Protein 1QYA (pdb70)

Secondary structure (DSSP, 8-state):
---EEEEEEET-SSTT-SEEEEEEE--TT--HHHHHHHHHHH--S-EEEEE--SSSSEEEEEE-SSSEE---HHHHHHHHHHHHHT--SEEEEEE---EEEEEEEETTEEEEEEE----EEPPPB-THHHHHHHHHTT--GGGBPTT--BEEEESSS-EEEEEB-TTS-GGG----HHHHHHHHHHHT---EEEEEE-TTSSEEEE-EEEGGGTEEEESS-HHHHHHHHHHHHHTT-S---SSEEEEEEEE-GGGT--EEEEEEEEEETTEEEEEEEEE-EEEEEEEE-SS--/----HHHHH-SS-EEEEEEES-SSTT-SEEEEEEES-TT--HHHHHHHHHHH--S-EEEEE--SSSSEEEEEE-SS-EES--HHHHHHHHHHHHHHHT--SEEEEEEETTEEEEEEEEEETTEEEEEEE----EEPPPB-HHHHHHHHHHTT--GGGBPTT--BEEEESSS-EEEEEE-TTS-GGG----HHHHHHHHHHHT---EEEEEEPTTSSEEEE-EEEGGGTEEEESS-HHHHHHHHHHHHHTT-S---SSEEEEEEEE-TTTT--EEEEEEEEEETTEEEEEEEEE-EEEEEEEE-SS--

GO terms:
  GO:0042803 protein homodimerization activity (F, IDA)

Solvent-accessible surface area: 25634 Å² total; per-residue (Å²): 215,140,36,41,2,10,8,0,0,0,2,9,77,102,44,13,66,0,4,20,0,0,0,0,39,35,0,74,125,18,64,94,70,44,2,39,39,3,0,65,9,16,49,14,42,36,0,0,0,0,19,118,10,140,114,28,76,3,104,1,51,3,1,25,41,115,87,33,38,100,68,40,0,6,0,0,0,0,6,0,23,0,84,73,92,58,37,36,116,44,59,5,92,0,42,26,164,174,68,95,2,42,1,69,90,96,154,104,54,10,60,0,14,20,59,29,37,118,18,24,55,72,111,55,27,127,55,162,25,42,52,42,0,6,108,2,1,124,24,82,94,102,37,4,30,98,89,30,23,0,7,2,1,35,5,72,105,27,8,0,0,0,0,1,48,60,143,19,94,5,52,69,15,83,18,63,59,130,32,0,34,61,14,4,173,161,26,61,6,60,3,0,1,0,0,19,25,80,105,92,110,63,34,1,12,4,18,9,4,2,23,38,99,63,70,81,23,19,20,1,14,9,43,0,2,0,0,0,0,0,0,0,1,59,52,111,36,13,114,50,104,23,90,60,2,147,0,68,1,29,7,1,109,44,64,24,28,52,7,79,0,51,0,32,0,52,12,154,129,91,76,13,80,91,0,32,5,11,1,26,2,21,21,0,5,78,6,108,24,64,26,165,95,229,91,58,48,30,90,183,115,2,23,147,122,26,30,1,5,9,0,0,0,1,11,79,99,42,16,66,0,7,21,0,0,0,0,5,5,0,34,154,18,58,99,70,44,2,43,44,0,0,65,9,17,51,14,50,27,1,0,0,3,17,110,15,150,93,22,67,5,102,2,44,0,2,24,44,116,84,42,34,75,49,18,28,15,0,2,0,0,0,1,8,0,11,0,94,35,8,53,30,38,114,40,71,12,100,0,28,15,124,48,32,118,55,102,0,44,1,64,86,146,128,103,71,7,104,0,14,12,67,34,37,120,22,23,58,82,109,60,29,122,56,152,36,38,46,30,0,2,95,5,2,125,23,82,100,101,34,5,31,101,85,29,21,0,9,4,0,38,6,56,108,31,22,0,0,0,0,0,51,62,148,16,95,4,55,72,17,83,19,62,61,130,34,0,32,59,18,2,159,179,34,64,2,72,2,0,1,0,0,19,25,71,107,91,111,52,33,1,12,4,20,9,4,1,23,35,107,66,80,79,24,27,20,2,13,6,50,0,1,0,0,0,0,1,0,0,1,66,53,105,41,13,107,50,106,31,91,41,2,144,0,81,1,39,6,0,104,45,63,23,27,51,8,78,0,33,0,32,0,43,11,153,117,85,85,15,92,75,0,25,2,4,5,36,2,20,21,0,4,83,14,92,22,64,28,160,65

B-factor: mean 42.65, std 12.09, range [26.46, 116.87]

Organism: Escherichia coli (strain K12) (NCBI:txid83333)

InterPro domains:
  IPR003719 Phenazine biosynthesis PhzF-like [PF02567] (8-290)
  IPR003719 Phenazine biosynthesis PhzF-like [PIRSF016184] (1-295)
  IPR003719 Phenazine biosynthesis PhzF-like [PTHR13774] (2-292)
  IPR003719 Phenazine biosynthesis PhzF-like [TIGR00654] (1-295)

CATH classification: 3.10.310.10 (+1 more: 3.10.310.10)

Sequence (600 aa):
LKPQVYHVDAFTSQPFRGNSAGVVFPADNLSEAQMQLIARELGHSETAFLLHSDDSDVRIRYFTPTVEVPIHATVAAHYVRAKVLGLGNCTIWQTSLKHRVTIEKHNDDYRISLEQGTPGFEPPLEGETRAAIINALHLTEDDILPGLPIQVATTGHHSKVMIPLKPEVDIDALSPDLNALTAISKKIGCNGFFPFQIRPGKNETDGRMFSPAIGIVEDPVTGNANGPMGAWLVHHNVLPHDGNVLRVKGHQGRALGRDGMMIEVTVTIRDNQPEKVTISSGTAVILFHAEWAIELESTSLYKKAGLKPQVYHVDAFTSSQPFRGNSAGVVFPADNLSEAQMQLIARELGHSETAFLLHSDDSDVRIRYFTPTVEVPICCGHATVAAHYVRAKVLGLGNCTIWQTSLAGKHRVTIEKHNDDYRISLEQGTPGFEPPLEGETRAAIINALHLTEDDILPGLPIQVATTGHSKVMIPLKPEVDIDALSPDLNALTAISKKIGCNGFFPFQIRPGKNETDGRMFSPAIGIVEDPVTGNANGPMGAWLVHHNVLPHDGNVLRVKGHQGRALGRDGMMMIEEVTVTIRDNQPEKVTISGTAVILFHAEWAIEL

Nearest PDB structures (foldseek):
  1qya-assembly1_A  TM=1.003E+00  e=1.761E-66  Escherichia coli
  1qy9-assembly2_C  TM=9.961E-01  e=1.796E-60  Escherichia coli
  3edn-assembly1_B  TM=8.648E-01  e=2.586E-27  Bacillus anthracis
  1ym5-assembly1_A-2  TM=8.584E-01  e=1.513E-24  Saccharomyces cerevisiae
  1s7j-assembly2_B  TM=8.113E-01  e=6.995E-21  Enterococcus faecalis V583

Structure (mmCIF, N/CA/C/O backbone):
data_1QYA
#
_entry.id   1QYA
#
_cell.length_a   67.159
_cell.length_b   79.631
_cell.length_c   77.022
_cell.angle_alpha   90.00
_cell.angle_beta   115.26
_cell.angle_gamma   90.00
#
_symmetry.space_group_name_H-M   'P 1 21 1'
#
loop_
_entity.id
_entity.type
_entity.pdbx_description
1 polymer 'HYPOTHETICAL PROTEIN yddE'
2 water water
#
loop_
_atom_site.group_PDB
_atom_site.id
_atom_site.type_symbol
_atom_site.label_atom_id
_atom_site.label_alt_id
_atom_site.label_comp_id
_atom_site.label_asym_id
_atom_site.label_entity_id
_atom_site.label_seq_id
_atom_site.pdbx_PDB_ins_code
_atom_site.Cartn_x
_atom_site.Cartn_y
_atom_site.Cartn_z
_atom_site.occupancy
_atom_site.B_iso_or_equiv
_atom_site.auth_seq_id
_atom_site.auth_comp_id
_atom_site.auth_asym_id
_atom_site.auth_atom_id
_atom_site.pdbx_PDB_model_num
ATOM 1 N N . LEU A 1 11 ? 35.764 -4.964 23.977 1.00 71.70 1 LEU A N 1
ATOM 2 C CA . LEU A 1 11 ? 35.360 -6.008 22.988 1.00 75.35 1 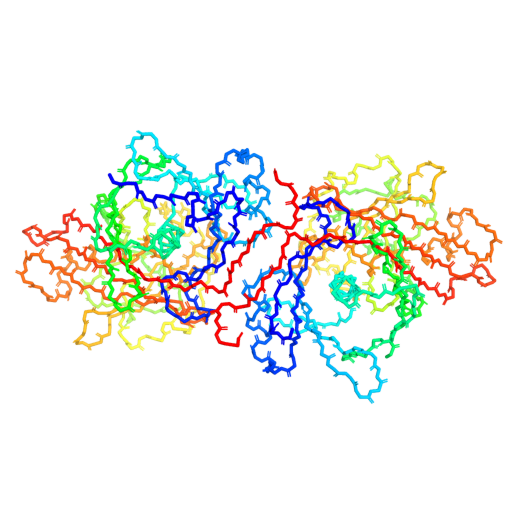LEU A CA 1
ATOM 3 C C . LEU A 1 11 ? 35.652 -5.561 21.552 1.00 73.28 1 LEU A C 1
ATOM 4 O O . LEU A 1 11 ? 36.067 -6.374 20.723 1.00 73.99 1 LEU A O 1
ATOM 9 N N . LYS A 1 12 ? 35.425 -4.284 21.251 1.00 71.16 2 LYS A N 1
ATOM 10 C CA . LYS A 1 12 ? 35.776 -3.747 19.938 1.00 69.04 2 LYS A CA 1
ATOM 11 C C . LYS A 1 12 ? 37.230 -3.286 19.936 1.00 63.77 2 LYS A C 1
ATOM 12 O O . LYS A 1 12 ? 37.745 -2.851 20.969 1.00 61.76 2 LYS A O 1
ATOM 18 N N . PRO A 1 13 ? 37.901 -3.380 18.785 1.00 62.02 3 PRO A N 1
ATOM 19 C CA . PRO A 1 13 ? 39.237 -2.801 18.650 1.00 57.00 3 PRO A CA 1
ATOM 20 C C . PRO A 1 13 ? 39.273 -1.404 19.286 1.00 54.10 3 PRO A C 1
ATOM 21 O O . PRO A 1 13 ? 38.407 -0.567 19.005 1.00 54.89 3 PRO A O 1
ATOM 25 N N . GLN A 1 14 ? 40.236 -1.181 20.178 1.00 50.61 4 GLN A N 1
ATOM 26 C CA . GLN A 1 14 ? 40.473 0.147 20.737 1.00 47.60 4 GLN A CA 1
ATOM 27 C C . GLN A 1 14 ? 41.920 0.523 20.458 1.00 43.56 4 GLN A C 1
ATOM 28 O O . GLN A 1 14 ? 42.761 -0.340 20.184 1.00 43.29 4 GLN A O 1
ATOM 34 N N . VAL A 1 15 ? 42.203 1.814 20.484 1.00 40.41 5 VAL A N 1
ATOM 35 C CA . VAL A 1 15 ? 43.558 2.288 20.367 1.00 37.57 5 VAL A CA 1
ATOM 36 C C . VAL A 1 15 ? 43.903 3.112 21.617 1.00 35.55 5 VAL A C 1
ATOM 37 O O . VAL A 1 15 ? 43.127 3.953 22.036 1.00 35.67 5 VAL A O 1
ATOM 41 N N . TYR A 1 16 ? 45.056 2.838 22.204 1.00 33.37 6 TYR A N 1
ATOM 42 C CA . TYR A 1 16 ? 45.533 3.541 23.383 1.00 32.49 6 TYR A CA 1
ATOM 43 C C . TYR A 1 16 ? 46.790 4.266 22.998 1.00 30.57 6 TYR A C 1
ATOM 44 O O .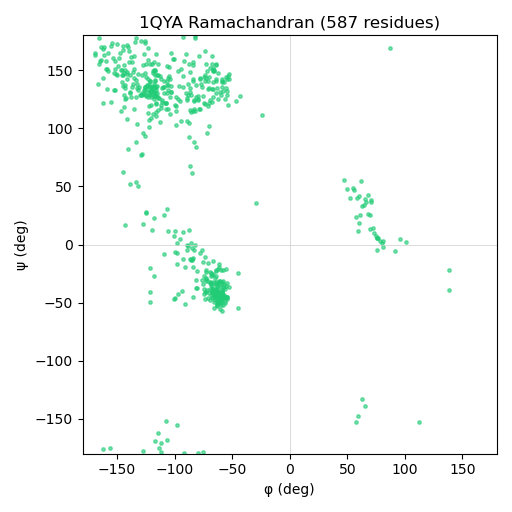 TYR A 1 16 ? 47.670 3.703 22.337 1.00 30.68 6 TYR A O 1
ATOM 53 N N . HIS A 1 17 ? 46.882 5.512 23.429 1.00 29.55 7 HIS A N 1
ATOM 54 C CA . HIS A 1 17 ? 48.102 6.270 23.309 1.00 28.76 7 HIS A CA 1
ATOM 55 C C . HIS A 1 17 ? 48.719 6.343 24.710 1.00 28.28 7 HIS A C 1
ATOM 56 O O . HIS A 1 17 ? 48.122 6.899 25.635 1.00 28.72 7 HIS A O 1
ATOM 63 N N . VAL A 1 18 ? 49.911 5.756 24.850 1.00 27.60 8 VAL A N 1
ATOM 64 C CA . VAL A 1 18 ? 50.556 5.571 26.140 1.00 27.85 8 VAL A CA 1
ATOM 65 C C . VAL A 1 18 ? 51.980 6.149 26.170 1.00 27.68 8 VAL A C 1
ATOM 66 O O . VAL A 1 18 ? 52.752 5.931 25.241 1.00 28.17 8 VAL A O 1
ATOM 70 N N . ASP A 1 19 ? 52.323 6.867 27.241 1.00 27.87 9 ASP A N 1
ATOM 71 C CA . ASP A 1 19 ? 53.715 7.191 27.532 1.00 27.63 9 ASP A CA 1
ATOM 72 C C . ASP A 1 19 ? 54.248 6.223 28.576 1.00 27.48 9 ASP A C 1
ATOM 73 O O . ASP A 1 19 ? 53.742 6.144 29.693 1.00 28.85 9 ASP A O 1
ATOM 78 N N . ALA A 1 20 ? 55.259 5.486 28.187 1.00 27.09 10 ALA A N 1
ATOM 79 C CA . ALA A 1 20 ? 55.849 4.456 29.009 1.00 27.71 10 ALA A CA 1
ATOM 80 C C . ALA A 1 20 ? 57.049 4.985 29.780 1.00 28.26 10 ALA A C 1
ATOM 81 O O . ALA A 1 20 ? 57.767 5.906 29.327 1.00 27.74 10 ALA A O 1
ATOM 83 N N . PHE A 1 21 ? 57.254 4.368 30.940 1.00 29.14 11 PHE A N 1
ATOM 84 C CA . PHE A 1 21 ? 58.320 4.694 31.877 1.00 30.36 11 PHE A CA 1
ATOM 85 C C . PHE A 1 21 ? 58.185 6.090 32.464 1.00 30.84 11 PHE A C 1
ATOM 86 O O . PHE A 1 21 ? 59.175 6.736 32.768 1.00 32.93 11 PHE A O 1
ATOM 94 N N . THR A 1 22 ? 56.956 6.528 32.654 1.00 30.14 12 THR A N 1
ATOM 95 C CA . THR A 1 22 ? 56.678 7.796 33.288 1.00 31.45 12 THR A CA 1
ATOM 96 C C . THR A 1 22 ? 55.257 7.849 33.842 1.00 32.16 12 THR A C 1
ATOM 97 O O . THR A 1 22 ? 54.378 7.095 33.422 1.00 31.13 12 THR A O 1
ATOM 101 N N . SER A 1 23 ? 55.065 8.743 34.796 1.00 34.31 13 SER A N 1
ATOM 102 C CA . SER A 1 23 ? 53.742 9.120 35.307 1.00 36.51 13 SER A CA 1
ATOM 103 C C . SER A 1 23 ? 53.231 10.395 34.677 1.00 36.25 13 SER A C 1
ATOM 104 O O . SER A 1 23 ? 52.046 10.708 34.797 1.00 38.14 13 SER A O 1
ATOM 107 N N . GLN A 1 24 ? 54.122 11.162 34.064 1.00 36.53 14 GLN A N 1
ATOM 108 C CA . GLN A 1 24 ? 53.791 12.513 33.611 1.00 37.28 14 GLN A CA 1
ATOM 109 C C . GLN A 1 24 ? 53.387 12.456 32.145 1.00 35.15 14 GLN A C 1
ATOM 110 O O . GLN A 1 24 ? 54.173 11.990 31.291 1.00 33.59 14 GLN A O 1
ATOM 116 N N . PRO A 1 25 ? 52.190 12.936 31.823 1.00 34.60 15 PRO A N 1
ATOM 117 C CA . PRO A 1 25 ? 51.763 13.027 30.424 1.00 33.50 15 PRO A CA 1
ATOM 118 C C . PRO A 1 25 ? 52.766 13.813 29.595 1.00 33.08 15 PRO A C 1
ATOM 119 O O . PRO A 1 25 ? 53.308 14.771 30.113 1.00 33.92 15 PRO A O 1
ATOM 123 N N . PHE A 1 26 ? 52.986 13.399 28.352 1.00 31.54 16 PHE A N 1
ATOM 124 C CA . PHE A 1 26 ? 53.894 14.070 27.415 1.00 32.47 16 PHE A CA 1
ATOM 125 C C . PHE A 1 26 ? 55.376 13.827 27.674 1.00 32.55 16 PHE A C 1
ATOM 126 O O . PHE A 1 26 ? 56.210 14.401 26.983 1.00 34.02 16 PHE A O 1
ATOM 134 N N . ARG A 1 27 ? 55.703 12.958 28.628 1.00 31.97 17 ARG A N 1
ATOM 135 C CA . ARG A 1 27 ? 57.098 12.603 28.909 1.00 31.95 17 ARG A CA 1
ATOM 136 C C . ARG A 1 27 ? 57.276 11.136 28.550 1.00 30.59 17 ARG A C 1
ATOM 137 O O . ARG A 1 27 ? 56.476 10.595 27.819 1.00 28.49 17 ARG A O 1
ATOM 145 N N . GLY A 1 28 ? 58.333 10.505 29.041 1.00 30.73 18 GLY A N 1
ATOM 146 C CA . GLY A 1 28 ? 58.599 9.118 28.734 1.00 30.69 18 GLY A CA 1
ATOM 147 C C . GLY A 1 28 ? 58.733 8.805 27.252 1.00 30.62 18 GLY A C 1
ATOM 148 O O . GLY A 1 28 ? 59.130 9.644 26.442 1.00 30.68 18 GLY A O 1
ATOM 149 N N . ASN A 1 29 ? 58.412 7.559 26.922 1.00 30.30 19 ASN A N 1
ATOM 150 C CA . ASN A 1 29 ? 58.563 7.011 25.587 1.00 30.66 19 ASN A CA 1
ATOM 151 C C . ASN A 1 29 ? 57.187 6.595 25.087 1.00 29.61 19 ASN A C 1
ATOM 152 O O . ASN A 1 29 ? 56.561 5.682 25.628 1.00 29.00 19 ASN A O 1
ATOM 157 N N . SER A 1 30 ? 56.674 7.286 24.084 1.00 30.33 20 SER A N 1
ATOM 158 C CA . SER A 1 30 ? 55.293 7.040 23.672 1.00 30.97 20 SER A CA 1
ATOM 159 C C . SER A 1 30 ? 55.176 5.770 22.838 1.00 30.52 20 SER A C 1
ATOM 160 O O . SER A 1 30 ? 56.036 5.462 22.034 1.00 31.07 20 SER A O 1
ATOM 163 N N . ALA A 1 31 ? 54.090 5.050 23.054 1.00 29.97 21 ALA A N 1
ATOM 164 C CA . ALA A 1 31 ? 53.789 3.846 22.310 1.00 29.94 21 ALA A CA 1
ATOM 165 C C . ALA A 1 31 ? 52.283 3.746 22.089 1.00 29.43 21 ALA A C 1
ATOM 166 O O . ALA A 1 31 ? 51.486 4.304 22.852 1.00 29.62 21 ALA A O 1
ATOM 168 N N . GLY A 1 32 ? 51.906 3.044 21.029 1.00 29.48 22 GLY A N 1
ATOM 169 C CA . GLY A 1 32 ? 50.527 2.686 20.792 1.00 29.85 22 GLY A CA 1
ATOM 170 C C . GLY A 1 32 ? 50.268 1.289 21.283 1.00 30.64 22 GLY A C 1
ATOM 171 O O . GLY A 1 32 ? 51.161 0.436 21.284 1.00 31.75 22 GLY A O 1
ATOM 172 N N . VAL A 1 33 ? 49.037 1.061 21.715 1.00 31.19 23 VAL A N 1
ATOM 173 C CA . VAL A 1 33 ? 48.552 -0.256 22.088 1.00 32.76 23 VAL A CA 1
ATOM 174 C C . VAL A 1 33 ? 47.185 -0.435 21.437 1.00 34.62 23 VAL A C 1
ATOM 175 O O . VAL A 1 33 ? 46.310 0.403 21.603 1.00 33.74 23 VAL A O 1
ATOM 179 N N . VAL A 1 34 ? 47.009 -1.524 20.698 1.00 36.75 24 VAL A N 1
ATOM 180 C CA . VAL A 1 34 ? 45.746 -1.831 20.032 1.00 39.54 24 VAL A CA 1
ATOM 181 C C . VAL A 1 34 ? 45.255 -3.169 20.557 1.00 43.53 24 VAL A C 1
ATOM 182 O O . VAL A 1 34 ? 45.989 -4.154 20.517 1.00 43.71 24 VAL A O 1
ATOM 186 N N . PHE A 1 35 ? 44.008 -3.196 21.027 1.00 47.10 25 PHE A N 1
ATOM 187 C CA . PHE A 1 35 ? 43.506 -4.275 21.878 1.00 51.36 25 PHE A CA 1
ATOM 188 C C . PHE A 1 35 ? 41.976 -4.255 21.882 1.00 55.27 25 PHE A C 1
ATOM 189 O O . PHE A 1 35 ? 41.397 -3.224 22.261 1.00 54.72 25 PHE A O 1
ATOM 197 N N . PRO A 1 36 ? 41.314 -5.351 21.475 1.00 59.59 26 PRO A N 1
ATOM 198 C CA . PRO A 1 36 ? 41.957 -6.567 20.953 1.00 61.30 26 PRO A CA 1
ATOM 199 C C . PRO A 1 36 ? 42.283 -6.469 19.465 1.00 61.16 26 PRO A C 1
ATOM 200 O O . PRO A 1 36 ? 41.618 -5.748 18.737 1.00 61.67 26 PRO A O 1
ATOM 204 N N . ALA A 1 37 ? 43.287 -7.221 19.029 1.00 61.53 27 ALA A N 1
ATOM 205 C CA . ALA A 1 37 ? 43.787 -7.162 17.662 1.00 61.43 27 ALA A CA 1
ATOM 206 C C . ALA A 1 37 ? 43.610 -8.488 16.948 1.00 65.79 27 ALA A C 1
ATOM 207 O O . ALA A 1 37 ? 44.309 -8.761 15.970 1.00 66.71 27 ALA A O 1
ATOM 209 N N . ASP A 1 38 ? 42.667 -9.303 17.417 1.00 69.28 28 ASP A N 1
ATOM 210 C CA . ASP A 1 38 ? 42.543 -10.690 16.966 1.00 73.84 28 ASP A CA 1
ATOM 211 C C . ASP A 1 38 ? 42.256 -10.873 15.477 1.00 76.36 28 ASP A C 1
ATOM 212 O O . ASP A 1 38 ? 42.704 -11.858 14.872 1.00 79.21 28 ASP A O 1
ATOM 217 N N . ASN A 1 39 ? 41.510 -9.942 14.893 1.00 75.51 29 ASN A N 1
ATOM 218 C CA . ASN A 1 39 ? 41.065 -10.083 13.505 1.00 78.25 29 ASN A CA 1
ATOM 219 C C . ASN A 1 39 ? 41.803 -9.160 12.532 1.00 74.98 29 ASN A C 1
ATOM 220 O O . ASN A 1 39 ? 41.235 -8.748 11.515 1.00 76.67 29 ASN A O 1
ATOM 225 N N . LEU A 1 40 ? 43.064 -8.849 12.835 1.00 70.66 30 LEU A N 1
ATOM 226 C CA . LEU A 1 40 ? 43.890 -8.026 11.956 1.00 67.81 30 LEU A CA 1
ATOM 227 C C . LEU A 1 40 ? 45.001 -8.846 11.282 1.00 69.08 30 LEU A C 1
ATOM 228 O O . LEU A 1 40 ? 45.734 -9.576 11.946 1.00 68.90 30 LEU A O 1
ATOM 233 N N . SER A 1 41 ? 45.119 -8.712 9.961 1.00 70.14 31 SER A N 1
ATOM 234 C CA . SER A 1 41 ? 46.225 -9.305 9.210 1.00 71.70 31 SER A CA 1
ATOM 235 C C . SER A 1 41 ? 47.529 -8.548 9.455 1.00 68.05 31 SER A C 1
ATOM 236 O O . SER A 1 41 ? 47.514 -7.428 9.989 1.00 63.74 31 SER A O 1
ATOM 239 N N . GLU A 1 42 ? 48.654 -9.146 9.055 1.00 69.62 32 GLU A N 1
ATOM 240 C CA . GLU A 1 42 ? 49.961 -8.488 9.193 1.00 67.03 32 GLU A CA 1
ATOM 241 C C . GLU A 1 42 ? 49.997 -7.144 8.458 1.00 64.30 32 GLU A C 1
ATOM 242 O O . GLU A 1 42 ? 50.608 -6.189 8.941 1.00 60.82 32 GLU A O 1
ATOM 248 N N . ALA A 1 43 ? 49.334 -7.080 7.305 1.00 65.71 33 ALA A N 1
ATOM 249 C CA . ALA A 1 43 ? 49.256 -5.856 6.511 1.00 63.73 33 ALA A CA 1
ATOM 250 C C . ALA A 1 43 ? 48.436 -4.759 7.202 1.00 59.65 33 ALA A C 1
ATOM 251 O O . ALA A 1 43 ? 48.784 -3.589 7.118 1.00 57.05 33 ALA A O 1
ATOM 253 N N . GLN A 1 44 ? 47.352 -5.145 7.875 1.00 59.21 34 GLN A N 1
ATOM 254 C CA . GLN A 1 44 ? 46.515 -4.200 8.625 1.00 56.14 34 GLN A CA 1
ATOM 255 C C . GLN A 1 44 ? 47.214 -3.645 9.881 1.00 51.65 34 GLN A C 1
ATOM 256 O O . GLN A 1 44 ? 47.051 -2.469 10.228 1.00 48.54 34 GLN A O 1
ATOM 262 N N . MET A 1 45 ? 47.973 -4.501 10.558 1.00 50.90 35 MET A N 1
ATOM 263 C CA . MET A 1 45 ? 48.748 -4.099 11.726 1.00 47.61 35 MET A CA 1
ATOM 264 C C . MET A 1 45 ? 49.878 -3.143 11.311 1.00 45.89 35 MET A C 1
ATOM 265 O O . MET A 1 45 ? 50.134 -2.135 11.979 1.00 42.50 35 MET A O 1
ATOM 270 N N . GLN A 1 46 ? 50.522 -3.438 10.184 1.00 47.74 36 GLN A N 1
ATOM 271 C CA . GLN A 1 46 ? 51.588 -2.591 9.681 1.00 46.93 36 GLN A CA 1
ATOM 272 C C . GLN A 1 46 ? 51.024 -1.223 9.308 1.00 45.37 36 GLN A C 1
ATOM 273 O O . GLN A 1 46 ? 51.657 -0.210 9.589 1.00 43.12 36 GLN A O 1
ATOM 279 N N . LEU A 1 47 ? 49.833 -1.206 8.707 1.00 46.49 37 LEU A N 1
ATOM 280 C CA . LEU A 1 47 ? 49.166 0.041 8.296 1.00 45.46 37 LEU A CA 1
ATOM 281 C C . LEU A 1 47 ? 48.791 0.894 9.496 1.00 42.04 37 LEU A C 1
ATOM 282 O O . LEU A 1 47 ? 48.983 2.106 9.484 1.00 40.41 37 LEU A O 1
ATOM 287 N N . ILE A 1 48 ? 48.228 0.267 10.519 1.00 40.75 38 ILE A N 1
ATOM 288 C CA . ILE A 1 48 ? 47.854 0.968 11.743 1.00 38.33 38 ILE A CA 1
ATOM 289 C C . ILE A 1 48 ? 49.101 1.548 12.433 1.00 35.51 38 ILE A C 1
ATOM 290 O O . ILE A 1 48 ? 49.099 2.683 12.843 1.00 33.10 38 ILE A O 1
ATOM 295 N N . ALA A 1 49 ? 50.172 0.768 12.523 1.00 35.64 39 ALA A N 1
ATOM 296 C CA . ALA A 1 49 ? 51.410 1.227 13.134 1.00 34.35 39 ALA A CA 1
ATOM 297 C C . ALA A 1 49 ? 51.972 2.445 12.387 1.00 34.69 39 ALA A C 1
ATOM 298 O O . ALA A 1 49 ? 52.360 3.425 13.020 1.00 33.38 39 ALA A O 1
ATOM 300 N N . ARG A 1 50 ? 52.000 2.381 11.054 1.00 36.70 40 ARG A N 1
ATOM 301 C CA . ARG A 1 50 ? 52.388 3.532 10.234 1.00 37.33 40 ARG A CA 1
ATOM 302 C C . ARG A 1 50 ? 51.478 4.740 10.540 1.00 36.05 40 ARG A C 1
ATOM 303 O O . ARG A 1 50 ? 51.959 5.847 10.765 1.00 35.29 40 ARG A O 1
ATOM 311 N N . GLU A 1 51 ? 50.171 4.506 10.605 1.00 36.32 41 GLU A N 1
ATOM 312 C CA . GLU A 1 51 ? 49.204 5.585 10.823 1.00 35.96 41 GLU A CA 1
ATOM 313 C C . GLU A 1 51 ? 49.383 6.287 12.160 1.00 34.85 41 GLU A C 1
ATOM 314 O O . GLU A 1 51 ? 49.311 7.508 12.216 1.00 34.70 41 GLU A O 1
ATOM 320 N N . LEU A 1 52 ? 49.572 5.517 13.235 1.00 34.12 42 LEU A N 1
ATOM 321 C CA . LEU A 1 52 ? 49.730 6.105 14.558 1.00 33.93 42 LEU A CA 1
ATOM 322 C C . LEU A 1 52 ? 51.094 6.793 14.721 1.00 33.94 42 LEU A C 1
ATOM 323 O O . LEU A 1 52 ? 51.217 7.744 15.483 1.00 33.34 42 LEU A O 1
ATOM 328 N N . GLY A 1 53 ? 52.104 6.303 14.014 1.00 35.43 43 GLY A N 1
ATOM 329 C CA . GLY A 1 53 ? 53.388 6.976 13.936 1.00 36.17 43 GLY A CA 1
ATOM 330 C C . GLY A 1 53 ? 54.285 6.866 15.161 1.00 35.75 43 GLY A C 1
ATOM 331 O O . GLY A 1 53 ? 55.336 7.514 15.169 1.00 36.23 43 GLY A O 1
ATOM 332 N N . HIS A 1 54 ? 53.908 6.076 16.175 1.00 34.63 44 HIS A N 1
ATOM 333 C CA . HIS A 1 54 ? 54.815 5.811 17.298 1.00 35.08 44 HIS A CA 1
ATOM 334 C C . HIS A 1 54 ? 55.993 4.990 16.799 1.00 36.46 44 HIS A C 1
ATOM 335 O O . HIS A 1 54 ? 55.878 4.246 15.821 1.00 36.70 44 HIS A O 1
ATOM 342 N N . SER A 1 55 ? 57.117 5.085 17.503 1.00 37.18 45 SER A N 1
ATOM 343 C CA . SER A 1 55 ? 58.289 4.266 17.172 1.00 39.38 45 SER A CA 1
ATOM 344 C C . SER A 1 55 ? 57.938 2.770 17.287 1.00 39.25 45 SER A C 1
ATOM 345 O O . SER A 1 55 ? 58.489 1.941 16.563 1.00 41.64 45 SER A O 1
ATOM 348 N N . GLU A 1 56 ? 57.019 2.450 18.200 1.00 37.70 46 GLU A N 1
ATOM 349 C CA . GLU A 1 56 ? 56.450 1.111 18.332 1.00 38.03 46 GLU A CA 1
ATOM 350 C C . GLU A 1 56 ? 54.977 1.143 18.728 1.00 35.65 46 GLU A C 1
ATOM 351 O O . GLU A 1 56 ? 54.568 1.920 19.592 1.00 35.20 46 GLU A O 1
ATOM 357 N N . THR A 1 57 ? 54.185 0.295 18.075 1.00 36.13 47 THR A N 1
ATOM 358 C CA . THR A 1 57 ? 52.805 -0.007 18.444 1.00 34.94 47 THR A CA 1
ATOM 359 C C . THR A 1 57 ? 52.671 -1.497 18.740 1.00 36.19 47 THR A C 1
ATOM 360 O O . THR A 1 57 ? 53.171 -2.341 17.984 1.00 37.53 47 THR A O 1
ATOM 364 N N . ALA A 1 58 ? 51.976 -1.816 19.827 1.00 35.22 48 ALA A N 1
ATOM 365 C CA . ALA A 1 58 ? 51.743 -3.190 20.237 1.00 36.27 48 ALA A CA 1
ATOM 366 C C . ALA A 1 58 ? 50.315 -3.617 19.903 1.00 37.87 48 ALA A C 1
ATOM 367 O O . ALA A 1 58 ? 49.368 -2.833 20.041 1.00 36.13 48 ALA A O 1
ATOM 369 N N . PHE A 1 59 ? 50.173 -4.870 19.482 1.00 39.89 49 PHE A N 1
ATOM 370 C CA . PHE A 1 59 ? 48.887 -5.472 19.166 1.00 42.41 49 PHE A CA 1
ATOM 371 C C . PHE A 1 59 ? 48.738 -6.712 20.045 1.00 45.25 49 PHE A C 1
ATOM 372 O O . PHE A 1 59 ? 49.563 -7.626 19.974 1.00 45.84 49 PHE A O 1
ATOM 380 N N . LEU A 1 60 ? 47.709 -6.717 20.887 1.00 47.62 50 LEU A N 1
ATOM 381 C CA . LEU A 1 60 ? 47.486 -7.771 21.892 1.00 51.89 50 LEU A CA 1
ATOM 382 C C . LEU A 1 60 ? 46.468 -8.786 21.421 1.00 56.92 50 LEU A C 1
ATOM 383 O O . LEU A 1 60 ? 45.358 -8.399 21.092 1.00 58.72 50 LEU A O 1
ATOM 388 N N . LEU A 1 61 ? 46.816 -10.072 21.445 1.00 61.29 51 LEU A N 1
ATOM 389 C CA . LEU A 1 61 ? 45.931 -11.161 20.977 1.00 66.88 51 LEU A CA 1
ATOM 390 C C . LEU A 1 61 ? 45.783 -12.309 21.991 1.00 71.03 51 LEU A C 1
ATOM 391 O O . LEU A 1 61 ? 46.442 -12.340 23.032 1.00 70.47 51 LEU A O 1
ATOM 396 N N . HIS A 1 62 ? 44.911 -13.255 21.654 1.00 76.67 52 HIS A N 1
ATOM 397 C CA . HIS A 1 62 ? 44.684 -14.477 22.420 1.00 81.50 52 HIS A CA 1
ATOM 398 C C . HIS A 1 62 ? 45.805 -15.522 22.186 1.00 83.97 52 HIS A C 1
ATOM 399 O O . HIS A 1 62 ? 46.243 -15.701 21.047 1.00 84.59 52 HIS A O 1
ATOM 406 N N . SER A 1 63 ? 46.261 -16.196 23.256 1.00 85.78 53 SER A N 1
ATOM 407 C CA . SER A 1 63 ? 47.199 -17.342 23.151 1.00 89.22 53 SER A CA 1
ATOM 408 C C . SER A 1 63 ? 46.557 -18.617 23.662 1.00 95.22 53 SER A C 1
ATOM 409 O O . SER A 1 63 ? 45.797 -18.586 24.630 1.00 96.32 53 SER A O 1
ATOM 412 N N . ASP A 1 64 ? 46.906 -19.740 23.034 1.00 99.70 54 ASP A N 1
ATOM 413 C CA . ASP A 1 64 ? 46.395 -21.055 23.422 1.00 105.95 54 ASP A CA 1
ATOM 414 C C . ASP A 1 64 ? 47.351 -21.798 24.367 1.00 107.54 54 ASP A C 1
ATOM 415 O O . ASP A 1 64 ? 47.111 -22.963 24.710 1.00 113.09 54 ASP A O 1
ATOM 420 N N . ASP A 1 65 ? 48.433 -21.128 24.770 1.00 102.57 55 ASP A N 1
ATOM 421 C CA . ASP A 1 65 ? 49.383 -21.673 25.749 1.00 103.52 55 ASP A CA 1
ATOM 422 C C . ASP A 1 65 ? 49.948 -20.602 26.708 1.00 97.40 55 ASP A C 1
ATOM 423 O O . ASP A 1 65 ? 50.961 -20.825 27.367 1.00 97.72 55 ASP A O 1
ATOM 428 N N . SER A 1 66 ? 49.287 -19.451 26.781 1.00 92.30 56 SER A N 1
ATOM 429 C CA . SER A 1 66 ? 49.693 -18.365 27.679 1.00 86.82 56 SER A CA 1
ATOM 430 C C . SER A 1 66 ? 48.542 -17.391 27.872 1.00 83.61 56 SER A C 1
ATOM 431 O O . SER A 1 66 ? 47.437 -17.613 27.374 1.00 86.01 56 SER A O 1
ATOM 434 N N . ASP A 1 67 ? 48.797 -16.313 28.600 1.00 78.63 57 ASP A N 1
ATOM 435 C CA . ASP A 1 67 ? 47.796 -15.269 28.788 1.00 75.40 57 ASP A CA 1
ATOM 436 C C . ASP A 1 67 ? 47.708 -14.318 27.602 1.00 71.64 57 ASP A C 1
ATOM 437 O O . ASP A 1 67 ? 46.609 -13.858 27.277 1.00 71.80 57 ASP A O 1
ATOM 442 N N . VAL A 1 68 ? 48.852 -13.996 26.983 1.00 68.27 58 VAL A N 1
ATOM 443 C CA . VAL A 1 68 ? 48.889 -12.987 25.919 1.00 64.29 58 VAL A CA 1
ATOM 444 C C . VAL A 1 68 ? 50.017 -13.172 24.879 1.00 63.05 58 VAL A C 1
ATOM 445 O O . VAL A 1 68 ? 51.167 -13.436 25.223 1.00 62.34 58 VAL A O 1
ATOM 449 N N . ARG A 1 69 ? 49.642 -13.061 23.602 1.00 62.83 59 ARG A N 1
ATOM 450 C CA . ARG A 1 69 ? 50.586 -12.941 22.491 1.00 61.85 59 ARG A CA 1
ATOM 451 C C . ARG A 1 69 ? 50.595 -11.489 22.086 1.00 56.76 59 ARG A C 1
ATOM 452 O O . ARG A 1 69 ? 49.543 -10.869 22.002 1.00 55.50 59 ARG A O 1
ATOM 460 N N . ILE A 1 70 ? 51.773 -10.935 21.836 1.00 54.12 60 ILE A N 1
ATOM 461 C CA . ILE A 1 70 ? 51.877 -9.546 21.408 1.00 50.09 60 ILE A CA 1
ATOM 462 C C . ILE A 1 70 ? 52.806 -9.460 20.209 1.00 50.19 60 ILE A C 1
ATOM 463 O O . ILE A 1 70 ? 53.850 -10.130 20.156 1.00 50.75 60 ILE A O 1
ATOM 468 N N . ARG A 1 71 ? 52.394 -8.641 19.242 1.00 48.23 61 ARG A N 1
ATOM 469 C CA . ARG A 1 71 ? 53.201 -8.338 18.078 1.00 48.67 61 ARG A CA 1
ATOM 470 C C . ARG A 1 71 ? 53.491 -6.846 18.090 1.00 44.96 61 ARG A C 1
ATOM 471 O O . ARG A 1 71 ? 52.615 -6.049 18.395 1.00 42.42 61 ARG A O 1
ATOM 479 N N . TYR A 1 72 ? 54.728 -6.487 17.775 1.00 44.64 62 TYR A N 1
ATOM 480 C CA . TYR A 1 72 ? 55.170 -5.107 17.807 1.00 42.42 62 TYR A CA 1
ATOM 481 C C . TYR A 1 72 ? 55.526 -4.695 16.383 1.00 43.51 62 TYR A C 1
ATOM 482 O O . TYR A 1 72 ? 56.134 -5.468 15.637 1.00 46.14 62 TYR A O 1
ATOM 491 N N . PHE A 1 73 ? 55.104 -3.496 16.000 1.00 41.29 63 PHE A N 1
ATOM 492 C CA . PHE A 1 73 ? 55.384 -2.937 14.691 1.00 42.04 63 PHE A CA 1
ATOM 493 C C . PHE A 1 73 ? 55.871 -1.501 14.834 1.00 40.01 63 PHE A C 1
ATOM 494 O O . PHE A 1 73 ? 55.304 -0.721 15.603 1.00 38.38 63 PHE A O 1
ATOM 502 N N . THR A 1 74 ? 56.931 -1.155 14.111 1.00 41.39 64 THR A N 1
ATOM 503 C CA . THR A 1 74 ? 57.286 0.248 13.882 1.00 40.23 64 THR A CA 1
ATOM 504 C C . THR A 1 74 ? 56.416 0.706 12.728 1.00 40.43 64 THR A C 1
ATOM 505 O O . THR A 1 74 ? 55.641 -0.079 12.195 1.00 41.06 64 THR A O 1
ATOM 509 N N . PRO A 1 75 ? 56.515 1.972 12.339 1.00 40.17 65 PRO A N 1
ATOM 510 C CA . PRO A 1 75 ? 55.779 2.452 11.174 1.00 40.70 65 PRO A CA 1
ATOM 511 C C . PRO A 1 75 ? 56.081 1.712 9.880 1.00 43.74 65 PRO A C 1
ATOM 512 O O . PRO A 1 75 ? 55.221 1.760 9.010 1.00 44.86 65 PRO A O 1
ATOM 516 N N . THR A 1 76 ? 57.232 1.035 9.770 1.00 53.90 66 THR A N 1
ATOM 517 C CA . THR A 1 76 ? 57.646 0.364 8.534 1.00 58.79 66 THR A CA 1
ATOM 518 C C . THR A 1 76 ? 57.817 -1.166 8.620 1.00 62.39 66 THR A C 1
ATOM 519 O O . THR A 1 76 ? 57.664 -1.841 7.611 1.00 66.33 66 THR A O 1
ATOM 523 N N . VAL A 1 77 ? 58.132 -1.713 9.792 1.00 61.27 67 VAL A N 1
ATOM 524 C CA . VAL A 1 77 ? 58.421 -3.158 9.907 1.00 65.33 67 VAL A CA 1
ATOM 525 C C . VAL A 1 77 ? 58.082 -3.735 11.286 1.00 63.08 67 VAL A C 1
ATOM 526 O O . VAL A 1 77 ? 57.985 -3.004 12.274 1.00 58.56 67 VAL A O 1
ATOM 530 N N . GLU A 1 78 ? 57.880 -5.047 11.342 1.00 66.77 68 GLU A N 1
ATOM 531 C CA . GLU A 1 78 ? 57.704 -5.745 12.615 1.00 65.71 68 GLU A CA 1
ATOM 532 C C . GLU A 1 78 ? 59.022 -5.851 13.379 1.00 66.88 68 GLU A C 1
ATOM 533 O O . GLU A 1 78 ? 60.065 -6.050 12.772 1.00 71.29 68 GLU A O 1
ATOM 539 N N . VAL A 1 79 ? 58.965 -5.729 14.705 1.00 64.29 69 VAL A N 1
ATOM 540 C CA . VAL A 1 79 ? 60.145 -5.854 15.572 1.00 65.66 69 VAL A CA 1
ATOM 541 C C . VAL A 1 79 ? 59.847 -6.757 16.797 1.00 65.56 69 VAL A C 1
ATOM 542 O O . VAL A 1 79 ? 58.721 -7.217 16.956 1.00 64.78 69 VAL A O 1
ATOM 546 N N . PRO A 1 80 ? 60.849 -7.066 17.626 1.00 67.46 70 PRO A N 1
ATOM 547 C CA . PRO A 1 80 ? 60.629 -7.889 18.829 1.00 67.03 70 PRO A CA 1
ATOM 548 C C . PRO A 1 80 ? 60.275 -7.200 20.176 1.00 63.35 70 PRO A C 1
ATOM 549 O O . PRO A 1 80 ? 60.406 -5.991 20.380 1.00 60.66 70 PRO A O 1
ATOM 553 N N . ILE A 1 81 ? 59.772 -8.031 21.085 1.00 63.56 71 ILE A N 1
ATOM 554 C CA . ILE A 1 81 ? 59.658 -7.732 22.516 1.00 61.37 71 ILE A CA 1
ATOM 555 C C . ILE A 1 81 ? 60.665 -6.671 23.019 1.00 60.91 71 ILE A C 1
ATOM 556 O O . ILE A 1 81 ? 61.877 -6.922 23.111 1.00 63.57 71 ILE A O 1
ATOM 561 N N . HIS A 1 84 ? 59.766 -0.762 25.106 1.00 45.08 74 HIS A N 1
ATOM 562 C CA . HIS A 1 84 ? 58.916 0.131 25.906 1.00 42.09 74 HIS A CA 1
ATOM 563 C C . HIS A 1 84 ? 57.445 -0.079 25.636 1.00 39.19 74 HIS A C 1
ATOM 564 O O . HIS A 1 84 ? 56.592 0.231 26.477 1.00 38.04 74 HIS A O 1
ATOM 571 N N . ALA A 1 85 ? 57.143 -0.597 24.451 1.00 38.15 75 ALA A N 1
ATOM 572 C CA . ALA A 1 85 ? 55.774 -0.898 24.074 1.00 36.04 75 ALA A CA 1
ATOM 573 C C . ALA A 1 85 ? 55.272 -2.123 24.819 1.00 35.27 75 ALA A C 1
ATOM 574 O O . ALA A 1 85 ? 54.069 -2.295 24.992 1.00 33.52 75 ALA A O 1
ATOM 576 N N . THR A 1 86 ? 56.200 -2.975 25.264 1.00 35.59 76 THR A N 1
ATOM 577 C CA . THR A 1 86 ? 55.864 -4.093 26.146 1.00 35.44 76 THR A CA 1
ATOM 578 C C . THR A 1 86 ? 55.288 -3.622 27.479 1.00 33.64 76 THR A C 1
ATOM 579 O O . THR A 1 86 ? 54.247 -4.090 27.907 1.00 32.90 76 THR A O 1
ATOM 583 N N . VAL A 1 87 ? 55.972 -2.686 28.129 1.00 33.60 77 VAL A N 1
ATOM 584 C CA . VAL A 1 87 ? 55.457 -2.085 29.356 1.00 33.11 77 VAL A CA 1
ATOM 585 C C . VAL A 1 87 ? 54.089 -1.458 29.091 1.00 32.21 77 VAL A C 1
ATOM 586 O O . VAL A 1 87 ? 53.163 -1.663 29.854 1.00 32.15 77 VAL A O 1
ATOM 590 N N . ALA A 1 88 ? 53.960 -0.718 27.990 1.00 31.86 78 ALA A N 1
ATOM 591 C CA . ALA A 1 88 ? 52.686 -0.080 27.606 1.00 30.89 78 ALA A CA 1
ATOM 592 C C . ALA A 1 88 ? 51.549 -1.071 27.440 1.00 31.23 78 ALA A C 1
ATOM 593 O O . ALA A 1 88 ? 50.425 -0.850 27.919 1.00 31.28 78 ALA A O 1
ATOM 595 N N . ALA A 1 89 ? 51.833 -2.168 26.747 1.00 32.14 79 ALA A N 1
ATOM 596 C CA . ALA A 1 89 ? 50.822 -3.165 26.448 1.00 32.93 79 ALA A CA 1
ATOM 597 C C . ALA A 1 89 ? 50.297 -3.798 27.727 1.00 33.53 79 ALA A C 1
ATOM 598 O O . ALA A 1 89 ? 49.092 -3.965 27.888 1.00 33.94 79 ALA A O 1
ATOM 600 N N . HIS A 1 90 ? 51.203 -4.151 28.636 1.00 33.43 80 HIS A N 1
ATOM 601 C CA . HIS A 1 90 ? 50.807 -4.828 29.866 1.00 33.56 80 HIS A CA 1
ATOM 602 C C . HIS A 1 90 ? 50.182 -3.868 30.862 1.00 32.76 80 HIS A C 1
ATOM 603 O O . HIS A 1 90 ? 49.333 -4.267 31.637 1.00 33.62 80 HIS A O 1
ATOM 610 N N . TYR A 1 91 ? 50.600 -2.595 30.845 1.00 31.90 81 TYR A N 1
ATOM 611 C CA . TYR A 1 91 ? 49.940 -1.559 31.633 1.00 31.29 81 TYR A CA 1
ATOM 612 C C . TYR A 1 91 ? 48.494 -1.425 31.199 1.00 32.43 81 TYR A C 1
ATOM 613 O O . TYR A 1 91 ? 47.585 -1.488 32.032 1.00 33.68 81 TYR A O 1
ATOM 622 N N . VAL A 1 92 ? 48.272 -1.296 29.890 1.00 32.45 82 VAL A N 1
ATOM 623 C CA . VAL A 1 92 ? 46.914 -1.168 29.326 1.00 33.44 82 VAL A CA 1
ATOM 624 C C . VAL A 1 92 ? 46.075 -2.392 29.683 1.00 34.60 82 VAL A C 1
ATOM 625 O O . VAL A 1 92 ? 44.933 -2.259 30.089 1.00 35.16 82 VAL A O 1
ATOM 629 N N . ARG A 1 93 ? 46.668 -3.575 29.530 1.00 34.65 83 ARG A N 1
ATOM 630 C CA . ARG A 1 93 ? 45.983 -4.842 29.789 1.00 36.83 83 ARG A CA 1
ATOM 631 C C . ARG A 1 93 ? 45.586 -4.957 31.257 1.00 37.51 83 ARG A C 1
ATOM 632 O O . ARG A 1 93 ? 44.474 -5.350 31.569 1.00 39.23 83 ARG A O 1
ATOM 640 N N . ALA A 1 94 ? 46.501 -4.580 32.150 1.00 36.80 84 ALA A N 1
ATOM 641 C CA . ALA A 1 94 ? 46.230 -4.544 33.580 1.00 38.21 84 ALA A CA 1
ATOM 642 C C . ALA A 1 94 ? 45.091 -3.586 33.914 1.00 40.37 84 ALA A C 1
ATOM 643 O O . ALA A 1 94 ? 44.227 -3.922 34.708 1.00 42.13 84 ALA A O 1
ATOM 645 N N . LYS A 1 95 ? 45.068 -2.408 33.294 1.00 40.63 85 LYS A N 1
ATOM 646 C CA . LYS A 1 95 ? 44.038 -1.417 33.608 1.00 43.62 85 LYS A CA 1
ATOM 647 C C . LYS A 1 95 ? 42.663 -1.892 33.144 1.00 46.05 85 LYS A C 1
ATOM 648 O O . LYS A 1 95 ? 41.693 -1.826 33.885 1.00 49.54 85 LYS A O 1
ATOM 654 N N . VAL A 1 96 ? 42.606 -2.406 31.922 1.00 46.01 86 VAL A N 1
ATOM 655 C CA . VAL A 1 96 ? 41.352 -2.804 31.276 1.00 48.31 86 VAL A CA 1
ATOM 656 C C . VAL A 1 96 ? 40.743 -4.047 31.919 1.00 50.49 86 VAL A C 1
ATOM 657 O O . VAL A 1 96 ? 39.537 -4.112 32.132 1.00 53.58 86 VAL A O 1
ATOM 661 N N . LEU A 1 97 ? 41.583 -5.029 32.237 1.00 49.33 87 LEU A N 1
ATOM 662 C CA . LEU A 1 97 ? 41.128 -6.275 32.857 1.00 50.79 87 LEU A CA 1
ATOM 663 C C . LEU A 1 97 ? 40.995 -6.209 34.383 1.00 51.30 87 LEU A C 1
ATOM 664 O O . LEU A 1 97 ? 40.432 -7.112 34.984 1.00 52.60 87 LEU A O 1
ATOM 669 N N . GLY A 1 98 ? 41.524 -5.166 35.022 1.00 49.65 88 GLY A N 1
ATOM 670 C CA . GLY A 1 98 ? 41.480 -5.069 36.479 1.00 50.64 88 GLY A CA 1
ATOM 671 C C . GLY A 1 98 ? 42.397 -6.075 37.149 1.00 49.62 88 GLY A C 1
ATOM 672 O O . GLY A 1 98 ? 42.066 -6.645 38.176 1.00 51.69 88 GLY A O 1
ATOM 673 N N . LEU A 1 99 ? 43.563 -6.303 36.560 1.00 46.84 89 LEU A N 1
ATOM 674 C CA . LEU A 1 99 ? 44.503 -7.276 37.088 1.00 45.98 89 LEU A CA 1
ATOM 675 C C . LEU A 1 99 ? 45.020 -6.877 38.469 1.00 46.12 89 LEU A C 1
ATOM 676 O O . LEU A 1 99 ? 44.986 -5.709 38.848 1.00 46.52 89 LEU A O 1
ATOM 681 N N . GLY A 1 100 ? 45.455 -7.877 39.226 1.00 46.12 90 GLY A N 1
ATOM 682 C CA . GLY A 1 100 ? 45.950 -7.680 40.576 1.00 46.75 90 GLY A CA 1
ATOM 683 C C . GLY A 1 100 ? 47.457 -7.860 40.613 1.00 44.79 90 GLY A C 1
ATOM 684 O O . GLY A 1 100 ? 48.141 -7.599 39.619 1.00 43.18 90 GLY A O 1
ATOM 685 N N . ASN A 1 101 ? 47.959 -8.285 41.769 1.00 45.23 91 ASN A N 1
ATOM 686 C CA . ASN A 1 101 ? 49.386 -8.469 41.997 1.00 43.74 91 ASN A CA 1
ATOM 687 C C . ASN A 1 101 ? 49.735 -9.878 41.552 1.00 42.83 91 ASN A C 1
ATOM 688 O O . ASN A 1 101 ? 49.595 -10.832 42.321 1.00 43.46 91 ASN A O 1
ATOM 693 N N . CYS A 1 102 ? 50.145 -10.013 40.295 1.00 40.95 92 CYS A N 1
ATOM 694 C CA . CYS A 1 102 ? 50.189 -11.317 39.654 1.00 41.36 92 CYS A CA 1
ATOM 695 C C . CYS A 1 102 ? 51.345 -11.490 38.684 1.00 40.36 92 CYS A C 1
ATOM 696 O O . CYS A 1 102 ? 52.081 -10.542 38.367 1.00 38.29 92 CYS A O 1
ATOM 699 N N . THR A 1 103 ? 51.505 -12.733 38.245 1.00 41.31 93 THR A N 1
ATOM 700 C CA . THR A 1 103 ? 52.526 -13.108 37.281 1.00 41.57 93 THR A CA 1
ATOM 701 C C . THR A 1 103 ? 51.846 -13.465 35.956 1.00 42.46 93 THR A C 1
ATOM 702 O O . THR A 1 103 ? 50.862 -14.195 35.925 1.00 43.38 93 THR A O 1
ATOM 706 N N . ILE A 1 104 ? 52.418 -12.963 34.873 1.00 42.48 94 ILE A N 1
ATOM 707 C CA . ILE A 1 104 ? 51.920 -13.158 33.523 1.00 44.22 94 ILE A CA 1
ATOM 708 C C . ILE A 1 104 ? 53.028 -13.666 32.618 1.00 45.48 94 ILE A C 1
ATOM 709 O O . ILE A 1 104 ? 54.203 -13.316 32.784 1.00 45.01 94 ILE A O 1
ATOM 714 N N . TRP A 1 105 ? 52.648 -14.506 31.661 1.00 47.79 95 TRP A N 1
ATOM 715 C CA . TRP A 1 105 ? 53.595 -15.053 30.712 1.00 50.41 95 TRP A CA 1
ATOM 716 C C . TRP A 1 105 ? 53.232 -14.583 29.308 1.00 51.79 95 TRP A C 1
ATOM 717 O O . TRP A 1 105 ? 52.084 -14.710 28.882 1.00 52.06 95 TRP A O 1
ATOM 728 N N . GLN A 1 106 ? 54.229 -14.041 28.612 1.00 52.72 96 GLN A N 1
ATOM 729 C CA . GLN A 1 106 ? 54.067 -13.526 27.266 1.00 54.69 96 GLN A CA 1
ATOM 730 C C . GLN A 1 106 ? 54.697 -14.481 26.267 1.00 59.78 96 GLN A C 1
ATOM 731 O O . GLN A 1 106 ? 55.810 -14.963 26.475 1.00 60.68 96 GLN A O 1
ATOM 737 N N . THR A 1 107 ? 53.956 -14.781 25.201 1.00 63.77 97 THR A N 1
ATOM 738 C CA . THR A 1 107 ? 54.517 -15.383 23.996 1.00 69.25 97 THR A CA 1
ATOM 739 C C . THR A 1 107 ? 54.588 -14.300 22.912 1.00 69.54 97 THR A C 1
ATOM 740 O O . THR A 1 107 ? 53.733 -13.406 22.819 1.00 67.28 97 THR A O 1
ATOM 744 N N . SER A 1 108 ? 55.642 -14.356 22.115 1.00 73.08 98 SER A N 1
ATOM 745 C CA . SER A 1 108 ? 55.796 -13.450 20.972 1.00 73.58 98 SER A CA 1
ATOM 746 C C . SER A 1 108 ? 56.897 -13.985 20.077 1.00 78.40 98 SER A C 1
ATOM 747 O O . SER A 1 108 ? 57.768 -14.735 20.532 1.00 80.35 98 SER A O 1
ATOM 750 N N . LEU A 1 109 ? 56.832 -13.608 18.804 1.00 80.78 99 LEU A N 1
ATOM 751 C CA . LEU A 1 109 ? 57.805 -14.027 17.798 1.00 85.86 99 LEU A CA 1
ATOM 752 C C . LEU A 1 109 ? 59.185 -14.282 18.411 1.00 86.75 99 LEU A C 1
ATOM 753 O O . LEU A 1 109 ? 59.579 -15.430 18.636 1.00 90.33 99 LEU A O 1
ATOM 758 N N . LYS A 1 112 ? 58.718 -17.364 25.597 1.00 70.50 102 LYS A N 1
ATOM 759 C CA . LYS A 1 112 ? 58.079 -17.324 26.915 1.00 66.93 102 LYS A CA 1
ATOM 760 C C . LYS A 1 112 ? 58.813 -16.336 27.842 1.00 62.65 102 LYS A C 1
ATOM 761 O O . LYS A 1 112 ? 59.892 -16.633 28.360 1.00 64.03 102 LYS A O 1
ATOM 767 N N . HIS A 1 113 ? 58.206 -15.170 28.048 1.00 57.58 103 HIS A N 1
ATOM 768 C CA . HIS A 1 113 ? 58.810 -14.076 28.802 1.00 54.21 103 HIS A CA 1
ATOM 769 C C . HIS A 1 113 ? 58.013 -13.792 30.078 1.00 49.99 103 HIS A C 1
ATOM 770 O O . HIS A 1 113 ? 56.800 -13.597 30.034 1.00 47.42 103 HIS A O 1
ATOM 777 N N . ARG A 1 114 ? 58.715 -13.762 31.206 1.00 48.52 104 ARG A N 1
ATOM 778 C CA . ARG A 1 114 ? 58.080 -13.586 32.508 1.00 46.09 104 ARG A CA 1
ATOM 779 C C . ARG A 1 114 ? 57.828 -12.115 32.801 1.00 43.04 104 ARG A C 1
ATOM 780 O O . ARG A 1 114 ? 58.758 -11.321 32.793 1.00 41.88 104 ARG A O 1
ATOM 788 N N . VAL A 1 115 ? 56.568 -11.789 33.086 1.00 41.24 105 VAL A N 1
ATOM 789 C CA . VAL A 1 115 ? 56.120 -10.440 33.430 1.00 39.48 105 VAL A CA 1
ATOM 790 C C . VAL A 1 115 ? 55.436 -10.448 34.806 1.00 39.17 105 VAL A C 1
ATOM 791 O O . VAL A 1 115 ? 54.662 -11.367 35.129 1.00 39.18 105 VAL A O 1
ATOM 795 N N . THR A 1 116 ? 55.730 -9.443 35.624 1.00 38.53 106 THR A N 1
ATOM 796 C CA . THR A 1 116 ? 55.048 -9.264 36.899 1.00 39.22 106 THR A CA 1
ATOM 797 C C . THR A 1 116 ? 54.283 -7.946 36.876 1.00 38.20 106 THR A C 1
ATOM 798 O O . THR A 1 116 ? 54.773 -6.951 36.360 1.00 36.95 106 THR A O 1
ATOM 802 N N . ILE A 1 117 ? 53.088 -7.949 37.457 1.00 38.49 107 ILE A N 1
ATOM 803 C CA . ILE A 1 117 ? 52.266 -6.753 37.611 1.00 39.27 107 ILE A CA 1
ATOM 804 C C . ILE A 1 117 ? 52.028 -6.459 39.101 1.00 40.80 107 ILE A C 1
ATOM 805 O O . ILE A 1 117 ? 51.669 -7.356 39.877 1.00 41.34 107 ILE A O 1
ATOM 810 N N . GLU A 1 118 ? 52.251 -5.209 39.491 1.00 41.84 108 GLU A N 1
ATOM 811 C CA . GLU A 1 118 ? 52.008 -4.739 40.859 1.00 44.44 108 GLU A CA 1
ATOM 812 C C . GLU A 1 118 ? 51.063 -3.547 40.827 1.00 45.45 108 GLU A C 1
ATOM 813 O O . GLU A 1 118 ? 51.207 -2.663 40.002 1.00 43.28 108 GLU A O 1
ATOM 819 N N . LYS A 1 119 ? 50.095 -3.538 41.728 1.00 48.51 109 LYS A N 1
ATOM 820 C CA . LYS A 1 119 ? 49.107 -2.472 41.817 1.00 51.56 109 LYS A CA 1
ATOM 821 C C . LYS A 1 119 ? 49.235 -1.752 43.153 1.00 56.03 109 LYS A C 1
ATOM 822 O O . LYS A 1 119 ? 48.999 -2.348 44.205 1.00 57.45 109 LYS A O 1
ATOM 828 N N . HIS A 1 120 ? 49.631 -0.482 43.104 1.00 58.88 110 HIS A N 1
ATOM 829 C CA . HIS A 1 120 ? 49.610 0.406 44.273 1.00 64.37 110 HIS A CA 1
ATOM 830 C C . HIS A 1 120 ? 48.798 1.659 43.931 1.00 66.57 110 HIS A C 1
ATOM 831 O O . HIS A 1 120 ? 49.056 2.318 42.918 1.00 65.36 110 HIS A O 1
ATOM 838 N N . ASN A 1 121 ? 47.828 1.982 44.785 1.00 70.82 111 ASN A N 1
ATOM 839 C CA . ASN A 1 121 ? 47.039 3.220 44.672 1.00 73.81 111 ASN A CA 1
ATOM 840 C C . ASN A 1 121 ? 46.244 3.355 43.360 1.00 70.81 111 ASN A C 1
ATOM 841 O O . ASN A 1 121 ? 46.175 4.445 42.784 1.00 71.89 111 ASN A O 1
ATOM 846 N N . ASP A 1 122 ? 45.633 2.254 42.914 1.00 65.12 112 ASP A N 1
ATOM 847 C CA . ASP A 1 122 ? 44.932 2.179 41.612 1.00 62.05 112 ASP A CA 1
ATOM 848 C C . ASP A 1 122 ? 45.843 2.530 40.406 1.00 59.38 112 ASP A C 1
ATOM 849 O O . ASP A 1 122 ? 45.359 2.926 39.350 1.00 60.93 112 ASP A O 1
ATOM 854 N N . ASP A 1 123 ? 47.154 2.375 40.571 1.00 56.22 113 ASP A N 1
ATOM 855 C CA . ASP A 1 123 ? 48.107 2.514 39.470 1.00 53.47 113 ASP A CA 1
ATOM 856 C C . ASP A 1 123 ? 48.968 1.258 39.407 1.00 47.40 113 ASP A C 1
ATOM 857 O O . ASP A 1 123 ? 48.997 0.492 40.349 1.00 45.99 113 ASP A O 1
ATOM 862 N N . TYR A 1 124 ? 49.662 1.059 38.295 1.00 43.95 114 TYR A N 1
ATOM 863 C CA . TYR A 1 124 ? 50.365 -0.185 38.028 1.00 39.18 114 TYR A CA 1
ATOM 864 C C . TYR A 1 124 ? 51.859 0.007 37.732 1.00 38.50 114 TYR A C 1
ATOM 865 O O . TYR A 1 124 ? 52.270 0.990 37.103 1.00 39.78 114 TYR A O 1
ATOM 874 N N . ARG A 1 125 ? 52.646 -0.952 38.198 1.00 36.31 115 ARG A N 1
ATOM 875 C CA . ARG A 1 125 ? 54.039 -1.088 37.832 1.00 36.44 115 ARG A CA 1
ATOM 876 C C . ARG A 1 125 ? 54.219 -2.446 37.160 1.00 33.78 115 ARG A C 1
ATOM 877 O O . ARG A 1 125 ? 53.679 -3.464 37.613 1.00 33.62 115 ARG A O 1
ATOM 885 N N . ILE A 1 126 ? 54.958 -2.447 36.054 1.00 33.34 116 ILE A N 1
ATOM 886 C CA . ILE A 1 126 ? 55.135 -3.626 35.218 1.00 31.68 116 ILE A CA 1
ATOM 887 C C . ILE A 1 126 ? 56.592 -4.025 35.275 1.00 30.95 116 ILE A C 1
ATOM 888 O O . ILE A 1 126 ? 57.453 -3.185 35.058 1.00 31.14 116 ILE A O 1
ATOM 893 N N . SER A 1 127 ? 56.882 -5.297 35.535 1.00 30.94 117 SER A N 1
ATOM 894 C CA . SER A 1 127 ? 58.272 -5.780 35.569 1.00 31.77 117 SER A CA 1
ATOM 895 C C . SER A 1 127 ? 58.506 -6.845 34.516 1.00 31.39 117 SER A C 1
ATOM 896 O O . SER A 1 127 ? 57.740 -7.798 34.440 1.00 33.07 117 SER A O 1
ATOM 899 N N . LEU A 1 128 ? 59.579 -6.697 33.742 1.00 30.75 118 LEU A N 1
ATOM 900 C CA . LEU A 1 128 ? 59.919 -7.638 32.678 1.00 31.55 118 LEU A CA 1
ATOM 901 C C . LEU A 1 128 ? 61.250 -8.266 32.985 1.00 30.80 118 LEU A C 1
ATOM 902 O O . LEU A 1 128 ? 62.247 -7.576 33.157 1.00 29.38 118 LEU A O 1
ATOM 907 N N . GLU A 1 129 ? 61.285 -9.579 33.007 1.00 32.36 119 GLU A N 1
ATOM 908 C CA . GLU A 1 129 ? 62.552 -10.277 33.136 1.00 33.43 119 GLU A CA 1
ATOM 909 C C . GLU A 1 129 ? 63.238 -10.295 31.769 1.00 32.69 119 GLU A C 1
ATOM 910 O O . GLU A 1 129 ? 62.634 -10.667 30.778 1.00 33.86 119 GLU A O 1
ATOM 916 N N . GLN A 1 130 ? 64.486 -9.854 31.720 1.00 31.22 120 GLN A N 1
ATOM 917 C CA . GLN A 1 130 ? 65.230 -9.819 30.477 1.00 31.80 120 GLN A CA 1
ATOM 918 C C . GLN A 1 130 ? 66.011 -11.116 30.293 1.00 34.00 120 GLN A C 1
ATOM 919 O O . GLN A 1 130 ? 65.882 -12.042 31.091 1.00 35.15 120 GLN A O 1
ATOM 925 N N . GLY A 1 131 ? 66.747 -11.204 29.186 1.00 35.25 121 GLY A N 1
ATOM 926 C CA . GLY A 1 131 ? 67.516 -12.385 28.844 1.00 37.40 121 GLY A CA 1
ATOM 927 C C . GLY A 1 131 ? 68.830 -12.432 29.605 1.00 36.34 121 GLY A C 1
ATOM 928 O O . GLY A 1 131 ? 69.149 -11.558 30.392 1.00 35.16 121 GLY A O 1
ATOM 929 N N . THR A 1 132 ? 69.597 -13.474 29.341 1.00 38.35 122 THR A N 1
ATOM 930 C CA . THR A 1 132 ? 70.863 -13.728 30.001 1.00 38.89 122 THR A CA 1
ATOM 931 C C . THR A 1 132 ? 71.818 -12.546 29.838 1.00 34.65 122 THR A C 1
ATOM 932 O O . THR A 1 132 ? 72.059 -12.163 28.722 1.00 34.88 122 THR A O 1
ATOM 936 N N . PRO A 1 133 ? 72.369 -11.974 30.911 1.00 34.07 123 PRO A N 1
ATOM 937 C CA . PRO A 1 133 ? 73.396 -10.933 30.760 1.00 32.70 123 PRO A CA 1
ATOM 938 C C . PRO A 1 133 ? 74.654 -11.471 30.094 1.00 33.35 123 PRO A C 1
ATOM 939 O O . PRO A 1 133 ? 75.075 -12.572 30.390 1.00 34.81 123 PRO A O 1
ATOM 943 N N . GLY A 1 134 ? 75.250 -10.671 29.221 1.00 32.37 124 GLY A N 1
ATOM 944 C CA . GLY A 1 134 ? 76.486 -11.038 28.570 1.00 33.30 124 GLY A CA 1
ATOM 945 C C . GLY A 1 134 ? 77.234 -9.776 28.197 1.00 33.87 124 GLY A C 1
ATOM 946 O O . GLY A 1 134 ? 76.665 -8.704 28.100 1.00 33.36 124 GLY A O 1
ATOM 947 N N . PHE A 1 135 ? 78.517 -9.923 27.969 1.00 28.20 125 PHE A N 1
ATOM 948 C CA . PHE A 1 135 ? 79.403 -8.803 27.648 1.00 28.28 125 PHE A CA 1
ATOM 949 C C . PHE A 1 135 ? 80.337 -9.260 26.552 1.00 29.79 125 PHE A C 1
ATOM 950 O O . PHE A 1 135 ? 80.695 -10.429 26.501 1.00 31.14 125 PHE A O 1
ATOM 958 N N . GLU A 1 136 ? 80.700 -8.346 25.662 1.00 30.11 126 GLU A N 1
ATOM 959 C CA . GLU A 1 136 ? 81.669 -8.615 24.612 1.00 31.11 126 GLU A CA 1
ATOM 960 C C . GLU A 1 136 ? 82.992 -8.030 25.074 1.00 31.54 126 GLU A C 1
ATOM 961 O O . GLU A 1 136 ? 83.015 -7.181 25.962 1.00 30.96 126 GLU A O 1
ATOM 967 N N . PRO A 1 137 ? 84.105 -8.476 24.517 1.00 32.70 127 PRO A N 1
ATOM 968 C CA . PRO A 1 137 ? 85.391 -7.899 24.937 1.00 34.26 127 PRO A CA 1
ATOM 969 C C . PRO A 1 137 ? 85.385 -6.377 24.836 1.00 34.28 127 PRO A C 1
ATOM 970 O O . PRO A 1 137 ? 84.778 -5.846 23.910 1.00 33.84 127 PRO A O 1
ATOM 974 N N . PRO A 1 138 ? 86.025 -5.690 25.784 1.00 35.49 128 PRO A N 1
ATOM 975 C CA . PRO A 1 138 ? 86.119 -4.227 25.762 1.00 35.68 128 PRO A CA 1
ATOM 976 C C . PRO A 1 138 ? 86.687 -3.644 24.459 1.00 36.64 128 PRO A C 1
ATOM 977 O O . PRO A 1 138 ? 87.595 -4.205 23.849 1.00 37.31 128 PRO A O 1
ATOM 981 N N . LEU A 1 139 ? 86.159 -2.487 24.077 1.00 35.97 129 LEU A N 1
ATOM 982 C CA . LEU A 1 139 ? 86.624 -1.744 22.914 1.00 37.32 129 LEU A CA 1
ATOM 983 C C . LEU A 1 139 ? 87.783 -0.844 23.353 1.00 38.99 129 LEU A C 1
ATOM 984 O O . LEU A 1 139 ? 87.616 0.049 24.174 1.00 38.71 129 LEU A O 1
ATOM 989 N N . GLU A 1 140 ? 88.962 -1.113 22.816 1.00 41.80 130 GLU A N 1
ATOM 990 C CA . GLU A 1 140 ? 90.206 -0.461 23.233 1.00 44.72 130 GLU A CA 1
ATOM 991 C C . GLU A 1 140 ? 90.879 0.218 22.061 1.00 46.34 130 GLU A C 1
ATOM 992 O O . GLU A 1 140 ? 90.492 0.009 20.918 1.00 46.60 130 GLU A O 1
ATOM 998 N N . GLY A 1 141 ? 91.896 1.027 22.350 1.00 48.59 131 GLY A N 1
ATOM 999 C CA . GLY A 1 141 ? 92.726 1.638 21.322 1.00 50.90 131 GLY A CA 1
ATOM 1000 C C . GLY A 1 141 ? 91.939 2.561 20.416 1.00 50.45 131 GLY A C 1
ATOM 1001 O O . GLY A 1 141 ? 91.143 3.363 20.913 1.00 49.57 131 GLY A O 1
ATOM 1002 N N . GLU A 1 142 ? 92.136 2.427 19.102 1.00 51.36 132 GLU A N 1
ATOM 1003 C CA . GLU A 1 142 ? 91.499 3.312 18.112 1.00 51.51 132 GLU A CA 1
ATOM 1004 C C . GLU A 1 142 ? 89.964 3.250 18.114 1.00 47.60 132 GLU A C 1
ATOM 1005 O O . GLU A 1 142 ? 89.309 4.235 17.802 1.00 47.01 132 GLU A O 1
ATOM 1011 N N . THR A 1 143 ? 89.389 2.099 18.438 1.00 44.95 133 THR A N 1
ATOM 1012 C CA . THR A 1 143 ? 87.930 1.987 18.470 1.00 41.66 133 THR A CA 1
ATOM 1013 C C . THR A 1 143 ? 87.377 2.809 19.623 1.00 39.69 133 THR A C 1
ATOM 1014 O O . THR A 1 143 ? 86.387 3.515 19.465 1.00 38.48 133 THR A O 1
ATOM 1018 N N . ARG A 1 144 ? 88.026 2.710 20.777 1.00 39.65 134 ARG A N 1
ATOM 1019 C CA . ARG A 1 144 ? 87.659 3.483 21.962 1.00 39.13 134 ARG A CA 1
ATOM 1020 C C . ARG A 1 144 ? 87.758 4.973 21.667 1.00 40.37 134 ARG A C 1
ATOM 1021 O O . ARG A 1 144 ? 86.811 5.718 21.936 1.00 39.28 134 ARG A O 1
ATOM 1029 N N . ALA A 1 145 ? 88.888 5.385 21.094 1.00 42.70 135 ALA A N 1
ATOM 1030 C CA . ALA A 1 145 ? 89.142 6.792 20.759 1.00 44.67 135 ALA A CA 1
ATOM 1031 C C . ALA A 1 145 ? 88.164 7.300 19.706 1.00 44.37 135 ALA A C 1
ATOM 1032 O O . ALA A 1 145 ? 87.766 8.456 19.730 1.00 45.12 135 ALA A O 1
ATOM 1034 N N . ALA A 1 146 ? 87.764 6.428 18.788 1.00 44.04 136 ALA A N 1
ATOM 1035 C CA . ALA A 1 146 ? 86.777 6.790 17.772 1.00 43.73 136 ALA A CA 1
ATOM 1036 C C . ALA A 1 146 ? 85.418 7.062 18.401 1.00 41.08 136 ALA A C 1
ATOM 1037 O O . ALA A 1 146 ? 84.718 7.970 17.972 1.00 41.54 136 ALA A O 1
ATOM 1039 N N . ILE A 1 147 ? 85.042 6.287 19.418 1.00 39.40 137 ILE A N 1
ATOM 1040 C CA . ILE A 1 147 ? 83.744 6.460 20.066 1.00 37.29 137 ILE A CA 1
ATOM 1041 C C . ILE A 1 147 ? 83.746 7.714 20.932 1.00 37.99 137 ILE A C 1
ATOM 1042 O O . ILE A 1 147 ? 82.775 8.483 20.950 1.00 37.02 137 ILE A O 1
ATOM 1047 N N . ILE A 1 148 ? 84.849 7.926 21.635 1.00 39.31 138 ILE A N 1
ATOM 1048 C CA . ILE A 1 148 ? 85.020 9.110 22.468 1.00 40.47 138 ILE A CA 1
ATOM 1049 C C . ILE A 1 148 ? 84.976 10.377 21.590 1.00 42.35 138 ILE A C 1
ATOM 1050 O O . ILE A 1 148 ? 84.247 11.324 21.894 1.00 41.76 138 ILE A O 1
ATOM 1055 N N . ASN A 1 149 ? 85.753 10.392 20.506 1.00 44.35 139 ASN A N 1
ATOM 1056 C CA . ASN A 1 149 ? 85.746 11.525 19.571 1.00 46.50 139 ASN A CA 1
ATOM 1057 C C . ASN A 1 149 ? 84.387 11.776 18.903 1.00 45.52 139 ASN A C 1
ATOM 1058 O O . ASN A 1 149 ? 84.040 12.917 18.627 1.00 47.06 139 ASN A O 1
ATOM 1063 N N . ALA A 1 150 ? 83.617 10.719 18.660 1.00 43.63 140 ALA A N 1
ATOM 1064 C CA . ALA A 1 150 ? 82.304 10.856 18.023 1.00 43.14 140 ALA A CA 1
ATOM 1065 C C . ALA A 1 150 ? 81.289 11.560 18.946 1.00 42.25 140 ALA A C 1
ATOM 1066 O O . ALA A 1 150 ? 80.351 12.198 18.483 1.00 42.18 140 ALA A O 1
ATOM 1068 N N . LEU A 1 151 ? 81.483 11.442 20.252 1.00 41.66 141 LEU A N 1
ATOM 1069 C CA . LEU A 1 151 ? 80.684 12.186 21.214 1.00 41.85 141 LEU A CA 1
ATOM 1070 C C . LEU A 1 151 ? 81.268 13.556 21.541 1.00 43.74 141 LEU A C 1
ATOM 1071 O O . LEU A 1 151 ? 80.680 14.286 22.321 1.00 44.18 141 LEU A O 1
ATOM 1076 N N . HIS A 1 152 ? 82.416 13.886 20.941 1.00 45.90 142 HIS A N 1
ATOM 1077 C CA . HIS A 1 152 ? 83.153 15.150 21.155 1.00 48.14 142 HIS A CA 1
ATOM 1078 C C . HIS A 1 152 ? 83.707 15.271 22.595 1.00 47.81 142 HIS A C 1
ATOM 1079 O O . HIS A 1 152 ? 83.747 16.355 23.178 1.00 48.93 142 HIS A O 1
ATOM 1086 N N . LEU A 1 153 ? 84.140 14.139 23.147 1.00 46.10 143 LEU A N 1
ATOM 1087 C CA . LEU A 1 153 ? 84.709 14.067 24.487 1.00 46.14 143 LEU A CA 1
ATOM 1088 C C . LEU A 1 153 ? 86.180 13.698 24.362 1.00 47.60 143 LEU A C 1
ATOM 1089 O O . LEU A 1 153 ? 86.707 13.633 23.260 1.00 49.07 143 LEU A O 1
ATOM 1094 N N . THR A 1 154 ? 86.842 13.494 25.495 1.00 47.89 144 THR A N 1
ATOM 1095 C CA . THR A 1 154 ? 88.210 12.998 25.540 1.00 49.26 144 THR A CA 1
ATOM 1096 C C . THR A 1 154 ? 88.288 11.888 26.573 1.00 47.94 144 THR A C 1
ATOM 1097 O O . THR A 1 154 ? 87.301 11.585 27.260 1.00 45.89 144 THR A O 1
ATOM 1101 N N . GLU A 1 155 ? 89.476 11.310 26.693 1.00 49.14 145 GLU A N 1
ATOM 1102 C CA . GLU A 1 155 ? 89.752 10.266 27.661 1.00 49.15 145 GLU A CA 1
ATOM 1103 C C . GLU A 1 155 ? 89.458 10.722 29.080 1.00 49.75 145 GLU A C 1
ATOM 1104 O O . GLU A 1 155 ? 88.995 9.928 29.899 1.00 48.85 145 GLU A O 1
ATOM 1110 N N . ASP A 1 156 ? 89.686 12.002 29.360 1.00 51.50 146 ASP A N 1
ATOM 1111 C CA . ASP A 1 156 ? 89.413 12.559 30.684 1.00 52.90 146 ASP A CA 1
ATOM 1112 C C . ASP A 1 156 ? 87.926 12.602 31.092 1.00 50.40 146 ASP A C 1
ATOM 1113 O O . ASP A 1 156 ? 87.610 12.813 32.270 1.00 50.92 146 ASP A O 1
ATOM 1118 N N . ASP A 1 157 ? 87.028 12.418 30.125 1.00 48.12 147 ASP A N 1
ATOM 1119 C CA . ASP A 1 157 ? 85.591 12.393 30.380 1.00 45.81 147 ASP A CA 1
ATOM 1120 C C . ASP A 1 157 ? 85.096 11.013 30.782 1.00 43.76 147 ASP A C 1
ATOM 1121 O O . ASP A 1 157 ? 83.975 10.874 31.287 1.00 42.14 147 ASP A O 1
ATOM 1126 N N . ILE A 1 158 ? 85.936 9.997 30.580 1.00 43.41 148 ILE A N 1
ATOM 1127 C CA . ILE A 1 158 ? 85.545 8.626 30.843 1.00 41.26 148 ILE A CA 1
ATOM 1128 C C . ILE A 1 158 ? 85.850 8.264 32.299 1.00 42.00 148 ILE A C 1
ATOM 1129 O O . ILE A 1 158 ? 86.904 8.596 32.818 1.00 42.46 148 ILE A O 1
ATOM 1134 N N . LEU A 1 159 ? 84.913 7.554 32.935 1.00 40.40 149 LEU A N 1
ATOM 1135 C CA . LEU A 1 159 ? 85.090 7.051 34.298 1.00 41.77 149 LEU A CA 1
ATOM 1136 C C . LEU A 1 159 ? 86.399 6.224 34.406 1.00 42.80 149 LEU A C 1
ATOM 1137 O O . LEU A 1 159 ? 86.570 5.251 33.678 1.00 41.83 149 LEU A O 1
ATOM 1142 N N . PRO A 1 160 ? 87.335 6.625 35.268 1.00 45.64 150 PRO A N 1
ATOM 1143 C CA . PRO A 1 160 ? 88.669 6.001 35.296 1.00 47.32 150 PRO A CA 1
ATOM 1144 C C . PRO A 1 160 ? 88.668 4.496 35.564 1.00 46.70 150 PRO A C 1
ATOM 1145 O O . PRO A 1 160 ? 87.885 3.992 36.379 1.00 46.64 150 PRO A O 1
ATOM 1149 N N . GLY A 1 161 ? 89.540 3.783 34.856 1.00 47.03 151 GLY A N 1
ATOM 1150 C CA . GLY A 1 161 ? 89.735 2.360 35.067 1.00 46.50 151 GLY A CA 1
ATOM 1151 C C . GLY A 1 161 ? 88.656 1.433 34.534 1.00 43.90 151 GLY A C 1
ATOM 1152 O O . GLY A 1 161 ? 88.716 0.230 34.795 1.00 43.95 151 GLY A O 1
ATOM 1153 N N . LEU A 1 162 ? 87.685 1.965 33.791 1.00 41.59 152 LEU A N 1
ATOM 1154 C CA . LEU A 1 162 ? 86.567 1.174 33.294 1.00 39.05 152 LEU A CA 1
ATOM 1155 C C . LEU A 1 162 ? 86.527 1.168 31.755 1.00 37.83 152 LEU A C 1
ATOM 1156 O O . LEU A 1 162 ? 86.968 2.117 31.116 1.00 38.20 152 LEU A O 1
ATOM 1161 N N . PRO A 1 163 ? 86.028 0.090 31.154 1.00 36.26 153 PRO A N 1
ATOM 1162 C CA . PRO A 1 163 ? 85.981 -0.017 29.687 1.00 35.17 153 PRO A CA 1
ATOM 1163 C C . PRO A 1 163 ? 84.743 0.574 29.014 1.00 33.31 153 PRO A C 1
ATOM 1164 O O . PRO A 1 163 ? 83.672 0.683 29.608 1.00 32.87 153 PRO A O 1
ATOM 1168 N N . ILE A 1 164 ? 84.907 0.949 27.756 1.00 32.96 154 ILE A N 1
ATOM 1169 C CA . ILE A 1 164 ? 83.794 1.110 26.835 1.00 31.80 154 ILE A CA 1
ATOM 1170 C C . ILE A 1 164 ? 83.580 -0.285 26.243 1.00 31.41 154 ILE A C 1
ATOM 1171 O O . ILE A 1 164 ? 84.526 -0.934 25.826 1.00 31.36 154 ILE A O 1
ATOM 1176 N N . GLN A 1 165 ? 82.340 -0.757 26.240 1.00 30.49 155 GLN A N 1
ATOM 1177 C CA . GLN A 1 165 ? 82.082 -2.184 26.075 1.00 29.98 155 GLN A CA 1
ATOM 1178 C C . GLN A 1 165 ? 80.625 -2.474 25.777 1.00 29.28 155 GLN A C 1
ATOM 1179 O O . GLN A 1 165 ? 79.730 -1.886 26.374 1.00 29.58 155 GLN A O 1
ATOM 1185 N N . VAL A 1 166 ? 80.379 -3.393 24.848 1.00 29.29 156 VAL A N 1
ATOM 1186 C CA . VAL A 1 166 ? 79.029 -3.836 24.532 1.00 27.68 156 VAL A CA 1
ATOM 1187 C C . VAL A 1 166 ? 78.533 -4.765 25.645 1.00 27.67 156 VAL A C 1
ATOM 1188 O O . VAL A 1 166 ? 79.225 -5.707 26.022 1.00 26.46 156 VAL A O 1
ATOM 1192 N N . ALA A 1 167 ? 77.351 -4.468 26.188 1.00 26.80 157 ALA A N 1
ATOM 1193 C CA . ALA A 1 167 ? 76.669 -5.353 27.128 1.00 27.30 157 ALA A CA 1
ATOM 1194 C C . ALA A 1 167 ? 75.282 -5.638 26.588 1.00 27.29 157 ALA A C 1
ATOM 1195 O O . ALA A 1 167 ? 74.710 -4.824 25.852 1.00 27.39 157 ALA A O 1
ATOM 1197 N N . THR A 1 168 ? 74.712 -6.760 26.993 1.00 27.60 158 THR A N 1
ATOM 1198 C CA . THR A 1 168 ? 73.436 -7.181 26.452 1.00 28.23 158 THR A CA 1
ATOM 1199 C C . THR A 1 168 ? 72.633 -7.984 27.457 1.00 29.14 158 THR A C 1
ATOM 1200 O O . THR A 1 168 ? 73.198 -8.693 28.297 1.00 29.18 158 THR A O 1
ATOM 1204 N N . THR A 1 169 ? 71.315 -7.815 27.398 1.00 29.89 159 THR A N 1
ATOM 1205 C CA . THR A 1 169 ? 70.372 -8.789 27.943 1.00 31.51 159 THR A CA 1
ATOM 1206 C C . THR A 1 169 ? 69.372 -9.227 26.859 1.00 33.35 159 THR A C 1
ATOM 1207 O O . THR A 1 169 ? 68.258 -9.645 27.172 1.00 34.09 159 THR A O 1
ATOM 1211 N N . GLY A 1 170 ? 69.785 -9.158 25.589 1.00 33.76 160 GLY A N 1
ATOM 1212 C CA . GLY A 1 170 ? 68.939 -9.581 24.471 1.00 35.39 160 GLY A CA 1
ATOM 1213 C C . GLY A 1 170 ? 68.994 -8.658 23.250 1.00 35.48 160 GLY A C 1
ATOM 1214 O O . GLY A 1 170 ? 68.637 -9.063 22.158 1.00 35.94 160 GLY A O 1
ATOM 1215 N N . HIS A 1 171 ? 69.393 -7.406 23.458 1.00 34.79 161 HIS A N 1
ATOM 1216 C CA A HIS A 1 171 ? 69.546 -6.431 22.371 0.50 35.08 161 HIS A CA 1
ATOM 1217 C CA B HIS A 1 171 ? 69.511 -6.419 22.397 0.50 34.68 161 HIS A CA 1
ATOM 1218 C C . HIS A 1 171 ? 70.661 -5.466 22.756 1.00 33.28 161 HIS A C 1
ATOM 1219 O O . HIS A 1 171 ? 70.456 -4.456 23.451 1.00 33.33 161 HIS A O 1
ATOM 1232 N N . SER A 1 172 ? 71.860 -5.804 22.291 1.00 32.17 162 SER A N 1
ATOM 1233 C CA . SER A 1 172 ? 73.119 -5.243 22.776 1.00 30.74 162 SER A CA 1
ATOM 1234 C C . SER A 1 172 ? 73.277 -3.732 22.573 1.00 30.12 162 SER A C 1
ATOM 1235 O O . SER A 1 172 ? 72.768 -3.178 21.614 1.00 30.47 162 SER A O 1
ATOM 1238 N N . LYS A 1 173 ? 73.984 -3.096 23.503 1.00 28.98 163 LYS A N 1
ATOM 1239 C CA . LYS A 1 173 ? 74.233 -1.655 23.503 1.00 28.95 163 LYS A CA 1
ATOM 1240 C C . LYS A 1 173 ? 75.643 -1.384 23.974 1.00 28.41 163 LYS A C 1
ATOM 1241 O O . LYS A 1 173 ? 76.180 -2.143 24.772 1.00 29.07 163 LYS A O 1
ATOM 1247 N N . VAL A 1 174 ? 76.252 -0.317 23.472 1.00 28.07 164 VAL A N 1
ATOM 1248 C CA . VAL A 1 174 ? 77.581 0.089 23.902 1.00 28.25 164 VAL A CA 1
ATOM 1249 C C . VAL A 1 174 ? 77.486 0.929 25.211 1.00 28.06 164 VAL A C 1
ATOM 1250 O O . VAL A 1 174 ? 76.869 2.007 25.230 1.00 28.55 164 VAL A O 1
ATOM 1254 N N . MET A 1 175 ? 78.075 0.406 26.286 1.00 27.16 165 MET A N 1
ATOM 1255 C CA . MET A 1 175 ? 78.170 1.093 27.571 1.00 27.52 165 MET A CA 1
ATOM 1256 C C . MET A 1 175 ? 79.317 2.081 27.474 1.00 28.11 165 MET A C 1
ATOM 1257 O O . MET A 1 175 ? 80.442 1.704 27.129 1.00 28.87 165 MET A O 1
ATOM 1262 N N . ILE A 1 176 ? 79.032 3.337 27.756 1.00 28.44 166 ILE A N 1
ATOM 1263 C CA . ILE A 1 176 ? 80.067 4.381 27.771 1.00 29.03 166 ILE A CA 1
ATOM 1264 C C . ILE A 1 176 ? 79.986 5.110 29.122 1.00 29.65 166 ILE A C 1
ATOM 1265 O O . ILE A 1 176 ? 79.143 6.015 29.310 1.00 28.91 166 ILE A O 1
ATOM 1270 N N . PRO A 1 177 ? 80.818 4.703 30.078 1.00 30.02 167 PRO A N 1
ATOM 1271 C CA . PRO A 1 177 ? 80.740 5.253 31.437 1.00 31.34 167 PRO A CA 1
ATOM 1272 C C . PRO A 1 177 ? 81.396 6.620 31.559 1.00 32.86 167 PRO A C 1
ATOM 1273 O O . PRO A 1 177 ? 82.582 6.727 31.361 1.00 34.35 167 PRO A O 1
ATOM 1277 N N . LEU A 1 178 ? 80.617 7.645 31.879 1.00 33.44 168 LEU A N 1
ATOM 1278 C CA . LEU A 1 178 ? 81.118 9.009 31.970 1.00 35.26 168 LEU A CA 1
ATOM 1279 C C . LEU A 1 178 ? 81.235 9.470 33.418 1.00 36.52 168 LEU A C 1
ATOM 1280 O O . LEU A 1 178 ? 80.523 8.974 34.314 1.00 35.78 168 LEU A O 1
ATOM 1285 N N . LYS A 1 179 ? 82.148 10.417 33.630 1.00 38.42 169 LYS A N 1
ATOM 1286 C CA . LYS A 1 179 ? 82.295 11.105 34.897 1.00 40.28 169 LYS A CA 1
ATOM 1287 C C . LYS A 1 179 ? 81.019 11.939 35.148 1.00 40.98 169 LYS A C 1
ATOM 1288 O O . LYS A 1 179 ? 80.363 12.373 34.198 1.00 39.28 169 LYS A O 1
ATOM 1294 N N . PRO A 1 180 ? 80.644 12.123 36.416 1.00 42.42 170 PRO A N 1
ATOM 1295 C CA . PRO A 1 180 ? 79.482 12.948 36.766 1.00 43.40 170 PRO A CA 1
ATOM 1296 C C . PRO A 1 180 ? 79.610 14.408 36.348 1.00 45.51 170 PRO A C 1
ATOM 1297 O O . PRO A 1 180 ? 78.611 15.099 36.225 1.00 46.19 170 PRO A O 1
ATOM 1301 N N . GLU A 1 181 ? 80.835 14.846 36.108 1.00 47.00 171 GLU A N 1
ATOM 1302 C CA . GLU A 1 181 ? 81.136 16.210 35.718 1.00 49.31 171 GLU A CA 1
ATOM 1303 C C . GLU A 1 181 ? 80.722 16.511 34.284 1.00 47.60 171 GLU A C 1
ATOM 1304 O O . GLU A 1 181 ? 80.546 17.672 33.912 1.00 48.27 171 GLU A O 1
ATOM 1310 N N . VAL A 1 182 ? 80.596 15.465 33.475 1.00 45.41 172 VAL A N 1
ATOM 1311 C CA . VAL A 1 182 ? 80.208 15.609 32.077 1.00 44.40 172 VAL A CA 1
ATOM 1312 C C . VAL A 1 182 ? 78.752 16.101 31.946 1.00 43.79 172 VAL A C 1
ATOM 1313 O O . VAL A 1 182 ? 77.836 15.589 32.608 1.00 43.73 172 VAL A O 1
ATOM 1317 N N . ASP A 1 183 ? 78.572 17.082 31.069 1.00 44.15 173 ASP A N 1
ATOM 1318 C CA . ASP A 1 183 ? 77.278 17.659 30.730 1.00 44.13 173 ASP A CA 1
ATOM 1319 C C . ASP A 1 183 ? 76.600 16.748 29.708 1.00 41.93 173 ASP A C 1
ATOM 1320 O O . ASP A 1 183 ? 76.690 16.949 28.498 1.00 41.75 173 ASP A O 1
ATOM 1325 N N . ILE A 1 184 ? 75.938 15.712 30.198 1.00 40.32 174 ILE A N 1
ATOM 1326 C CA . ILE A 1 184 ? 75.416 14.689 29.315 1.00 38.23 174 ILE A CA 1
ATOM 1327 C C . ILE A 1 184 ? 74.344 15.249 28.389 1.00 38.23 174 ILE A C 1
ATOM 1328 O O . ILE A 1 184 ? 74.229 14.782 27.276 1.00 37.01 174 ILE A O 1
ATOM 1333 N N . ASP A 1 185 ? 73.579 16.239 28.857 1.00 39.29 175 ASP A N 1
ATOM 1334 C CA . ASP A 1 185 ? 72.534 16.873 28.058 1.00 40.71 175 ASP A CA 1
ATOM 1335 C C . ASP A 1 185 ? 73.075 17.706 26.902 1.00 41.67 175 ASP A C 1
ATOM 1336 O O . ASP A 1 185 ? 72.352 17.935 25.939 1.00 42.49 175 ASP A O 1
ATOM 1341 N N . ALA A 1 186 ? 74.315 18.179 27.004 1.00 42.45 176 ALA A N 1
ATOM 1342 C CA . ALA A 1 186 ? 74.925 18.977 25.928 1.00 43.90 176 ALA A CA 1
ATOM 1343 C C . ALA A 1 186 ? 75.552 18.137 24.793 1.00 43.26 176 ALA A C 1
ATOM 1344 O O . ALA A 1 186 ? 75.907 18.670 23.749 1.00 43.95 176 ALA A O 1
ATOM 1346 N N . LEU A 1 187 ? 75.689 16.830 24.992 1.00 41.97 177 LEU A N 1
ATOM 1347 C CA . LEU A 1 187 ? 76.179 15.950 23.928 1.00 41.71 177 LEU A CA 1
ATOM 1348 C C . LEU A 1 187 ? 75.349 16.082 22.640 1.00 42.30 177 LEU A C 1
ATOM 1349 O O . LEU A 1 187 ? 74.118 16.052 22.670 1.00 41.84 177 LEU A O 1
ATOM 1354 N N . SER A 1 188 ? 76.053 16.229 21.522 1.00 43.07 178 SER A N 1
ATOM 1355 C CA . SER A 1 188 ? 75.471 16.307 20.188 1.00 44.12 178 SER A CA 1
ATOM 1356 C C . SER A 1 188 ? 76.379 15.512 19.255 1.00 43.57 178 SER A C 1
ATOM 1357 O O . SER A 1 188 ? 77.252 16.076 18.591 1.00 45.17 178 SER A O 1
ATOM 1360 N N . PRO A 1 189 ? 76.211 14.200 19.225 1.00 41.89 179 PRO A N 1
ATOM 1361 C CA . PRO A 1 189 ? 77.175 13.316 18.550 1.00 41.44 179 PRO A CA 1
ATOM 1362 C C . PRO A 1 189 ? 77.269 13.470 17.039 1.00 43.30 179 PRO A C 1
ATOM 1363 O O . PRO A 1 189 ? 76.295 13.839 16.375 1.00 44.36 179 PRO A O 1
ATOM 1367 N N . ASP A 1 190 ? 78.460 13.200 16.515 1.00 43.90 180 ASP A N 1
ATOM 1368 C CA . ASP A 1 190 ? 78.675 13.001 15.090 1.00 45.39 180 ASP A CA 1
ATOM 1369 C C . ASP A 1 190 ? 78.016 11.671 14.721 1.00 43.91 180 ASP A C 1
ATOM 1370 O O . ASP A 1 190 ? 78.573 10.591 14.980 1.00 41.25 180 ASP A O 1
ATOM 1375 N N . LEU A 1 191 ? 76.833 11.774 14.113 1.00 44.49 181 LEU A N 1
ATOM 1376 C CA . LEU A 1 191 ? 75.971 10.625 13.842 1.00 43.70 181 LEU A CA 1
ATOM 1377 C C . LEU A 1 191 ? 76.522 9.743 12.725 1.00 44.40 181 LEU A C 1
ATOM 1378 O O . LEU A 1 191 ? 76.440 8.530 12.815 1.00 43.01 181 LEU A O 1
ATOM 1383 N N . ASN A 1 192 ? 77.093 10.353 11.687 1.00 46.73 182 ASN A N 1
ATOM 1384 C CA . ASN A 1 192 ? 77.793 9.592 10.647 1.00 48.06 182 ASN A CA 1
ATOM 1385 C C . ASN A 1 192 ? 78.943 8.764 11.215 1.00 46.36 182 ASN A C 1
ATOM 1386 O O . ASN A 1 192 ? 79.132 7.620 10.808 1.00 46.40 182 ASN A O 1
ATOM 1391 N N . ALA A 1 193 ? 79.699 9.328 12.158 1.00 45.32 183 ALA A N 1
ATOM 1392 C CA . ALA A 1 193 ? 80.814 8.605 12.786 1.00 44.29 183 ALA A CA 1
ATOM 1393 C C . ALA A 1 193 ? 80.343 7.417 13.640 1.00 41.58 183 ALA A C 1
ATOM 1394 O O . ALA A 1 193 ? 80.967 6.352 13.645 1.00 40.49 183 ALA A O 1
ATOM 1396 N N . LEU A 1 194 ? 79.245 7.603 14.358 1.00 40.05 184 LEU A N 1
ATOM 1397 C CA . LEU A 1 194 ? 78.675 6.528 15.151 1.00 38.44 184 LEU A CA 1
ATOM 1398 C C . LEU A 1 194 ? 78.244 5.410 14.229 1.00 38.97 184 LEU A C 1
ATOM 1399 O O . LEU A 1 194 ? 78.491 4.245 14.504 1.00 38.20 184 LEU A O 1
ATOM 1404 N N . THR A 1 195 ? 77.613 5.778 13.121 1.00 41.09 185 THR A N 1
ATOM 1405 C CA . THR A 1 195 ? 77.140 4.806 12.148 1.00 42.16 185 THR A CA 1
ATOM 1406 C C . THR A 1 195 ? 78.325 4.005 11.564 1.00 42.77 185 THR A C 1
ATOM 1407 O O . THR A 1 195 ? 78.246 2.792 11.448 1.00 41.82 185 THR A O 1
ATOM 1411 N N . ALA A 1 196 ? 79.436 4.671 11.263 1.00 43.85 186 ALA A N 1
ATOM 1412 C CA . ALA A 1 196 ? 80.630 3.976 10.762 1.00 44.60 186 ALA A CA 1
ATOM 1413 C C . ALA A 1 196 ? 81.219 3.001 11.797 1.00 42.54 186 ALA A C 1
ATOM 1414 O O . ALA A 1 196 ? 81.650 1.903 11.456 1.00 43.42 186 ALA A O 1
ATOM 1416 N N . ILE A 1 197 ? 81.216 3.395 13.063 1.00 40.59 187 ILE A N 1
ATOM 1417 C CA . ILE A 1 197 ? 81.683 2.539 14.142 1.00 38.66 187 ILE A CA 1
ATOM 1418 C C . ILE A 1 197 ? 80.751 1.338 14.318 1.00 37.11 187 ILE A C 1
ATOM 1419 O O . ILE A 1 197 ? 81.216 0.217 14.551 1.00 36.06 187 ILE A O 1
ATOM 1424 N N . SER A 1 198 ? 79.442 1.569 14.202 1.00 36.21 188 SER A N 1
ATOM 1425 C CA . SER A 1 198 ? 78.455 0.498 14.351 1.00 35.30 188 SER A CA 1
ATOM 1426 C C . SER A 1 198 ? 78.758 -0.657 13.388 1.00 36.63 188 SER A C 1
ATOM 1427 O O . SER A 1 198 ? 78.536 -1.817 13.719 1.00 35.26 188 SER A O 1
ATOM 1430 N N . LYS A 1 199 ? 79.252 -0.331 12.198 1.00 39.23 189 LYS A N 1
ATOM 1431 C CA . LYS A 1 199 ? 79.536 -1.347 11.181 1.00 41.79 189 LYS A CA 1
ATOM 1432 C C . LYS A 1 199 ? 80.798 -2.152 11.495 1.00 41.60 189 LYS A C 1
ATOM 1433 O O . LYS A 1 199 ? 80.920 -3.300 11.088 1.00 42.10 189 LYS A O 1
ATOM 1439 N N . LYS A 1 200 ? 81.722 -1.546 12.226 1.00 41.17 190 LYS A N 1
ATOM 1440 C CA . LYS A 1 200 ? 82.919 -2.240 12.671 1.00 41.57 190 LYS A CA 1
ATOM 1441 C C . LYS A 1 200 ? 82.693 -3.097 13.903 1.00 39.02 190 LYS A C 1
ATOM 1442 O O . LYS A 1 200 ? 83.383 -4.079 14.066 1.00 38.26 190 LYS A O 1
ATOM 1448 N N . ILE A 1 201 ? 81.774 -2.721 14.793 1.00 36.59 191 ILE A N 1
ATOM 1449 C CA . ILE A 1 201 ? 81.692 -3.426 16.077 1.00 35.25 191 ILE A CA 1
ATOM 1450 C C . ILE A 1 201 ? 80.452 -4.297 16.220 1.00 34.29 191 ILE A C 1
ATOM 1451 O O . ILE A 1 201 ? 80.353 -5.077 17.165 1.00 33.87 191 ILE A O 1
ATOM 1456 N N . GLY A 1 202 ? 79.519 -4.202 15.281 1.00 34.00 192 GLY A N 1
ATOM 1457 C CA . GLY A 1 202 ? 78.324 -5.019 15.364 1.00 33.44 192 GLY A CA 1
ATOM 1458 C C . GLY A 1 202 ? 77.426 -4.640 16.513 1.00 31.12 192 GLY A C 1
ATOM 1459 O O . GLY A 1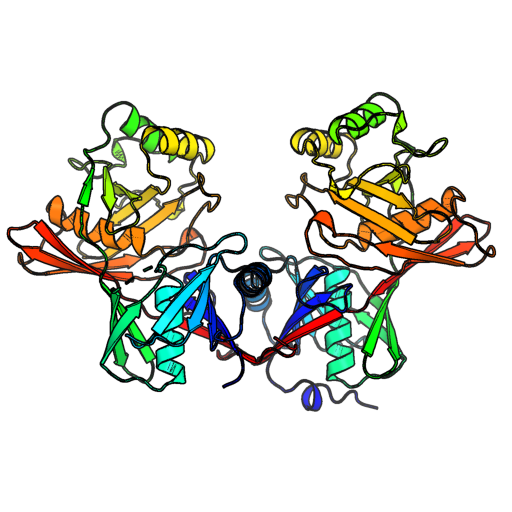 202 ? 76.872 -5.502 17.195 1.00 31.10 192 GLY A O 1
ATOM 1460 N N . CYS A 1 203 ? 77.257 -3.342 16.708 1.00 37.82 193 CYS A N 1
ATOM 1461 C CA . CYS A 1 203 ? 76.263 -2.818 17.626 1.00 35.45 193 CYS A CA 1
ATOM 1462 C C . CYS A 1 203 ? 75.818 -1.436 17.152 1.00 36.22 193 CYS A C 1
ATOM 1463 O O . CYS A 1 203 ? 76.657 -0.604 16.828 1.00 35.69 193 CYS A O 1
ATOM 1466 N N . ASN A 1 204 ? 74.502 -1.204 17.125 1.00 35.79 194 ASN A N 1
ATOM 1467 C CA . ASN A 1 204 ? 73.924 0.016 16.552 1.00 36.98 194 ASN A CA 1
ATOM 1468 C C . ASN A 1 204 ? 73.544 1.073 17.582 1.00 35.25 194 ASN A C 1
ATOM 1469 O O . ASN A 1 204 ? 73.167 2.178 17.204 1.00 35.78 194 ASN A O 1
ATOM 1474 N N . GLY A 1 205 ? 73.650 0.736 18.867 1.00 34.01 195 GLY A N 1
ATOM 1475 C CA . GLY A 1 205 ? 73.172 1.598 19.934 1.00 32.86 195 GLY A CA 1
ATOM 1476 C C . GLY A 1 205 ? 74.267 1.985 20.898 1.00 32.18 195 GLY A C 1
ATOM 1477 O O . GLY A 1 205 ? 74.966 1.123 21.396 1.00 32.29 195 GLY A O 1
ATOM 1478 N N . PHE A 1 206 ? 74.396 3.283 21.163 1.00 31.63 196 PHE A N 1
ATOM 1479 C CA . PHE A 1 206 ? 75.431 3.815 22.052 1.00 31.23 196 PHE A CA 1
ATOM 1480 C C . PHE A 1 206 ? 74.785 4.487 23.256 1.00 30.12 196 PHE A C 1
ATOM 1481 O O . PHE A 1 206 ? 73.907 5.345 23.095 1.00 30.61 196 PHE A O 1
ATOM 1489 N N . PHE A 1 207 ? 75.260 4.125 24.444 1.00 29.23 197 PHE A N 1
ATOM 1490 C CA . PHE A 1 207 ? 74.648 4.506 25.719 1.00 28.81 197 PHE A CA 1
ATOM 1491 C C . PHE A 1 207 ? 75.675 5.135 26.661 1.00 29.54 197 PHE A C 1
ATOM 1492 O O . PHE A 1 207 ? 76.197 4.481 27.575 1.00 30.00 197 PHE A O 1
ATOM 1500 N N . PRO A 1 208 ? 76.009 6.399 26.428 1.00 30.10 198 PRO A N 1
ATOM 1501 C CA . PRO A 1 208 ? 76.677 7.170 27.477 1.00 30.72 198 PRO A CA 1
ATOM 1502 C C . PRO A 1 208 ? 75.752 7.321 28.688 1.00 29.37 198 PRO A C 1
ATOM 1503 O O . PRO A 1 208 ? 74.576 7.582 28.541 1.00 28.81 198 PRO A O 1
ATOM 1507 N N . PHE A 1 209 ? 76.304 7.101 29.869 1.00 29.50 199 PHE A N 1
ATOM 1508 C CA . PHE A 1 209 ? 75.608 7.303 31.112 1.00 29.70 199 PHE A CA 1
ATOM 1509 C C . PHE A 1 209 ? 76.574 7.727 32.205 1.00 30.87 199 PHE A C 1
ATOM 1510 O O . PHE A 1 209 ? 77.783 7.528 32.103 1.00 31.24 199 PHE A O 1
ATOM 1518 N N . GLN A 1 210 ? 76.020 8.315 33.258 1.00 31.60 200 GLN A N 1
ATOM 1519 C CA . GLN A 1 210 ? 76.782 8.710 34.433 1.00 33.59 200 GLN A CA 1
ATOM 1520 C C . GLN A 1 210 ? 75.990 8.349 35.694 1.00 33.70 200 GLN A C 1
ATOM 1521 O O . GLN A 1 210 ? 74.788 8.123 35.633 1.00 32.69 200 GLN A O 1
ATOM 1527 N N . ILE A 1 211 ? 76.685 8.294 36.823 1.00 35.00 201 ILE A N 1
ATOM 1528 C CA . ILE A 1 211 ? 76.113 7.857 38.088 1.00 35.63 201 ILE A CA 1
ATOM 1529 C C . ILE A 1 211 ? 75.942 9.094 38.968 1.00 37.07 201 ILE A C 1
ATOM 1530 O O . ILE A 1 211 ? 76.868 9.889 39.113 1.00 38.39 201 ILE A O 1
ATOM 1535 N N . ARG A 1 212 ? 74.754 9.267 39.534 1.00 36.83 202 ARG A N 1
ATOM 1536 C CA . ARG A 1 212 ? 74.521 10.341 40.504 1.00 39.16 202 ARG A CA 1
ATOM 1537 C C . ARG A 1 212 ? 75.330 10.099 41.792 1.00 40.72 202 ARG A C 1
ATOM 1538 O O . ARG A 1 212 ? 75.235 9.020 42.372 1.00 40.52 202 ARG A O 1
ATOM 1546 N N . PRO A 1 213 ? 76.124 11.079 42.225 1.00 42.66 203 PRO A N 1
ATOM 1547 C CA . PRO A 1 213 ? 76.983 10.933 43.418 1.00 44.50 203 PRO A CA 1
ATOM 1548 C C . PRO A 1 213 ? 76.292 10.324 44.656 1.00 44.99 203 PRO A C 1
ATOM 1549 O O . PRO A 1 213 ? 75.258 10.824 45.106 1.00 44.77 203 PRO A O 1
ATOM 1553 N N . GLY A 1 214 ? 76.863 9.234 45.165 1.00 44.89 204 GLY A N 1
ATOM 1554 C CA . GLY A 1 214 ? 76.356 8.557 46.348 1.00 46.10 204 GLY A CA 1
ATOM 1555 C C . GLY A 1 214 ? 75.028 7.828 46.211 1.00 44.76 204 GLY A C 1
ATOM 1556 O O . GLY A 1 214 ? 74.427 7.454 47.220 1.00 45.95 204 GLY A O 1
ATOM 1557 N N . LYS A 1 215 ? 74.564 7.623 44.984 1.00 42.61 205 LYS A N 1
ATOM 1558 C CA . LYS A 1 215 ? 73.248 7.055 44.750 1.00 41.79 205 LYS A CA 1
ATOM 1559 C C . LYS A 1 215 ? 73.297 5.913 43.737 1.00 39.57 205 LYS A C 1
ATOM 1560 O O . LYS A 1 215 ? 74.105 5.925 42.811 1.00 38.38 205 LYS A O 1
ATOM 1566 N N . ASN A 1 216 ? 72.433 4.917 43.924 1.00 39.00 206 ASN A N 1
ATOM 1567 C CA . ASN A 1 216 ? 72.289 3.844 42.957 1.00 37.44 206 ASN A CA 1
ATOM 1568 C C . ASN A 1 216 ? 71.300 4.319 41.876 1.00 36.35 206 ASN A C 1
ATOM 1569 O O . ASN A 1 216 ? 70.212 3.743 41.702 1.00 34.98 206 ASN A O 1
ATOM 1574 N N . GLU A 1 217 ? 71.685 5.400 41.191 1.00 35.57 207 GLU A N 1
ATOM 1575 C CA . GLU A 1 217 ? 70.881 6.054 40.157 1.00 34.91 207 GLU A CA 1
ATOM 1576 C C . GLU A 1 217 ? 71.791 6.590 39.058 1.00 33.98 207 GLU A C 1
ATOM 1577 O O . GLU A 1 217 ? 72.894 7.071 39.331 1.00 34.60 207 GLU A O 1
ATOM 1583 N N . THR A 1 218 ? 71.296 6.550 37.828 1.00 33.19 208 THR A N 1
ATOM 1584 C CA . THR A 1 218 ? 72.057 6.998 36.665 1.00 32.64 208 THR A CA 1
ATOM 1585 C C . THR A 1 218 ? 71.232 7.859 35.728 1.00 32.00 208 THR A C 1
ATOM 1586 O O . THR A 1 218 ? 70.003 7.863 35.778 1.00 30.63 208 THR A O 1
ATOM 1590 N N . ASP A 1 219 ? 71.945 8.588 34.877 1.00 32.11 209 ASP A N 1
ATOM 1591 C CA . ASP A 1 219 ? 71.369 9.388 33.805 1.00 32.17 209 ASP A CA 1
ATOM 1592 C C . ASP A 1 219 ? 72.083 9.023 32.529 1.00 31.29 209 ASP A C 1
ATOM 1593 O O . ASP A 1 219 ? 73.321 9.027 32.478 1.00 31.43 209 ASP A O 1
ATOM 1598 N N . GLY A 1 220 ? 71.315 8.694 31.500 1.00 30.22 210 GLY A N 1
ATOM 1599 C CA . GLY A 1 220 ? 71.885 8.223 30.255 1.00 29.24 210 GLY A CA 1
ATOM 1600 C C . GLY A 1 220 ? 71.166 8.767 29.049 1.00 29.54 210 GLY A C 1
ATOM 1601 O O . GLY A 1 220 ? 70.098 9.407 29.140 1.00 29.13 210 GLY A O 1
ATOM 1602 N N . ARG A 1 221 ? 71.786 8.521 27.904 1.00 29.05 211 ARG A N 1
ATOM 1603 C CA . ARG A 1 221 ? 71.205 8.830 26.606 1.00 29.18 211 ARG A CA 1
ATOM 1604 C C . ARG A 1 221 ? 71.571 7.704 25.640 1.00 29.18 211 ARG A C 1
ATOM 1605 O O . ARG A 1 221 ? 72.691 7.165 25.692 1.00 28.83 211 ARG A O 1
ATOM 1613 N N . MET A 1 222 ? 70.642 7.356 24.760 1.00 28.91 212 MET A N 1
ATOM 1614 C CA . MET A 1 222 ? 70.822 6.243 23.835 1.00 29.43 212 MET A CA 1
ATOM 1615 C C . MET A 1 222 ? 70.730 6.735 22.391 1.00 30.09 212 MET A C 1
ATOM 1616 O O . MET A 1 222 ? 69.661 7.097 21.916 1.00 30.51 212 MET A O 1
ATOM 1621 N N . PHE A 1 223 ? 71.865 6.755 21.697 1.00 31.03 213 PHE A N 1
ATOM 1622 C CA . PHE A 1 223 ? 71.929 7.192 20.309 1.00 32.09 213 PHE A CA 1
ATOM 1623 C C . PHE A 1 223 ? 72.045 5.985 19.385 1.00 32.84 213 PHE A C 1
ATOM 1624 O O . PHE A 1 223 ? 72.888 5.135 19.614 1.00 31.94 213 PHE A O 1
ATOM 1632 N N . SER A 1 224 ? 71.225 5.913 18.340 1.00 33.92 214 SER A N 1
ATOM 1633 C CA . SER A 1 224 ? 71.285 4.772 17.417 1.00 35.86 214 SER A CA 1
ATOM 1634 C C . SER A 1 224 ? 71.008 5.161 15.968 1.00 37.97 214 SER A C 1
ATOM 1635 O O . SER A 1 224 ? 70.075 4.651 15.335 1.00 38.46 214 SER A O 1
ATOM 1638 N N . PRO A 1 225 ? 71.859 6.017 15.417 1.00 39.63 215 PRO A N 1
ATOM 1639 C CA . PRO A 1 225 ? 71.677 6.512 14.048 1.00 42.25 215 PRO A CA 1
ATOM 1640 C C . PRO A 1 225 ? 71.780 5.439 12.964 1.00 44.44 215 PRO A C 1
ATOM 1641 O O . PRO A 1 225 ? 71.254 5.668 11.885 1.00 46.36 215 PRO A O 1
ATOM 1645 N N . ALA A 1 226 ? 72.432 4.302 13.225 1.00 45.29 216 ALA A N 1
ATOM 1646 C CA . ALA A 1 226 ? 72.587 3.269 12.182 1.00 47.76 216 ALA A CA 1
ATOM 1647 C C . ALA A 1 226 ? 71.237 2.663 11.776 1.00 49.22 216 ALA A C 1
ATOM 1648 O O . ALA A 1 226 ? 71.074 2.229 10.635 1.00 50.73 216 ALA A O 1
ATOM 1650 N N . ILE A 1 227 ? 70.273 2.650 12.704 1.00 48.56 217 ILE A N 1
ATOM 1651 C CA . ILE A 1 227 ? 68.931 2.109 12.419 1.00 50.10 217 ILE A CA 1
ATOM 1652 C C . ILE A 1 227 ? 67.849 3.184 12.251 1.00 50.55 217 ILE A C 1
ATOM 1653 O O . ILE A 1 227 ? 66.659 2.856 12.231 1.00 51.22 217 ILE A O 1
ATOM 1658 N N . GLY A 1 228 ? 68.249 4.450 12.136 1.00 50.60 218 GLY A N 1
ATOM 1659 C CA . GLY A 1 228 ? 67.318 5.520 11.812 1.00 51.74 218 GLY A CA 1
ATOM 1660 C C . GLY A 1 228 ? 66.694 6.197 13.021 1.00 50.19 218 GLY A C 1
ATOM 1661 O O . GLY A 1 228 ? 65.980 7.185 12.877 1.00 51.27 218 GLY A O 1
ATOM 1662 N N . ILE A 1 229 ? 66.971 5.686 14.215 1.00 48.49 219 ILE A N 1
ATOM 1663 C CA . ILE A 1 229 ? 66.511 6.327 15.450 1.00 47.14 219 ILE A CA 1
ATOM 1664 C C . ILE A 1 229 ? 67.662 7.150 16.046 1.00 45.97 219 ILE A C 1
ATOM 1665 O O . ILE A 1 229 ? 68.577 6.592 16.665 1.00 45.65 219 ILE A O 1
ATOM 1670 N N . VAL A 1 230 ? 67.627 8.472 15.871 1.00 45.39 220 VAL A N 1
ATOM 1671 C CA . VAL A 1 230 ? 68.724 9.301 16.349 1.00 44.44 220 VAL A CA 1
ATOM 1672 C C . VAL A 1 230 ? 68.851 9.138 17.879 1.00 42.03 220 VAL A C 1
ATOM 1673 O O . VAL A 1 230 ? 69.917 8.779 18.380 1.00 41.02 220 VAL A O 1
ATOM 1677 N N . GLU A 1 231 ? 67.770 9.381 18.611 1.00 40.21 221 GLU A N 1
ATOM 1678 C CA . GLU A 1 231 ? 67.799 9.210 20.060 1.00 38.09 221 GLU A CA 1
ATOM 1679 C C . GLU A 1 231 ? 66.485 8.655 20.578 1.00 36.60 221 GLU A C 1
ATOM 1680 O O . GLU A 1 231 ? 65.425 9.217 20.330 1.00 37.19 221 GLU A O 1
ATOM 1686 N N . ASP A 1 232 ? 66.579 7.547 21.300 1.00 34.86 222 ASP A N 1
ATOM 1687 C CA . ASP A 1 232 ? 65.429 6.915 21.948 1.00 34.06 222 ASP A CA 1
ATOM 1688 C C . ASP A 1 232 ? 65.254 7.545 23.347 1.00 32.87 222 ASP A C 1
ATOM 1689 O O . ASP A 1 232 ? 66.226 7.667 24.092 1.00 31.66 222 ASP A O 1
ATOM 1694 N N . PRO A 1 233 ? 64.051 8.011 23.683 1.00 32.92 223 PRO A N 1
ATOM 1695 C CA . PRO A 1 233 ? 63.810 8.639 24.986 1.00 32.85 223 PRO A CA 1
ATOM 1696 C C . PRO A 1 233 ? 64.128 7.775 26.212 1.00 31.89 223 PRO A C 1
ATOM 1697 O O . PRO A 1 233 ? 64.833 8.241 27.076 1.00 31.37 223 PRO A O 1
ATOM 1701 N N . VAL A 1 234 ? 63.598 6.555 26.282 1.00 32.07 224 VAL A N 1
ATOM 1702 C CA . VAL A 1 234 ? 63.805 5.656 27.439 1.00 31.31 224 VAL A CA 1
ATOM 1703 C C . VAL A 1 234 ? 63.913 4.211 26.965 1.00 30.34 224 VAL A C 1
ATOM 1704 O O . VAL A 1 234 ? 62.987 3.689 26.395 1.00 30.26 224 VAL A O 1
ATOM 1708 N N . THR A 1 235 ? 65.053 3.579 27.212 1.00 29.76 225 THR A N 1
ATOM 1709 C CA . THR A 1 235 ? 65.415 2.320 26.555 1.00 29.52 225 THR A CA 1
ATOM 1710 C C . THR A 1 235 ? 65.666 1.202 27.579 1.00 28.64 225 THR A C 1
ATOM 1711 O O . THR A 1 235 ? 66.690 1.195 28.231 1.00 28.11 225 THR A O 1
ATOM 1715 N N . GLY A 1 236 ? 64.753 0.246 27.687 1.00 29.18 226 GLY A N 1
ATOM 1716 C CA . GLY A 1 236 ? 64.911 -0.856 28.613 1.00 29.55 226 GLY A CA 1
ATOM 1717 C C . GLY A 1 236 ? 66.121 -1.710 28.272 1.00 29.83 226 GLY A C 1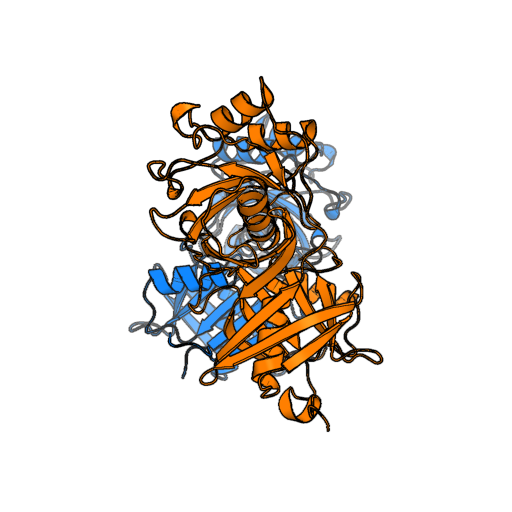
ATOM 1718 O O . GLY A 1 236 ? 66.826 -2.171 29.160 1.00 29.57 226 GLY A O 1
ATOM 1719 N N . ASN A 1 237 ? 66.392 -1.863 26.981 1.00 30.27 227 ASN A N 1
ATOM 1720 C CA . ASN A 1 237 ? 67.499 -2.694 26.514 1.00 30.84 227 ASN A CA 1
ATOM 1721 C C . ASN A 1 237 ? 68.863 -2.078 26.660 1.00 29.86 227 ASN A C 1
ATOM 1722 O O . ASN A 1 237 ? 69.840 -2.742 26.367 1.00 29.78 227 ASN A O 1
ATOM 1727 N N . ALA A 1 238 ? 68.928 -0.819 27.105 1.00 29.25 228 ALA A N 1
ATOM 1728 C CA . ALA A 1 238 ? 70.176 -0.171 27.451 1.00 28.69 228 ALA A CA 1
ATOM 1729 C C . ALA A 1 238 ? 70.372 -0.170 28.973 1.00 28.03 228 ALA A C 1
ATOM 1730 O O . ALA A 1 238 ? 71.427 -0.520 29.456 1.00 26.97 228 ALA A O 1
ATOM 1732 N N . ASN A 1 239 ? 69.335 0.211 29.707 1.00 27.80 229 ASN A N 1
ATOM 1733 C CA . ASN A 1 239 ? 69.415 0.325 31.154 1.00 27.80 229 ASN A CA 1
ATOM 1734 C C . ASN A 1 239 ? 69.588 -1.010 31.867 1.00 27.56 229 ASN A C 1
ATOM 1735 O O . ASN A 1 239 ? 70.277 -1.079 32.887 1.00 27.05 229 ASN A O 1
ATOM 1740 N N . GLY A 1 240 ? 68.963 -2.059 31.333 1.00 27.83 230 GLY A N 1
ATOM 1741 C CA . GLY A 1 240 ? 69.097 -3.416 31.856 1.00 27.98 230 GLY A CA 1
ATOM 1742 C C . GLY A 1 240 ? 70.545 -3.878 31.834 1.00 27.72 230 GLY A C 1
ATOM 1743 O O . GLY A 1 240 ? 71.086 -4.257 32.870 1.00 27.41 230 GLY A O 1
ATOM 1744 N N . PRO A 1 241 ? 71.170 -3.871 30.665 1.00 27.52 231 PRO A N 1
ATOM 1745 C CA . PRO A 1 241 ? 72.603 -4.220 30.560 1.00 27.78 231 PRO A CA 1
ATOM 1746 C C . PRO A 1 241 ? 73.509 -3.307 31.344 1.00 27.50 231 PRO A C 1
ATOM 1747 O O . PRO A 1 241 ? 74.460 -3.819 31.895 1.00 27.55 231 PRO A O 1
ATOM 1751 N N . MET A 1 242 ? 73.218 -2.002 31.428 1.00 27.39 232 MET A N 1
ATOM 1752 C CA . MET A 1 242 ? 73.997 -1.091 32.293 1.00 27.05 232 MET A CA 1
ATOM 1753 C C . MET A 1 242 ? 74.018 -1.598 33.742 1.00 27.10 232 MET A C 1
ATOM 1754 O O . MET A 1 242 ? 75.067 -1.654 34.361 1.00 27.22 232 MET A O 1
ATOM 1759 N N . GLY A 1 243 ? 72.868 -2.018 34.261 1.00 27.38 233 GLY A N 1
ATOM 1760 C CA . GLY A 1 243 ? 72.805 -2.561 35.617 1.00 28.03 233 GLY A CA 1
ATOM 1761 C C . GLY A 1 243 ? 73.683 -3.804 35.770 1.00 28.18 233 GLY A C 1
ATOM 1762 O O . GLY A 1 243 ? 74.445 -3.939 36.730 1.00 28.81 233 GLY A O 1
ATOM 1763 N N . ALA A 1 244 ? 73.584 -4.715 34.812 1.00 27.94 234 ALA A N 1
ATOM 1764 C CA . ALA A 1 244 ? 74.423 -5.909 34.802 1.00 28.47 234 ALA A CA 1
ATOM 1765 C C . ALA A 1 244 ? 75.888 -5.558 34.765 1.00 28.72 234 ALA A C 1
ATOM 1766 O O . ALA A 1 244 ? 76.701 -6.173 35.450 1.00 30.60 234 ALA A O 1
ATOM 1768 N N . TRP A 1 245 ? 76.224 -4.568 33.950 1.00 28.37 235 TRP A N 1
ATOM 1769 C CA . TRP A 1 245 ? 77.595 -4.130 33.749 1.00 28.43 235 TRP A CA 1
ATOM 1770 C C . TRP A 1 245 ? 78.202 -3.546 35.038 1.00 29.04 235 TRP A C 1
ATOM 1771 O O . TRP A 1 245 ? 79.375 -3.778 35.362 1.00 30.10 235 TRP A O 1
ATOM 1782 N N . LEU A 1 246 ? 77.396 -2.794 35.771 1.00 28.47 236 LEU A N 1
ATOM 1783 C CA . LEU A 1 246 ? 77.817 -2.180 37.013 1.00 28.90 236 LEU A CA 1
ATOM 1784 C C . LEU A 1 246 ? 78.166 -3.254 38.035 1.00 29.24 236 LEU A C 1
ATOM 1785 O O . LEU A 1 246 ? 79.137 -3.117 38.760 1.00 30.73 236 LEU A O 1
ATOM 1790 N N . VAL A 1 247 ? 77.384 -4.327 38.097 1.00 28.73 237 VAL A N 1
ATOM 1791 C CA . VAL A 1 247 ? 77.728 -5.468 38.941 1.00 29.18 237 VAL A CA 1
ATOM 1792 C C . VAL A 1 247 ? 79.008 -6.176 38.457 1.00 30.08 237 VAL A C 1
ATOM 1793 O O . VAL A 1 247 ? 79.921 -6.436 39.237 1.00 30.70 237 VAL A O 1
ATOM 1797 N N . HIS A 1 248 ? 79.065 -6.482 37.165 1.00 30.09 238 HIS A N 1
ATOM 1798 C CA . HIS A 1 248 ? 80.191 -7.192 36.572 1.00 30.15 238 HIS A CA 1
ATOM 1799 C C . HIS A 1 248 ? 81.551 -6.487 36.798 1.00 31.60 238 HIS A C 1
ATOM 1800 O O . HIS A 1 248 ? 82.567 -7.161 37.019 1.00 30.91 238 HIS A O 1
ATOM 1807 N N . HIS A 1 249 ? 81.565 -5.154 36.739 1.00 31.43 239 HIS A N 1
ATOM 1808 C CA . HIS A 1 249 ? 82.793 -4.385 36.981 1.00 33.82 239 HIS A CA 1
ATOM 1809 C C . HIS A 1 249 ? 82.888 -3.802 38.409 1.00 35.02 239 HIS A C 1
ATOM 1810 O O . HIS A 1 249 ? 83.758 -2.975 38.690 1.00 35.79 239 HIS A O 1
ATOM 1817 N N . ASN A 1 250 ? 81.998 -4.260 39.285 1.00 35.63 240 ASN A N 1
ATOM 1818 C CA . ASN A 1 250 ? 81.966 -3.900 40.700 1.00 37.67 240 ASN A CA 1
ATOM 1819 C C . ASN A 1 250 ? 82.104 -2.393 40.901 1.00 38.08 240 ASN A C 1
ATOM 1820 O O . ASN A 1 250 ? 82.988 -1.925 41.614 1.00 38.82 240 ASN A O 1
ATOM 1825 N N . VAL A 1 251 ? 81.204 -1.656 40.259 1.00 36.39 241 VAL A N 1
ATOM 1826 C CA . VAL A 1 251 ? 81.288 -0.206 40.171 1.00 37.28 241 VAL A CA 1
ATOM 1827 C C . VAL A 1 251 ? 80.482 0.442 41.300 1.00 37.76 241 VAL A C 1
ATOM 1828 O O . VAL A 1 251 ? 80.895 1.458 41.844 1.00 38.27 241 VAL A O 1
ATOM 1832 N N . LEU A 1 252 ? 79.315 -0.126 41.609 1.00 37.02 242 LEU A N 1
ATOM 1833 C CA . LEU A 1 252 ? 78.500 0.330 42.728 1.00 37.89 242 LEU A CA 1
ATOM 1834 C C . LEU A 1 252 ? 78.583 -0.668 43.882 1.00 39.26 242 LEU A C 1
ATOM 1835 O O . LEU A 1 252 ? 78.512 -1.881 43.646 1.00 38.59 242 LEU A O 1
ATOM 1840 N N . PRO A 1 253 ? 78.718 -0.169 45.123 1.00 41.03 243 PRO A N 1
ATOM 1841 C CA . PRO A 1 253 ? 78.621 -1.025 46.309 1.00 42.33 243 PRO A CA 1
ATOM 1842 C C . PRO A 1 253 ? 77.288 -1.772 46.357 1.00 40.85 243 PRO A C 1
ATOM 1843 O O . PRO A 1 253 ? 76.259 -1.220 45.982 1.00 39.79 243 PRO A O 1
ATOM 1847 N N . HIS A 1 254 ? 77.333 -3.034 46.770 1.00 41.15 244 HIS A N 1
ATOM 1848 C CA . HIS A 1 254 ? 76.128 -3.864 46.919 1.00 40.10 244 HIS A CA 1
ATOM 1849 C C . HIS A 1 254 ? 76.389 -4.964 47.949 1.00 41.25 244 HIS A C 1
ATOM 1850 O O . HIS A 1 254 ? 77.520 -5.148 48.405 1.00 42.43 244 HIS A O 1
ATOM 1857 N N . ASP A 1 255 ? 75.346 -5.712 48.293 1.00 40.58 245 ASP A N 1
ATOM 1858 C CA . ASP A 1 255 ? 75.436 -6.704 49.353 1.00 41.72 245 ASP A CA 1
ATOM 1859 C C . ASP A 1 255 ? 75.798 -8.099 48.808 1.00 40.62 245 ASP A C 1
ATOM 1860 O O . ASP A 1 255 ? 75.705 -9.091 49.529 1.00 42.31 245 ASP A O 1
ATOM 1865 N N . GLY A 1 256 ? 76.194 -8.162 47.540 1.00 38.48 246 GLY A N 1
ATOM 1866 C CA . GLY A 1 256 ? 76.510 -9.409 46.873 1.00 38.09 246 GLY A CA 1
ATOM 1867 C C . GLY A 1 256 ? 75.320 -10.242 46.405 1.00 37.77 246 GLY A C 1
ATOM 1868 O O . GLY A 1 256 ? 75.521 -11.343 45.867 1.00 37.63 246 GLY A O 1
ATOM 1869 N N . ASN A 1 257 ? 74.094 -9.739 46.592 1.00 37.23 247 ASN A N 1
ATOM 1870 C CA . ASN A 1 257 ? 72.880 -10.517 46.321 1.00 37.53 247 ASN A CA 1
ATOM 1871 C C . ASN A 1 257 ? 71.958 -9.858 45.286 1.00 36.71 247 ASN A C 1
ATOM 1872 O O . ASN A 1 257 ? 71.501 -10.497 44.358 1.00 36.26 247 ASN A O 1
ATOM 1877 N N . VAL A 1 258 ? 71.669 -8.579 45.480 1.00 37.29 248 VAL A N 1
ATOM 1878 C CA . VAL A 1 258 ? 70.806 -7.812 44.599 1.00 36.66 248 VAL A CA 1
ATOM 1879 C C . VAL A 1 258 ? 71.356 -6.407 44.487 1.00 36.14 248 VAL A C 1
ATOM 1880 O O . VAL A 1 258 ? 71.718 -5.820 45.501 1.00 38.42 248 VAL A O 1
ATOM 1884 N N . LEU A 1 259 ? 71.418 -5.873 43.269 1.00 34.89 249 LEU A N 1
ATOM 1885 C CA . LEU A 1 259 ? 71.660 -4.449 43.039 1.00 34.29 249 LEU A CA 1
ATOM 1886 C C . LEU A 1 259 ? 70.442 -3.862 42.347 1.00 34.14 249 LEU A C 1
ATOM 1887 O O . LEU A 1 259 ? 70.022 -4.379 41.307 1.00 32.68 249 LEU A O 1
ATOM 1892 N N . ARG A 1 260 ? 69.907 -2.779 42.917 1.00 35.19 250 ARG A N 1
ATOM 1893 C CA . ARG A 1 260 ? 68.791 -2.007 42.344 1.00 35.87 250 ARG A CA 1
ATOM 1894 C C . ARG A 1 260 ? 69.322 -0.645 41.897 1.00 35.08 250 ARG A C 1
ATOM 1895 O O . ARG A 1 260 ? 69.902 0.070 42.693 1.00 35.03 250 ARG A O 1
ATOM 1903 N N . VAL A 1 261 ? 69.144 -0.317 40.623 1.00 33.96 251 VAL A N 1
ATOM 1904 C CA . VAL A 1 261 ? 69.527 0.977 40.071 1.00 34.07 251 VAL A CA 1
ATOM 1905 C C . VAL A 1 261 ? 68.302 1.661 39.446 1.00 34.16 251 VAL A C 1
ATOM 1906 O O . VAL A 1 261 ? 67.522 1.027 38.723 1.00 33.80 251 VAL A O 1
ATOM 1910 N N . LYS A 1 262 ? 68.120 2.936 39.749 1.00 34.47 252 LYS A N 1
ATOM 1911 C CA . LYS A 1 262 ? 67.077 3.744 39.125 1.00 35.15 252 LYS A CA 1
ATOM 1912 C C . LYS A 1 262 ? 67.711 4.472 37.944 1.00 34.03 252 LYS A C 1
ATOM 1913 O O . LYS A 1 262 ? 68.500 5.383 38.127 1.00 33.16 252 LYS A O 1
ATOM 1919 N N . GLY A 1 263 ? 67.389 4.029 36.731 1.00 33.18 253 GLY A N 1
ATOM 1920 C CA . GLY A 1 263 ? 67.920 4.638 35.522 1.00 32.64 253 GLY A CA 1
ATOM 1921 C C . GLY A 1 263 ? 67.011 5.754 35.041 1.00 33.29 253 GLY A C 1
ATOM 1922 O O . GLY A 1 263 ? 65.798 5.555 34.949 1.00 34.21 253 GLY A O 1
ATOM 1923 N N . HIS A 1 264 ? 67.589 6.913 34.755 1.00 32.23 254 HIS A N 1
ATOM 1924 C CA . HIS A 1 264 ? 66.861 8.058 34.217 1.00 33.05 254 HIS A CA 1
ATOM 1925 C C . HIS A 1 264 ? 67.374 8.255 32.800 1.00 31.77 254 HIS A C 1
ATOM 1926 O O . HIS A 1 264 ? 68.536 8.023 32.529 1.00 32.00 254 HIS A O 1
ATOM 1933 N N . GLN A 1 265 ? 66.497 8.676 31.908 1.00 31.30 255 GLN A N 1
ATOM 1934 C CA . GLN A 1 265 ? 66.837 8.871 30.500 1.00 30.87 255 GLN A CA 1
ATOM 1935 C C . GLN A 1 265 ? 65.801 9.799 29.893 1.00 31.44 255 GLN A C 1
ATOM 1936 O O . GLN A 1 265 ? 64.657 9.808 30.336 1.00 32.42 255 GLN A O 1
ATOM 1942 N N . GLY A 1 266 ? 66.206 10.557 28.879 1.00 31.35 256 GLY A N 1
ATOM 1943 C CA . GLY A 1 266 ? 65.289 11.328 28.064 1.00 31.94 256 GLY A CA 1
ATOM 1944 C C . GLY A 1 266 ? 65.210 12.809 28.388 1.00 33.22 256 GLY A C 1
ATOM 1945 O O . GLY A 1 266 ? 64.432 13.511 27.756 1.00 33.14 256 GLY A O 1
ATOM 1946 N N . ARG A 1 267 ? 65.997 13.292 29.351 1.00 33.31 257 ARG A N 1
ATOM 1947 C CA . ARG A 1 267 ? 65.873 14.687 29.806 1.00 35.17 257 ARG A CA 1
ATOM 1948 C C . ARG A 1 267 ? 66.139 15.723 28.700 1.00 35.58 257 ARG A C 1
ATOM 1949 O O . ARG A 1 267 ? 65.412 16.710 28.577 1.00 35.95 257 ARG A O 1
ATOM 1957 N N . ALA A 1 268 ? 67.168 15.491 27.891 1.00 34.71 258 ALA A N 1
ATOM 1958 C CA . ALA A 1 268 ? 67.545 16.437 26.835 1.00 36.02 258 ALA A CA 1
ATOM 1959 C C . ALA A 1 268 ? 66.492 16.522 25.742 1.00 36.67 258 ALA A C 1
ATOM 1960 O O . ALA A 1 268 ? 66.368 17.546 25.078 1.00 38.33 258 ALA A O 1
ATOM 1962 N N . LEU A 1 269 ? 65.713 15.454 25.569 1.00 35.44 259 LEU A N 1
ATOM 1963 C CA . LEU A 1 269 ? 64.611 15.454 24.603 1.00 35.94 259 LEU A CA 1
ATOM 1964 C C . LEU A 1 269 ? 63.310 16.046 25.158 1.00 36.91 259 LEU A C 1
ATOM 1965 O O . LEU A 1 269 ? 62.324 16.157 24.430 1.00 37.51 259 LEU A O 1
ATOM 1970 N N . GLY A 1 270 ? 63.285 16.435 26.429 1.00 36.95 260 GLY A N 1
ATOM 1971 C CA . GLY A 1 270 ? 62.029 16.819 27.059 1.00 37.88 260 GLY A CA 1
ATOM 1972 C C . GLY A 1 270 ? 61.096 15.607 27.227 1.00 36.88 260 GLY A C 1
ATOM 1973 O O . GLY A 1 270 ? 59.881 15.748 27.275 1.00 37.06 260 GLY A O 1
ATOM 1974 N N . ARG A 1 271 ? 61.678 14.416 27.324 1.00 35.09 261 ARG A N 1
ATOM 1975 C CA . ARG A 1 271 ? 60.925 13.163 27.410 1.00 35.36 261 ARG A CA 1
ATOM 1976 C C . ARG A 1 271 ? 61.429 12.267 28.560 1.00 34.56 261 ARG A C 1
ATOM 1977 O O . ARG A 1 271 ? 61.693 11.073 28.396 1.00 32.78 261 ARG A O 1
ATOM 1985 N N . ASP A 1 272 ? 61.524 12.878 29.735 1.00 35.40 262 ASP A N 1
ATOM 1986 C CA . ASP A 1 272 ? 62.103 12.254 30.912 1.00 35.03 262 ASP A CA 1
ATOM 1987 C C . ASP A 1 272 ? 61.357 10.986 31.251 1.00 34.30 262 ASP A C 1
ATOM 1988 O O . ASP A 1 272 ? 60.136 10.993 31.343 1.00 34.26 262 ASP A O 1
ATOM 1993 N N . GLY A 1 273 ? 62.110 9.927 31.484 1.00 32.92 263 GLY A N 1
ATOM 1994 C CA . GLY A 1 273 ? 61.549 8.677 31.937 1.00 33.23 263 GLY A CA 1
ATOM 1995 C C . GLY A 1 273 ? 62.427 8.010 32.956 1.00 32.85 263 GLY A C 1
ATOM 1996 O O . GLY A 1 273 ? 63.555 8.417 33.172 1.00 32.03 263 GLY A O 1
ATOM 1997 N N . MET A 1 274 ? 61.919 6.944 33.559 1.00 33.71 264 MET A N 1
ATOM 1998 C CA A MET A 1 274 ? 62.600 6.248 34.645 0.50 33.77 264 MET A CA 1
ATOM 1999 C CA B MET A 1 274 ? 62.704 6.217 34.550 0.50 33.65 264 MET A CA 1
ATOM 2000 C C . MET A 1 274 ? 62.404 4.726 34.551 1.00 33.40 264 MET A C 1
ATOM 2001 O O . MET A 1 274 ? 61.263 4.281 34.426 1.00 32.24 264 MET A O 1
ATOM 2010 N N . ILE A 1 275 ? 63.486 3.954 34.655 1.00 32.32 265 ILE A N 1
ATOM 2011 C CA . ILE A 1 275 ? 63.414 2.510 34.686 1.00 32.49 265 ILE A CA 1
ATOM 2012 C C . ILE A 1 275 ? 64.116 2.030 35.948 1.00 32.29 265 ILE A C 1
ATOM 2013 O O . ILE A 1 275 ? 65.260 2.402 36.199 1.00 31.54 265 ILE A O 1
ATOM 2018 N N . GLU A 1 276 ? 63.455 1.186 36.725 1.00 32.52 266 GLU A N 1
ATOM 2019 C CA . GLU A 1 276 ? 64.121 0.553 37.855 1.00 33.74 266 GLU A CA 1
ATOM 2020 C C . GLU A 1 276 ? 64.754 -0.749 37.378 1.00 31.65 266 GLU A C 1
ATOM 2021 O O . GLU A 1 276 ? 64.076 -1.616 36.833 1.00 31.56 266 GLU A O 1
ATOM 2027 N N . VAL A 1 277 ? 66.053 -0.893 37.593 1.00 30.60 267 VAL A N 1
ATOM 2028 C CA . VAL A 1 277 ? 66.778 -2.092 37.153 1.00 29.66 267 VAL A CA 1
ATOM 2029 C C . VAL A 1 277 ? 67.146 -2.933 38.366 1.00 30.14 267 VAL A C 1
ATOM 2030 O O . VAL A 1 277 ? 67.803 -2.444 39.261 1.00 29.91 267 VAL A O 1
ATOM 2034 N N . THR A 1 278 ? 66.702 -4.194 38.403 1.00 30.25 268 THR A N 1
ATOM 2035 C CA . THR A 1 278 ? 67.010 -5.092 39.522 1.00 30.79 268 THR A CA 1
ATOM 2036 C C . THR A 1 278 ? 67.893 -6.236 39.020 1.00 30.02 268 THR A C 1
ATOM 2037 O O . THR A 1 278 ? 67.472 -7.021 38.192 1.00 30.01 268 THR A O 1
ATOM 2041 N N . VAL A 1 279 ? 69.125 -6.314 39.518 1.00 30.15 269 VAL A N 1
ATOM 2042 C CA . VAL A 1 279 ? 70.099 -7.337 39.114 1.00 29.67 269 VAL A CA 1
ATOM 2043 C C . VAL A 1 279 ? 70.279 -8.373 40.237 1.00 30.72 269 VAL A C 1
ATOM 2044 O O . VAL A 1 279 ? 70.633 -8.022 41.367 1.00 31.16 269 VAL A O 1
ATOM 2048 N N . THR A 1 280 ? 70.023 -9.640 39.928 1.00 31.10 270 THR A N 1
ATOM 2049 C CA . THR A 1 280 ? 70.312 -10.755 40.829 1.00 33.02 270 THR A CA 1
ATOM 2050 C C . THR A 1 280 ? 71.777 -11.113 40.709 1.00 32.55 270 THR A C 1
ATOM 2051 O O . THR A 1 280 ? 72.281 -11.198 39.603 1.00 31.43 270 THR A O 1
ATOM 2055 N N . ILE A 1 281 ? 72.437 -11.364 41.834 1.00 33.25 271 ILE A N 1
ATOM 2056 C CA . ILE A 1 281 ? 73.883 -11.506 41.876 1.00 33.51 271 ILE A CA 1
ATOM 2057 C C . ILE A 1 281 ? 74.308 -12.822 42.509 1.00 35.20 271 ILE A C 1
ATOM 2058 O O . ILE A 1 281 ? 73.820 -13.209 43.560 1.00 35.90 271 ILE A O 1
ATOM 2063 N N . ARG A 1 282 ? 75.229 -13.506 41.854 1.00 36.52 272 ARG A N 1
ATOM 2064 C CA . ARG A 1 282 ? 75.812 -14.723 42.383 1.00 39.27 272 ARG A CA 1
ATOM 2065 C C . ARG A 1 282 ? 77.304 -14.704 42.111 1.00 39.92 272 ARG A C 1
ATOM 2066 O O . ARG A 1 282 ? 77.712 -14.510 40.972 1.00 39.43 272 ARG A O 1
ATOM 2074 N N . ASP A 1 283 ? 78.106 -14.893 43.160 1.00 42.11 273 ASP A N 1
ATOM 2075 C CA . ASP A 1 283 ? 79.573 -14.794 43.085 1.00 43.06 273 ASP A CA 1
ATOM 2076 C C . ASP A 1 283 ? 80.023 -13.474 42.458 1.00 41.47 273 ASP A C 1
ATOM 2077 O O . ASP A 1 283 ? 80.964 -13.447 41.659 1.00 41.06 273 ASP A O 1
ATOM 2082 N N . ASN A 1 284 ? 79.336 -12.391 42.824 1.00 39.63 274 ASN A N 1
ATOM 2083 C CA . ASN A 1 284 ? 79.627 -11.044 42.341 1.00 38.62 274 ASN A CA 1
ATOM 2084 C C . ASN A 1 284 ? 79.498 -10.864 40.821 1.00 36.49 274 ASN A C 1
ATOM 2085 O O . ASN A 1 284 ? 80.108 -9.980 40.240 1.00 35.18 274 ASN A O 1
ATOM 2090 N N . GLN A 1 285 ? 78.681 -11.708 40.194 1.00 35.90 275 GLN A N 1
ATOM 2091 C CA . GLN A 1 285 ? 78.366 -11.578 38.781 1.00 34.55 275 GLN A CA 1
ATOM 2092 C C . GLN A 1 285 ? 76.844 -11.522 38.602 1.00 33.68 275 GLN A C 1
ATOM 2093 O O . GLN A 1 285 ? 76.113 -12.124 39.390 1.00 33.46 275 GLN A O 1
ATOM 2099 N N . PRO A 1 286 ? 76.381 -10.788 37.586 1.00 32.19 276 PRO A N 1
ATOM 2100 C CA . PRO A 1 286 ? 74.948 -10.647 37.293 1.00 31.78 276 PRO A CA 1
ATOM 2101 C C . PRO A 1 286 ? 74.380 -11.910 36.662 1.00 32.69 276 PRO A C 1
ATOM 2102 O O . PRO A 1 286 ? 74.856 -12.371 35.630 1.00 33.39 276 PRO A O 1
ATOM 2106 N N . GLU A 1 287 ? 73.388 -12.475 37.313 1.00 33.33 277 GLU A N 1
ATOM 2107 C CA . GLU A 1 287 ? 72.762 -13.707 36.869 1.00 35.42 277 GLU A CA 1
ATOM 2108 C C . GLU A 1 287 ? 71.510 -13.430 36.085 1.00 34.37 277 GLU A C 1
ATOM 2109 O O . GLU A 1 287 ? 71.272 -14.071 35.090 1.00 34.26 277 GLU A O 1
ATOM 2115 N N . LYS A 1 288 ? 70.710 -12.487 36.566 1.00 34.04 278 LYS A N 1
ATOM 2116 C CA . LYS A 1 288 ? 69.404 -12.187 35.994 1.00 34.76 278 LYS A CA 1
ATOM 2117 C C . LYS A 1 288 ? 69.151 -10.690 36.129 1.00 33.25 278 LYS A C 1
ATOM 2118 O O . LYS A 1 288 ? 69.608 -10.074 37.080 1.00 33.50 278 LYS A O 1
ATOM 2124 N N . VAL A 1 289 ? 68.469 -10.107 35.151 1.00 31.81 279 VAL A N 1
ATOM 2125 C CA . VAL A 1 289 ? 68.130 -8.694 35.161 1.00 30.78 279 VAL A CA 1
ATOM 2126 C C . VAL A 1 289 ? 66.629 -8.548 34.932 1.00 30.64 279 VAL A C 1
ATOM 2127 O O . VAL A 1 289 ? 66.100 -9.109 33.983 1.00 30.12 279 VAL A O 1
ATOM 2131 N N . THR A 1 290 ? 65.961 -7.782 35.796 1.00 30.90 280 THR A N 1
ATOM 2132 C CA . THR A 1 290 ? 64.552 -7.399 35.627 1.00 31.85 280 THR A CA 1
ATOM 2133 C C . THR A 1 290 ? 64.500 -5.872 35.484 1.00 31.56 280 THR A C 1
ATOM 2134 O O . THR A 1 290 ? 65.288 -5.178 36.105 1.00 31.76 280 THR A O 1
ATOM 2138 N N . ILE A 1 291 ? 63.637 -5.356 34.611 1.00 31.33 281 ILE A N 1
ATOM 2139 C CA . ILE A 1 291 ? 63.397 -3.908 34.500 1.00 30.72 281 ILE A CA 1
ATOM 2140 C C . ILE A 1 291 ? 61.940 -3.658 34.821 1.00 31.39 281 ILE A C 1
ATOM 2141 O O . ILE A 1 291 ? 61.093 -4.528 34.576 1.00 32.09 281 ILE A O 1
ATOM 2146 N N . SER A 1 292 ? 61.651 -2.508 35.421 1.00 31.48 282 SER A N 1
ATOM 2147 C CA A SER A 1 292 ? 60.287 -2.141 35.804 0.50 32.94 282 SER A CA 1
ATOM 2148 C CA B SER A 1 292 ? 60.275 -2.158 35.739 0.50 32.99 282 SER A CA 1
ATOM 2149 C C . SER A 1 292 ? 60.000 -0.680 35.531 1.00 32.98 282 SER A C 1
ATOM 2150 O O . SER A 1 292 ? 60.900 0.170 35.617 1.00 31.35 282 SER A O 1
ATOM 2155 N N . GLY A 1 293 ? 58.747 -0.384 35.225 1.00 31.41 283 GLY A N 1
ATOM 2156 C CA . GLY A 1 293 ? 58.334 0.977 35.029 1.00 30.43 283 GLY A CA 1
ATOM 2157 C C . GLY A 1 293 ? 56.845 1.114 35.121 1.00 29.69 283 GLY A C 1
ATOM 2158 O O . GLY A 1 293 ? 56.113 0.129 35.160 1.00 31.67 283 GLY A O 1
ATOM 2159 N N . THR A 1 294 ? 56.397 2.348 35.200 1.00 28.78 284 THR A N 1
ATOM 2160 C CA . THR A 1 294 ? 54.992 2.630 35.104 1.00 28.45 284 THR A CA 1
ATOM 2161 C C . THR A 1 294 ? 54.715 3.271 33.737 1.00 28.06 284 THR A C 1
ATOM 2162 O O . THR A 1 294 ? 55.558 3.230 32.849 1.00 27.92 284 THR A O 1
ATOM 2166 N N . ALA A 1 295 ? 53.513 3.812 33.569 1.00 27.54 285 ALA A N 1
ATOM 2167 C CA . ALA A 1 295 ? 53.103 4.415 32.325 1.00 27.69 285 ALA A CA 1
ATOM 2168 C C . ALA A 1 295 ? 51.893 5.258 32.610 1.00 27.81 285 ALA A C 1
ATOM 2169 O O . ALA A 1 295 ? 51.340 5.207 33.699 1.00 27.57 285 ALA A O 1
ATOM 2171 N N . VAL A 1 296 ? 51.503 6.047 31.621 1.00 28.61 286 VAL A N 1
ATOM 2172 C CA . VAL A 1 296 ? 50.283 6.842 31.690 1.00 29.44 286 VAL A CA 1
ATOM 2173 C C . VAL A 1 296 ? 49.553 6.791 30.345 1.00 29.44 286 VAL A C 1
ATOM 2174 O O . VAL A 1 296 ? 50.141 7.034 29.323 1.00 29.22 286 VAL A O 1
ATOM 2178 N N . ILE A 1 297 ? 48.260 6.492 30.378 1.00 30.79 287 ILE A N 1
ATOM 2179 C CA . ILE A 1 297 ? 47.398 6.508 29.197 1.00 31.10 287 ILE A CA 1
ATOM 2180 C C . ILE A 1 297 ? 46.906 7.922 28.968 1.00 31.11 287 ILE A C 1
ATOM 2181 O O . ILE A 1 297 ? 46.190 8.471 29.796 1.00 31.94 287 ILE A O 1
ATOM 2186 N N . LEU A 1 298 ? 47.302 8.533 27.854 1.00 31.11 288 LEU A N 1
ATOM 2187 C CA . LEU A 1 298 ? 46.818 9.884 27.519 1.00 31.34 288 LEU A CA 1
ATOM 2188 C C . LEU A 1 298 ? 45.372 9.919 27.035 1.00 31.74 288 LEU A C 1
ATOM 2189 O O . LEU A 1 298 ? 44.624 10.875 27.314 1.00 31.88 288 LEU A O 1
ATOM 2194 N N . PHE A 1 299 ? 45.010 8.901 26.264 1.00 30.90 289 PHE A N 1
ATOM 2195 C CA . PHE A 1 299 ? 43.646 8.699 25.776 1.00 31.83 289 PHE A CA 1
ATOM 2196 C C . PHE A 1 299 ? 43.496 7.316 25.158 1.00 31.65 289 PHE A C 1
ATOM 2197 O O . PHE A 1 299 ? 44.473 6.657 24.841 1.00 31.38 289 PHE A O 1
ATOM 2205 N N . HIS A 1 300 ? 42.251 6.887 25.006 1.00 33.13 290 HIS A N 1
ATOM 2206 C CA . HIS A 1 300 ? 41.923 5.687 24.261 1.00 33.85 290 HIS A CA 1
ATOM 2207 C C . HIS A 1 300 ? 40.582 5.860 23.576 1.00 35.35 290 HIS A C 1
ATOM 2208 O O . HIS A 1 300 ? 39.715 6.572 24.082 1.00 35.46 290 HIS A O 1
ATOM 2215 N N . ALA A 1 301 ? 40.411 5.198 22.433 1.00 36.21 291 ALA A N 1
ATOM 2216 C CA . ALA A 1 301 ? 39.150 5.259 21.683 1.00 37.79 291 ALA A CA 1
ATOM 2217 C C . ALA A 1 301 ? 38.857 3.984 20.908 1.00 39.93 291 ALA A C 1
ATOM 2218 O O . ALA A 1 301 ? 39.762 3.262 20.503 1.00 39.05 291 ALA A O 1
ATOM 2220 N N . GLU A 1 302 ? 37.571 3.740 20.677 1.00 42.43 292 GLU A N 1
ATOM 2221 C CA . GLU A 1 302 ? 37.132 2.761 19.691 1.00 45.36 292 GLU A CA 1
ATOM 2222 C C . GLU A 1 302 ? 37.421 3.316 18.310 1.00 44.42 292 GLU A C 1
ATOM 2223 O O . GLU A 1 302 ? 37.265 4.519 18.072 1.00 42.72 292 GLU A O 1
ATOM 2229 N N . TRP A 1 303 ? 37.859 2.442 17.409 1.00 45.94 293 TRP A N 1
ATOM 2230 C CA . TRP A 1 303 ? 38.052 2.828 16.022 1.00 46.67 293 TRP A CA 1
ATOM 2231 C C . TRP A 1 303 ? 36.674 3.202 15.461 1.00 47.59 293 TRP A C 1
ATOM 2232 O O . TRP A 1 303 ? 35.716 2.476 15.654 1.00 49.41 293 TRP A O 1
ATOM 2243 N N . ALA A 1 304 ? 36.578 4.368 14.822 1.00 46.11 294 ALA A N 1
ATOM 2244 C CA . ALA A 1 304 ? 35.326 4.833 14.198 1.00 47.25 294 ALA A CA 1
ATOM 2245 C C . ALA A 1 304 ? 35.149 4.298 12.768 1.00 50.06 294 ALA A C 1
ATOM 2246 O O . ALA A 1 304 ? 34.169 4.611 12.095 1.00 50.90 294 ALA A O 1
ATOM 2248 N N . ILE A 1 305 ? 36.105 3.496 12.319 1.00 51.91 295 ILE A N 1
ATOM 2249 C CA . ILE A 1 305 ? 36.087 2.917 10.985 1.00 56.27 295 ILE A CA 1
ATOM 2250 C C . ILE A 1 305 ? 36.033 1.397 11.088 1.00 60.67 295 ILE A C 1
ATOM 2251 O O . ILE A 1 305 ? 36.417 0.820 12.118 1.00 60.35 295 ILE A O 1
ATOM 2256 N N . GLU A 1 306 ? 35.552 0.756 10.027 1.00 65.51 296 GLU A N 1
ATOM 2257 C CA . GLU A 1 306 ? 35.457 -0.699 9.985 1.00 70.87 296 GLU A CA 1
ATOM 2258 C C . GLU A 1 306 ? 36.858 -1.307 9.877 1.00 72.77 296 GLU A C 1
ATOM 2259 O O . GLU A 1 306 ? 37.597 -1.032 8.932 1.00 73.73 296 GLU A O 1
ATOM 2265 N N . LEU A 1 307 ? 37.212 -2.108 10.880 1.00 74.13 297 LEU A N 1
ATOM 2266 C CA . LEU A 1 307 ? 38.547 -2.702 11.026 1.00 75.89 297 LEU A CA 1
ATOM 2267 C C . LEU A 1 307 ? 39.661 -1.652 11.147 1.00 72.02 297 LEU A C 1
ATOM 2268 O O . LEU A 1 307 ? 39.974 -1.081 12.204 1.00 68.30 297 LEU A O 1
ATOM 2274 N N . GLU B 1 1 ? 21.065 32.126 15.771 1.00 47.13 -9 GLU B N 1
ATOM 2275 C CA . GLU B 1 1 ? 20.733 30.679 15.953 1.00 46.55 -9 GLU B CA 1
ATOM 2276 C C . GLU B 1 1 ? 22.024 29.901 16.225 1.00 44.27 -9 GLU B C 1
ATOM 2277 O O . GLU B 1 1 ? 22.865 29.730 15.320 1.00 45.24 -9 GLU B O 1
ATOM 2283 N N . SER B 1 2 ? 22.158 29.431 17.460 1.00 66.89 -8 SER B N 1
ATOM 2284 C CA . SER B 1 2 ? 23.413 28.888 17.956 1.00 60.38 -8 SER B CA 1
ATOM 2285 C C . SER B 1 2 ? 23.816 27.550 17.350 1.00 57.47 -8 SER B C 1
ATOM 2286 O O . SER B 1 2 ? 22.974 26.687 17.087 1.00 58.92 -8 SER B O 1
ATOM 2289 N N . THR B 1 3 ? 25.126 27.389 17.170 1.00 51.99 -7 THR B N 1
ATOM 2290 C CA . THR B 1 3 ? 25.710 26.110 16.801 1.00 49.48 -7 THR B CA 1
ATOM 2291 C C . THR B 1 3 ? 25.657 25.097 17.949 1.00 46.85 -7 THR B C 1
ATOM 2292 O O . THR B 1 3 ? 25.838 23.902 17.709 1.00 46.90 -7 THR B O 1
ATOM 2296 N N . SER B 1 4 ? 25.418 25.574 19.177 1.00 44.15 -6 SER B N 1
ATOM 2297 C CA . SER B 1 4 ? 25.381 24.729 20.385 1.00 43.39 -6 SER B CA 1
ATOM 2298 C C . SER B 1 4 ? 26.682 23.938 20.517 1.00 40.49 -6 SER B C 1
ATOM 2299 O O . SER B 1 4 ? 26.679 22.729 20.725 1.00 40.38 -6 SER B O 1
ATOM 2302 N N . LEU B 1 5 ? 27.786 24.664 20.371 1.00 37.95 -5 LEU B N 1
ATOM 2303 C CA . LEU B 1 5 ? 29.131 24.122 20.393 1.00 36.86 -5 LEU B CA 1
ATOM 2304 C C . LEU B 1 5 ? 29.394 23.114 21.514 1.00 36.89 -5 LEU B C 1
ATOM 2305 O O . LEU B 1 5 ? 29.857 21.993 21.260 1.00 37.08 -5 LEU B O 1
ATOM 2310 N N . TYR B 1 6 ? 29.123 23.520 22.748 1.00 36.99 -4 TYR B N 1
ATOM 2311 C CA . TYR B 1 6 ? 29.514 22.725 23.919 1.00 37.73 -4 TYR B CA 1
ATOM 2312 C C . TYR B 1 6 ? 28.543 21.574 24.193 1.00 39.68 -4 TYR B C 1
ATOM 2313 O O . TYR B 1 6 ? 28.935 20.569 24.769 1.00 41.28 -4 TYR B O 1
ATOM 2322 N N . LYS B 1 7 ? 27.313 21.689 23.713 1.00 40.45 -3 LYS B N 1
ATOM 2323 C CA . LYS B 1 7 ? 26.374 20.573 23.722 1.00 43.89 -3 LYS B CA 1
ATOM 2324 C C . LYS B 1 7 ? 26.812 19.485 22.744 1.00 43.56 -3 LYS B C 1
ATOM 2325 O O . LYS B 1 7 ? 26.838 18.300 23.082 1.00 46.11 -3 LYS B O 1
ATOM 2331 N N . LYS B 1 8 ? 27.149 19.892 21.526 1.00 40.44 -2 LYS B N 1
ATOM 2332 C CA . LYS B 1 8 ? 27.421 18.928 20.469 1.00 41.57 -2 LYS B CA 1
ATOM 2333 C C . LYS B 1 8 ? 28.862 18.426 20.522 1.00 39.09 -2 LYS B C 1
ATOM 2334 O O . LYS B 1 8 ? 29.084 17.229 20.437 1.00 40.73 -2 LYS B O 1
ATOM 2340 N N . ALA B 1 9 ? 29.821 19.337 20.707 1.00 36.07 -1 ALA B N 1
ATOM 2341 C CA . ALA B 1 9 ? 31.244 18.977 20.792 1.00 34.77 -1 ALA B CA 1
ATOM 2342 C C . ALA B 1 9 ? 31.705 18.551 22.199 1.00 35.86 -1 ALA B C 1
ATOM 2343 O O . ALA B 1 9 ? 32.794 17.975 22.359 1.00 35.83 -1 ALA B O 1
ATOM 2345 N N . GLY B 1 10 ? 30.875 18.807 23.207 1.00 37.40 0 GLY B N 1
ATOM 2346 C CA . GLY B 1 10 ? 31.200 18.486 24.583 1.00 39.41 0 GLY B CA 1
ATOM 2347 C C . GLY B 1 10 ? 31.970 19.615 25.247 1.00 38.98 0 GLY B C 1
ATOM 2348 O O . GLY B 1 10 ? 32.424 20.558 24.586 1.00 36.18 0 GLY B O 1
ATOM 2349 N N . LEU B 1 11 ? 32.112 19.517 26.559 1.00 40.69 1 LEU B N 1
ATOM 2350 C CA . LEU B 1 11 ? 32.803 20.538 27.334 1.00 41.48 1 LEU B CA 1
ATOM 2351 C C . LEU B 1 11 ? 34.287 20.251 27.481 1.00 40.66 1 LEU B C 1
ATOM 2352 O O . LEU B 1 11 ? 35.039 21.160 27.789 1.00 41.68 1 LEU B O 1
ATOM 2357 N N . LYS B 1 12 ? 34.717 19.006 27.277 1.00 39.95 2 LYS B N 1
ATOM 2358 C CA . LYS B 1 12 ? 36.134 18.659 27.425 1.00 39.12 2 LYS B CA 1
ATOM 2359 C C . LYS B 1 12 ? 36.808 18.481 26.073 1.00 37.15 2 LYS B C 1
ATOM 2360 O O . LYS B 1 12 ? 36.184 18.000 25.139 1.00 36.29 2 LYS B O 1
ATOM 2366 N N . PRO B 1 13 ? 38.084 18.856 25.957 1.00 35.90 3 PRO B N 1
ATOM 2367 C CA . PRO B 1 13 ? 38.786 18.704 24.685 1.00 34.55 3 PRO B CA 1
ATOM 2368 C C . PRO B 1 13 ? 38.806 17.253 24.237 1.00 33.67 3 PRO B C 1
ATOM 2369 O O . PRO B 1 13 ? 39.057 16.363 25.054 1.00 32.64 3 PRO B O 1
ATOM 2373 N N . GLN B 1 14 ? 38.529 17.042 22.953 1.00 32.65 4 GLN B N 1
ATOM 2374 C CA . GLN B 1 14 ? 38.714 15.742 22.325 1.00 32.56 4 GLN B CA 1
ATOM 2375 C C . GLN B 1 14 ? 39.801 15.812 21.277 1.00 30.73 4 GLN B C 1
ATOM 2376 O O . GLN B 1 14 ? 39.963 16.821 20.599 1.00 31.12 4 GLN B O 1
ATOM 2382 N N . VAL B 1 15 ? 40.539 14.728 21.129 1.00 30.31 5 VAL B N 1
ATOM 2383 C CA . VAL B 1 15 ? 41.463 14.586 20.019 1.00 29.21 5 VAL B CA 1
ATOM 2384 C C . VAL B 1 15 ? 40.747 13.789 18.917 1.00 28.71 5 VAL B C 1
ATOM 2385 O O . VAL B 1 15 ? 40.060 12.823 19.201 1.00 28.40 5 VAL B O 1
ATOM 2389 N N . TYR B 1 16 ? 40.901 14.232 17.672 1.00 28.21 6 TYR B N 1
ATOM 2390 C CA . TYR B 1 16 ? 40.457 13.529 16.470 1.00 28.37 6 TYR B CA 1
ATOM 2391 C C . TYR B 1 16 ? 41.691 13.191 15.647 1.00 28.56 6 TYR B C 1
ATOM 2392 O O . TYR B 1 16 ? 42.600 14.018 15.500 1.00 29.26 6 TYR B O 1
ATOM 2401 N N . HIS B 1 17 ? 41.750 11.972 15.139 1.00 28.58 7 HIS B N 1
ATOM 2402 C CA . HIS B 1 17 ? 42.801 11.584 14.212 1.00 28.97 7 HIS B CA 1
ATOM 2403 C C . HIS B 1 17 ? 42.153 11.460 12.824 1.00 28.72 7 HIS B C 1
ATOM 2404 O O . HIS B 1 17 ? 41.246 10.673 12.612 1.00 28.06 7 HIS B O 1
ATOM 2411 N N . VAL B 1 18 ? 42.599 12.307 11.901 1.00 28.37 8 VAL B N 1
ATOM 2412 C CA . VAL B 1 18 ? 41.918 12.491 10.621 1.00 29.22 8 VAL B CA 1
ATOM 2413 C C . VAL B 1 18 ? 42.894 12.276 9.462 1.00 29.30 8 VAL B C 1
ATOM 2414 O O . VAL B 1 18 ? 44.009 12.759 9.494 1.00 28.80 8 VAL B O 1
ATOM 2418 N N . ASP B 1 19 ? 42.448 11.549 8.447 1.00 30.21 9 ASP B N 1
ATOM 2419 C CA . ASP B 1 19 ? 43.108 11.520 7.144 1.00 30.43 9 ASP B CA 1
ATOM 2420 C C . ASP B 1 19 ? 42.388 12.459 6.178 1.00 30.47 9 ASP B C 1
ATOM 2421 O O . ASP B 1 19 ? 41.238 12.236 5.852 1.00 31.51 9 ASP B O 1
ATOM 2426 N N . ALA B 1 20 ? 43.064 13.523 5.743 1.00 29.80 10 ALA B N 1
ATOM 2427 C CA . ALA B 1 20 ? 42.465 14.498 4.839 1.00 30.66 10 ALA B CA 1
ATOM 2428 C C . ALA B 1 20 ? 42.708 14.190 3.367 1.00 31.95 10 ALA B C 1
ATOM 2429 O O . ALA B 1 20 ? 43.660 13.509 3.019 1.00 32.21 10 ALA B O 1
ATOM 2431 N N . PHE B 1 21 ? 41.839 14.742 2.521 1.00 32.88 11 PHE B N 1
ATOM 2432 C CA . PHE B 1 21 ? 41.875 14.568 1.065 1.00 34.25 11 PHE B CA 1
ATOM 2433 C C . PHE B 1 21 ? 41.678 13.123 0.634 1.00 35.49 11 PHE B C 1
ATOM 2434 O O . PHE B 1 21 ? 42.221 12.678 -0.376 1.00 36.94 11 PHE B O 1
ATOM 2442 N N . THR B 1 22 ? 40.882 12.401 1.409 1.00 34.99 12 THR B N 1
ATOM 2443 C CA . THR B 1 22 ? 40.523 11.033 1.112 1.00 35.92 12 THR B CA 1
ATOM 2444 C C . THR B 1 22 ? 39.318 10.613 1.929 1.00 36.15 12 THR B C 1
ATOM 2445 O O . THR B 1 22 ? 39.023 11.213 2.969 1.00 34.55 12 THR B O 1
ATOM 2449 N N . SER B 1 23 ? 38.629 9.581 1.445 1.00 37.71 13 SER B N 1
ATOM 2450 C CA A SER B 1 23 ? 37.553 8.942 2.203 0.60 38.37 13 SER B CA 1
ATOM 2451 C CA B SER B 1 23 ? 37.541 8.927 2.170 0.40 38.47 13 SER B CA 1
ATOM 2452 C C . SER B 1 23 ? 38.000 7.582 2.722 1.00 39.11 13 SER B C 1
ATOM 2453 O O . SER B 1 23 ? 37.270 6.929 3.464 1.00 39.86 13 SER B O 1
ATOM 2458 N N . GLN B 1 24 ? 39.207 7.163 2.338 1.00 39.68 14 GLN B N 1
ATOM 2459 C CA . GLN B 1 24 ? 39.738 5.861 2.729 1.00 40.77 14 GLN B CA 1
ATOM 2460 C C . GLN B 1 24 ? 40.653 5.985 3.953 1.00 38.74 14 GLN B C 1
ATOM 2461 O O . GLN B 1 24 ? 41.650 6.722 3.918 1.00 38.40 14 GLN B O 1
ATOM 2467 N N . PRO B 1 25 ? 40.365 5.233 5.009 1.00 37.92 15 PRO B N 1
ATOM 2468 C CA . PRO B 1 25 ? 41.253 5.200 6.163 1.00 36.53 15 PRO B CA 1
ATOM 2469 C C . PRO B 1 25 ? 42.674 4.804 5.752 1.00 36.70 15 PRO B C 1
ATOM 2470 O O . PRO B 1 25 ? 42.849 3.963 4.853 1.00 36.99 15 PRO B O 1
ATOM 2474 N N . PHE B 1 26 ? 43.653 5.395 6.422 1.00 34.74 16 PHE B N 1
ATOM 2475 C CA . PHE B 1 26 ? 45.070 5.066 6.245 1.00 35.66 16 PHE B CA 1
ATOM 2476 C C . PHE B 1 26 ? 45.680 5.653 4.975 1.00 36.08 16 PHE B C 1
ATOM 2477 O O . PHE B 1 26 ? 46.846 5.412 4.689 1.00 36.66 16 PHE B O 1
ATOM 2485 N N . ARG B 1 27 ? 44.907 6.473 4.257 1.00 35.82 17 ARG B N 1
ATOM 2486 C CA . ARG B 1 27 ? 45.358 7.102 3.019 1.00 36.47 17 ARG B CA 1
ATOM 2487 C C . ARG B 1 27 ? 45.368 8.626 3.204 1.00 35.30 17 ARG B C 1
ATOM 2488 O O . ARG B 1 27 ? 45.261 9.121 4.317 1.00 34.27 17 ARG B O 1
ATOM 2496 N N . GLY B 1 28 ? 45.538 9.373 2.128 1.00 35.42 18 GLY B N 1
ATOM 2497 C CA . GLY B 1 28 ? 45.550 10.818 2.220 1.00 34.87 18 GLY B CA 1
ATOM 2498 C C . GLY B 1 28 ? 46.634 11.365 3.130 1.00 34.27 18 GLY B C 1
ATOM 2499 O O . GLY B 1 28 ? 47.712 10.791 3.238 1.00 34.14 18 GLY B O 1
ATOM 2500 N N . ASN B 1 29 ? 46.332 12.484 3.782 1.00 33.58 19 ASN B N 1
ATOM 2501 C CA . ASN B 1 29 ? 47.306 13.226 4.564 1.00 34.15 19 ASN B CA 1
ATOM 2502 C C . ASN B 1 29 ? 46.783 13.364 6.002 1.00 33.42 19 ASN B C 1
ATOM 2503 O O . ASN B 1 29 ? 45.774 14.020 6.230 1.00 32.16 19 ASN B O 1
ATOM 2508 N N . SER B 1 30 ? 47.448 12.733 6.965 1.00 33.66 20 SER B N 1
ATOM 2509 C CA . SER B 1 30 ? 46.933 12.700 8.338 1.00 34.00 20 SER B CA 1
ATOM 2510 C C . SER B 1 30 ? 47.187 14.011 9.080 1.00 33.07 20 SER B C 1
ATOM 2511 O O . SER B 1 30 ? 48.227 14.659 8.911 1.00 33.17 20 SER B O 1
ATOM 2514 N N . ALA B 1 31 ? 46.210 14.385 9.899 1.00 32.21 21 ALA B N 1
ATOM 2515 C CA . ALA B 1 31 ? 46.300 15.559 10.763 1.00 31.41 21 ALA B CA 1
ATOM 2516 C C . ALA B 1 31 ? 45.551 15.291 12.079 1.00 30.63 21 ALA B C 1
ATOM 2517 O O . ALA B 1 31 ? 44.584 14.529 12.137 1.00 29.79 21 AL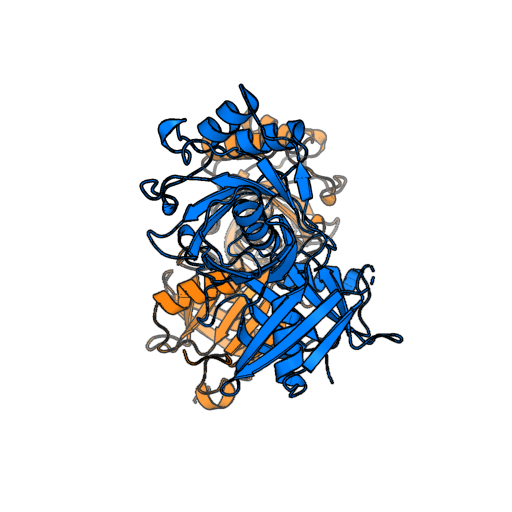A B O 1
ATOM 2519 N N . GLY B 1 32 ? 46.018 15.928 13.140 1.00 29.75 22 GLY B N 1
ATOM 2520 C CA . GLY B 1 32 ? 45.331 15.871 14.401 1.00 29.19 22 GLY B CA 1
ATOM 2521 C C . GLY B 1 32 ? 44.400 17.051 14.455 1.00 28.70 22 GLY B C 1
ATOM 2522 O O . GLY B 1 32 ? 44.711 18.125 13.951 1.00 29.18 22 GLY B O 1
ATOM 2523 N N . VAL B 1 33 ? 43.250 16.863 15.068 1.00 28.16 23 VAL B N 1
ATOM 2524 C CA . VAL B 1 33 ? 42.344 17.973 15.356 1.00 27.92 23 VAL B CA 1
ATOM 2525 C C . VAL B 1 33 ? 41.925 17.904 16.844 1.00 28.64 23 VAL B C 1
ATOM 2526 O O . VAL B 1 33 ? 41.465 16.853 17.329 1.00 27.48 23 VAL B O 1
ATOM 2530 N N . VAL B 1 34 ? 42.074 19.017 17.560 1.00 28.27 24 VAL B N 1
ATOM 2531 C CA . VAL B 1 34 ? 41.697 19.089 18.973 1.00 28.49 24 VAL B CA 1
ATOM 2532 C C . VAL B 1 34 ? 40.544 20.112 19.084 1.00 29.09 24 VAL B C 1
ATOM 2533 O O . VAL B 1 34 ? 40.684 21.255 18.688 1.00 28.41 24 VAL B O 1
ATOM 2537 N N . PHE B 1 35 ? 39.398 19.654 19.581 1.00 29.68 25 PHE B N 1
ATOM 2538 C CA . PHE B 1 35 ? 38.116 20.360 19.479 1.00 30.08 25 PHE B CA 1
ATOM 2539 C C . PHE B 1 35 ? 37.207 19.899 20.615 1.00 31.74 25 PHE B C 1
ATOM 2540 O O . PHE B 1 35 ? 36.974 18.700 20.718 1.00 31.91 25 PHE B O 1
ATOM 2548 N N . PRO B 1 36 ? 36.710 20.788 21.482 1.00 33.46 26 PRO B N 1
ATOM 2549 C CA . PRO B 1 36 ? 37.130 22.194 21.594 1.00 34.39 26 PRO B CA 1
ATOM 2550 C C . PRO B 1 36 ? 38.504 22.303 22.232 1.00 34.40 26 PRO B C 1
ATOM 2551 O O . PRO B 1 36 ? 38.884 21.421 23.010 1.00 35.65 26 PRO B O 1
ATOM 2555 N N . ALA B 1 37 ? 39.217 23.387 21.951 1.00 34.49 27 ALA B N 1
ATOM 2556 C CA . ALA B 1 37 ? 40.567 23.596 22.469 1.00 34.25 27 ALA B CA 1
ATOM 2557 C C . ALA B 1 37 ? 40.656 24.868 23.326 1.00 35.50 27 ALA B C 1
ATOM 2558 O O . ALA B 1 37 ? 41.742 25.310 23.660 1.00 35.51 27 ALA B O 1
ATOM 2560 N N . ASP B 1 38 ? 39.519 25.444 23.699 1.00 37.22 28 ASP B N 1
ATOM 2561 C CA . ASP B 1 38 ? 39.519 26.700 24.465 1.00 39.26 28 ASP B CA 1
ATOM 2562 C C . ASP B 1 38 ? 40.164 26.495 25.830 1.00 40.34 28 ASP B C 1
ATOM 2563 O O . ASP B 1 38 ? 40.023 25.435 26.443 1.00 40.60 28 ASP B O 1
ATOM 2568 N N . ASN B 1 39 ? 40.910 27.496 26.274 1.00 41.54 29 ASN B N 1
ATOM 2569 C CA . ASN B 1 39 ? 41.564 27.472 27.584 1.00 43.20 29 ASN B CA 1
ATOM 2570 C C . ASN B 1 39 ? 42.807 26.581 27.681 1.00 41.55 29 ASN B C 1
ATOM 2571 O O . ASN B 1 39 ? 43.465 26.593 28.705 1.00 42.83 29 ASN B O 1
ATOM 2576 N N . LEU B 1 40 ? 43.141 25.833 26.633 1.00 39.01 30 LEU B N 1
ATOM 2577 C CA . LEU B 1 40 ? 44.456 25.213 26.544 1.00 37.91 30 LEU B CA 1
ATOM 2578 C C . LEU B 1 40 ? 45.475 26.323 26.303 1.00 37.85 30 LEU B C 1
ATOM 2579 O O . LEU B 1 40 ? 45.251 27.222 25.491 1.00 37.52 30 LEU B O 1
ATOM 2584 N N . SER B 1 41 ? 46.580 26.281 27.029 1.00 37.69 31 SER B N 1
ATOM 2585 C CA . SER B 1 41 ? 47.649 27.249 26.810 1.00 37.86 31 SER B CA 1
ATOM 2586 C C . SER B 1 41 ? 48.454 26.846 25.581 1.00 36.70 31 SER B C 1
ATOM 2587 O O . SER B 1 41 ? 48.413 25.693 25.136 1.00 34.33 31 SER B O 1
ATOM 2590 N N . GLU B 1 42 ? 49.207 27.810 25.065 1.00 37.20 32 GLU B N 1
ATOM 2591 C CA . GLU B 1 42 ? 50.112 27.589 23.947 1.00 36.63 32 GLU B CA 1
ATOM 2592 C C . GLU B 1 42 ? 51.081 26.449 24.233 1.00 36.37 32 GLU B C 1
ATOM 2593 O O . GLU B 1 42 ? 51.324 25.613 23.365 1.00 34.69 32 GLU B O 1
ATOM 2599 N N . ALA B 1 43 ? 51.663 26.437 25.435 1.00 37.43 33 ALA B N 1
ATOM 2600 C CA . ALA B 1 43 ? 52.596 25.380 25.821 1.00 37.30 33 ALA B CA 1
ATOM 2601 C C . ALA B 1 43 ? 51.924 24.004 25.731 1.00 35.62 33 ALA B C 1
ATOM 2602 O O . ALA B 1 43 ? 52.520 23.059 25.213 1.00 34.99 33 ALA B O 1
ATOM 2604 N N . GLN B 1 44 ? 50.686 23.891 26.210 1.00 35.00 34 GLN B N 1
ATOM 2605 C CA . GLN B 1 44 ? 49.958 22.628 26.103 1.00 34.55 34 GLN B CA 1
ATOM 2606 C C . GLN B 1 44 ? 49.702 22.236 24.638 1.00 33.40 34 GLN B C 1
ATOM 2607 O O . GLN B 1 44 ? 49.813 21.064 24.288 1.00 31.92 34 GLN B O 1
ATOM 2613 N N . MET B 1 45 ? 49.378 23.211 23.788 1.00 32.58 35 MET B N 1
ATOM 2614 C CA . MET B 1 45 ? 49.104 22.911 22.383 1.00 31.79 35 MET B CA 1
ATOM 2615 C C . MET B 1 45 ? 50.366 22.389 21.690 1.00 31.39 35 MET B C 1
ATOM 2616 O O . MET B 1 45 ? 50.288 21.463 20.895 1.00 29.06 35 MET B O 1
ATOM 2621 N N . GLN B 1 46 ? 51.519 22.994 21.993 1.00 32.03 36 GLN B N 1
ATOM 2622 C CA . GLN B 1 46 ? 52.774 22.590 21.389 1.00 32.52 36 GLN B CA 1
ATOM 2623 C C . GLN B 1 46 ? 53.156 21.168 21.846 1.00 32.35 36 GLN B C 1
ATOM 2624 O O . GLN B 1 46 ? 53.651 20.391 21.062 1.00 32.04 36 GLN B O 1
ATOM 2630 N N . LEU B 1 47 ? 52.927 20.849 23.119 1.00 33.03 37 LEU B N 1
ATOM 2631 C CA . LEU B 1 47 ? 53.215 19.513 23.656 1.00 33.27 37 LEU B CA 1
ATOM 2632 C C . LEU B 1 47 ? 52.316 18.458 23.041 1.00 31.73 37 LEU B C 1
ATOM 2633 O O . LEU B 1 47 ? 52.772 17.354 22.763 1.00 30.72 37 LEU B O 1
ATOM 2638 N N . ILE B 1 48 ? 51.041 18.799 22.840 1.00 30.44 38 ILE B N 1
ATOM 2639 C CA . ILE B 1 48 ? 50.078 17.873 22.234 1.00 29.80 38 ILE B CA 1
ATOM 2640 C C . ILE B 1 48 ? 50.438 17.608 20.784 1.00 29.47 38 ILE B C 1
ATOM 2641 O O . ILE B 1 48 ? 50.396 16.465 20.345 1.00 28.94 38 ILE B O 1
ATOM 2646 N N . ALA B 1 49 ? 50.827 18.661 20.055 1.00 29.08 39 ALA B N 1
ATOM 2647 C CA . ALA B 1 49 ? 51.249 18.523 18.658 1.00 29.22 39 ALA B CA 1
ATOM 2648 C C . ALA B 1 49 ? 52.502 17.635 18.564 1.00 29.97 39 ALA B C 1
ATOM 2649 O O . ALA B 1 49 ? 52.618 16.826 17.647 1.00 30.15 39 ALA B O 1
ATOM 2651 N N . ARG B 1 50 ? 53.439 17.812 19.493 1.00 30.66 40 ARG B N 1
ATOM 2652 C CA . ARG B 1 50 ? 54.627 16.950 19.540 1.00 31.91 40 ARG B CA 1
ATOM 2653 C C . ARG B 1 50 ? 54.203 15.508 19.806 1.00 31.84 40 ARG B C 1
ATOM 2654 O O . ARG B 1 50 ? 54.635 14.594 19.119 1.00 31.74 40 ARG B O 1
ATOM 2662 N N . GLU B 1 51 ? 53.290 15.335 20.761 1.00 32.06 41 GLU B N 1
ATOM 2663 C CA . GLU B 1 51 ? 52.821 14.012 21.186 1.00 32.68 41 GLU B CA 1
ATOM 2664 C C . GLU B 1 51 ? 52.108 13.243 20.076 1.00 33.04 41 GLU B C 1
ATOM 2665 O O . GLU B 1 51 ? 52.322 12.045 19.929 1.00 33.03 41 GLU B O 1
ATOM 2671 N N . LEU B 1 52 ? 51.256 13.925 19.313 1.00 33.40 42 LEU B N 1
ATOM 2672 C CA . LEU B 1 52 ? 50.460 13.274 18.268 1.00 34.06 42 LEU B CA 1
ATOM 2673 C C . LEU B 1 52 ? 51.315 12.937 17.037 1.00 35.08 42 LEU B C 1
ATOM 2674 O O . LEU B 1 52 ? 51.092 11.930 16.379 1.00 34.86 42 LEU B O 1
ATOM 2679 N N . GLY B 1 53 ? 52.294 13.776 16.731 1.00 36.20 43 GLY B N 1
ATOM 2680 C CA . GLY B 1 53 ? 53.282 13.434 15.717 1.00 37.32 43 GLY B CA 1
ATOM 2681 C C . GLY B 1 53 ? 52.863 13.655 14.268 1.00 37.34 43 GLY B C 1
ATOM 2682 O O . GLY B 1 53 ? 53.633 13.312 13.374 1.00 37.96 43 GLY B O 1
ATOM 2683 N N . HIS B 1 54 ? 51.664 14.199 14.021 1.00 36.60 44 HIS B N 1
ATOM 2684 C CA . HIS B 1 54 ? 51.266 14.578 12.654 1.00 36.87 44 HIS B CA 1
ATOM 2685 C C . HIS B 1 54 ? 52.140 15.743 12.183 1.00 36.89 44 HIS B C 1
ATOM 2686 O O . HIS B 1 54 ? 52.747 16.442 12.999 1.00 36.29 44 HIS B O 1
ATOM 2693 N N . SER B 1 55 ? 52.162 15.966 10.873 1.00 36.86 45 SER B N 1
ATOM 2694 C CA . SER B 1 55 ? 52.847 17.125 10.311 1.00 37.92 45 SER B CA 1
ATOM 2695 C C . SER B 1 55 ? 52.236 18.396 10.901 1.00 37.07 45 SER B C 1
ATOM 2696 O O . SER B 1 55 ? 52.961 19.333 11.205 1.00 37.42 45 SER B O 1
ATOM 2699 N N . GLU B 1 56 ? 50.914 18.406 11.070 1.00 35.92 46 GLU B N 1
ATOM 2700 C CA . GLU B 1 56 ? 50.226 19.460 11.807 1.00 36.04 46 GLU B CA 1
ATOM 2701 C C . GLU B 1 56 ? 49.083 18.924 12.659 1.00 34.08 46 GLU B C 1
ATOM 2702 O O . GLU B 1 56 ? 48.426 17.962 12.302 1.00 33.75 46 GLU B O 1
ATOM 2708 N N . THR B 1 57 ? 48.868 19.581 13.796 1.00 32.78 47 THR B N 1
ATOM 2709 C CA . THR B 1 57 ? 47.665 19.447 14.592 1.00 31.32 47 THR B CA 1
ATOM 2710 C C . THR B 1 57 ? 47.001 20.824 14.669 1.00 30.69 47 THR B C 1
ATOM 2711 O O . THR B 1 57 ? 47.674 21.841 14.894 1.00 31.06 47 THR B O 1
ATOM 2715 N N . ALA B 1 58 ? 45.691 20.845 14.470 1.00 29.59 48 ALA B N 1
ATOM 2716 C CA . ALA B 1 58 ? 44.887 22.061 14.484 1.00 29.52 48 ALA B CA 1
ATOM 2717 C C . ALA B 1 58 ? 44.068 22.113 15.767 1.00 29.27 48 ALA B C 1
ATOM 2718 O O . ALA B 1 58 ? 43.524 21.098 16.203 1.00 28.41 48 ALA B O 1
ATOM 2720 N N . PHE B 1 59 ? 43.951 23.305 16.340 1.00 29.13 49 PHE B N 1
ATOM 2721 C CA . PHE B 1 59 ? 43.265 23.506 17.617 1.00 28.93 49 PHE B CA 1
ATOM 2722 C C . PHE B 1 59 ? 42.139 24.461 17.341 1.00 29.54 49 PHE B C 1
ATOM 2723 O O . PHE B 1 59 ? 42.378 25.550 16.837 1.00 28.74 49 PHE B O 1
ATOM 2731 N N . LEU B 1 60 ? 40.909 24.017 17.602 1.00 29.49 50 LEU B N 1
ATOM 2732 C CA . LEU B 1 60 ? 39.708 24.764 17.206 1.00 30.78 50 LEU B CA 1
ATOM 2733 C C . LEU B 1 60 ? 39.194 25.514 18.393 1.00 31.58 50 LEU B C 1
ATOM 2734 O O . LEU B 1 60 ? 38.838 24.893 19.407 1.00 31.75 50 LEU B O 1
ATOM 2739 N N . LEU B 1 61 ? 39.144 26.843 18.264 1.00 32.52 51 LEU B N 1
ATOM 2740 C CA . LEU B 1 61 ? 38.798 27.757 19.345 1.00 33.92 51 LEU B CA 1
ATOM 2741 C C . LEU B 1 61 ? 37.563 28.571 19.017 1.00 34.61 51 LEU B C 1
ATOM 2742 O O . LEU B 1 61 ? 37.245 28.785 17.853 1.00 34.18 51 LEU B O 1
ATOM 2747 N N . HIS B 1 62 ? 36.862 29.034 20.045 1.00 35.75 52 HIS B N 1
ATOM 2748 C CA . HIS B 1 62 ? 35.757 29.968 19.850 1.00 37.12 52 HIS B CA 1
ATOM 2749 C C . HIS B 1 62 ? 36.311 31.287 19.337 1.00 38.80 52 HIS B C 1
ATOM 2750 O O . HIS B 1 62 ? 37.443 31.635 19.655 1.00 39.53 52 HIS B O 1
ATOM 2757 N N . SER B 1 63 ? 35.511 32.034 18.575 1.00 40.43 53 SER B N 1
ATOM 2758 C CA . SER B 1 63 ? 35.960 33.310 18.003 1.00 41.58 53 SER B CA 1
ATOM 2759 C C . SER B 1 63 ? 34.920 34.371 18.212 1.00 44.54 53 SER B C 1
ATOM 2760 O O . SER B 1 63 ? 33.723 34.101 18.098 1.00 44.93 53 SER B O 1
ATOM 2763 N N . ASP B 1 64 ? 35.390 35.581 18.500 1.00 47.14 54 ASP B N 1
ATOM 2764 C CA . ASP B 1 64 ? 34.523 36.756 18.622 1.00 50.40 54 ASP B CA 1
ATOM 2765 C C . ASP B 1 64 ? 34.197 37.452 17.297 1.00 51.45 54 ASP B C 1
ATOM 2766 O O . ASP B 1 64 ? 33.236 38.231 17.235 1.00 53.51 54 ASP B O 1
ATOM 2771 N N . ASP B 1 65 ? 34.994 37.207 16.255 1.00 50.17 55 ASP B N 1
ATOM 2772 C CA . ASP B 1 65 ? 34.818 37.911 14.973 1.00 51.38 55 ASP B CA 1
ATOM 2773 C C . ASP B 1 65 ? 34.719 36.976 13.763 1.00 49.43 55 ASP B C 1
ATOM 2774 O O . ASP B 1 65 ? 34.888 37.415 12.625 1.00 50.32 55 ASP B O 1
ATOM 2779 N N . SER B 1 66 ? 34.442 35.699 14.026 1.00 46.69 56 SER B N 1
ATOM 2780 C CA . SER B 1 66 ? 34.236 34.704 12.992 1.00 44.99 56 SER B CA 1
ATOM 2781 C C . SER B 1 66 ? 33.597 33.449 13.587 1.00 43.92 56 SER B C 1
ATOM 2782 O O . SER B 1 66 ? 33.395 33.365 14.800 1.00 43.47 56 SER B O 1
ATOM 2785 N N . ASP B 1 67 ? 33.310 32.460 12.741 1.00 42.91 57 ASP B N 1
ATOM 2786 C CA . ASP B 1 67 ? 32.702 31.203 13.209 1.00 41.83 57 ASP B CA 1
ATOM 2787 C C . ASP B 1 67 ? 33.655 30.362 14.060 1.00 39.65 57 ASP B C 1
ATOM 2788 O O . ASP B 1 67 ? 33.226 29.644 14.963 1.00 38.86 57 ASP B O 1
ATOM 2793 N N . VAL B 1 68 ? 34.948 30.426 13.757 1.00 38.17 58 VAL B N 1
ATOM 2794 C CA . VAL B 1 68 ? 35.924 29.590 14.442 1.00 36.87 58 VAL B CA 1
ATOM 2795 C C . VAL B 1 68 ? 37.337 30.150 14.241 1.00 36.51 58 VAL B C 1
ATOM 2796 O O . VAL B 1 68 ? 37.651 30.714 13.179 1.00 36.77 58 VAL B O 1
ATOM 2800 N N . ARG B 1 69 ? 38.151 30.037 15.286 1.00 35.35 59 ARG B N 1
ATOM 2801 C CA . ARG B 1 69 ? 39.549 30.442 15.273 1.00 35.51 59 ARG B CA 1
ATOM 2802 C C . ARG B 1 69 ? 40.378 29.164 15.305 1.00 33.47 59 ARG B C 1
ATOM 2803 O O . ARG B 1 69 ? 40.053 28.255 16.059 1.00 32.41 59 ARG B O 1
ATOM 2811 N N . ILE B 1 70 ? 41.421 29.072 14.482 1.00 32.34 60 ILE B N 1
ATOM 2812 C CA . ILE B 1 70 ? 42.246 27.860 14.447 1.00 31.36 60 ILE B CA 1
ATOM 2813 C C . ILE B 1 70 ? 43.709 28.217 14.655 1.00 31.30 60 ILE B C 1
ATOM 2814 O O . ILE B 1 70 ? 44.217 29.136 14.029 1.00 31.98 60 ILE B O 1
ATOM 2819 N N . ARG B 1 71 ? 44.381 27.480 15.532 1.00 30.46 61 ARG B N 1
ATOM 2820 C CA . ARG B 1 71 ? 45.840 27.571 15.656 1.00 31.16 61 ARG B CA 1
ATOM 2821 C C . ARG B 1 71 ? 46.425 26.264 15.155 1.00 30.16 61 ARG B C 1
ATOM 2822 O O . ARG B 1 71 ? 45.841 25.216 15.380 1.00 29.45 61 ARG B O 1
ATOM 2830 N N . TYR B 1 72 ? 47.562 26.344 14.465 1.00 30.81 62 TYR B N 1
ATOM 2831 C CA . TYR B 1 72 ? 48.217 25.198 13.859 1.00 30.69 62 TYR B CA 1
ATOM 2832 C C . TYR B 1 72 ? 49.612 25.045 14.427 1.00 31.26 62 TYR B C 1
ATOM 2833 O O . TYR B 1 72 ? 50.386 26.019 14.472 1.00 31.94 62 TYR B O 1
ATOM 2842 N N . PHE B 1 73 ? 49.955 23.823 14.829 1.00 30.88 63 PHE B N 1
ATOM 2843 C CA . PHE B 1 73 ? 51.281 23.518 15.340 1.00 31.61 63 PHE B CA 1
ATOM 2844 C C . PHE B 1 73 ? 51.841 22.279 14.648 1.00 31.75 63 PHE B C 1
ATOM 2845 O O . PHE B 1 73 ? 51.127 21.291 14.487 1.00 30.51 63 PHE B O 1
ATOM 2853 N N . THR B 1 74 ? 53.106 22.329 14.239 1.00 32.89 64 THR B N 1
ATOM 2854 C CA . THR B 1 74 ? 53.852 21.116 13.904 1.00 33.14 64 THR B CA 1
ATOM 2855 C C . THR B 1 74 ? 54.380 20.518 15.215 1.00 33.71 64 THR B C 1
ATOM 2856 O O . THR B 1 74 ? 54.119 21.077 16.292 1.00 33.68 64 THR B O 1
ATOM 2860 N N . PRO B 1 75 ? 55.099 19.389 15.163 1.00 34.05 65 PRO B N 1
ATOM 2861 C CA . PRO B 1 75 ? 55.738 18.856 16.375 1.00 34.41 65 PRO B CA 1
ATOM 2862 C C . PRO B 1 75 ? 56.681 19.811 17.128 1.00 35.37 65 PRO B C 1
ATOM 2863 O O . PRO B 1 75 ? 56.914 19.567 18.318 1.00 34.97 65 PRO B O 1
ATOM 2867 N N . THR B 1 76 ? 57.193 20.858 16.467 1.00 36.20 66 THR B N 1
ATOM 2868 C CA . THR B 1 76 ? 58.199 21.753 17.056 1.00 37.36 66 THR B CA 1
ATOM 2869 C C . THR B 1 76 ? 57.829 23.240 17.146 1.00 37.35 66 THR B C 1
ATOM 2870 O O . THR B 1 76 ? 58.460 23.957 17.913 1.00 38.36 66 THR B O 1
ATOM 2874 N N . VAL B 1 77 ? 56.858 23.713 16.360 1.00 36.17 67 VAL B N 1
ATOM 2875 C CA . VAL B 1 77 ? 56.589 25.159 16.264 1.00 36.63 67 VAL B CA 1
ATOM 2876 C C . VAL B 1 77 ? 55.173 25.489 15.760 1.00 34.95 67 VAL B C 1
ATOM 2877 O O . VAL B 1 77 ? 54.566 24.709 15.035 1.00 33.63 67 VAL B O 1
ATOM 2881 N N . GLU B 1 78 ? 54.640 26.637 16.173 1.00 35.08 68 GLU B N 1
ATOM 2882 C CA . GLU B 1 78 ? 53.385 27.145 15.619 1.00 34.55 68 GLU B CA 1
ATOM 2883 C C . GLU B 1 78 ? 53.588 27.691 14.206 1.00 36.25 68 GLU B C 1
ATOM 2884 O O . GLU B 1 78 ? 54.586 28.321 13.944 1.00 37.27 68 GLU B O 1
ATOM 2890 N N . VAL B 1 79 ? 52.638 27.441 13.310 1.00 36.45 69 VAL B N 1
ATOM 2891 C CA . VAL B 1 79 ? 52.666 27.985 11.947 1.00 38.98 69 VAL B CA 1
ATOM 2892 C C . VAL B 1 79 ? 51.335 28.693 11.641 1.00 39.95 69 VAL B C 1
ATOM 2893 O O . VAL B 1 79 ? 50.339 28.373 12.271 1.00 37.81 69 VAL B O 1
ATOM 2897 N N . PRO B 1 80 ? 51.333 29.661 10.709 1.00 43.85 70 PRO B N 1
ATOM 2898 C CA . PRO B 1 80 ? 50.146 30.484 10.416 1.00 45.94 70 PRO B CA 1
ATOM 2899 C C . PRO B 1 80 ? 48.878 29.742 9.974 1.00 46.14 70 PRO B C 1
ATOM 2900 O O . PRO B 1 80 ? 47.768 30.072 10.433 1.00 45.65 70 PRO B O 1
ATOM 2904 N N . ILE B 1 81 ? 49.040 28.793 9.056 1.00 47.11 71 ILE B N 1
ATOM 2905 C CA . ILE B 1 81 ? 47.900 28.077 8.470 1.00 47.28 71 ILE B CA 1
ATOM 2906 C C . ILE B 1 81 ? 48.402 26.931 7.630 1.00 47.64 71 ILE B C 1
ATOM 2907 O O . ILE B 1 81 ? 49.517 26.989 7.113 1.00 49.28 71 ILE B O 1
ATOM 2912 N N A CYS B 1 82 ? 47.574 25.893 7.504 0.60 46.75 72 CYS B N 1
ATOM 2913 N N B CYS B 1 82 ? 47.580 25.895 7.489 0.40 46.59 72 CYS B N 1
ATOM 2914 C CA A CYS B 1 82 ? 47.908 24.689 6.747 0.60 47.17 72 CYS B CA 1
ATOM 2915 C CA B CYS B 1 82 ? 47.934 24.737 6.677 0.40 47.04 72 CYS B CA 1
ATOM 2916 C C A CYS B 1 82 ? 46.688 24.144 6.011 0.60 46.55 72 CYS B C 1
ATOM 2917 C C B CYS B 1 82 ? 46.713 24.125 6.013 0.40 46.37 72 CYS B C 1
ATOM 2918 O O A CYS B 1 82 ? 45.630 23.971 6.621 0.60 45.23 72 CYS B O 1
ATOM 2919 O O B CYS B 1 82 ? 45.694 23.892 6.664 0.40 44.97 72 CYS B O 1
ATOM 2924 N N . GLY B 1 83 ? 46.836 23.859 4.716 1.00 47.57 73 GLY B N 1
ATOM 2925 C CA . GLY B 1 83 ? 45.736 23.372 3.896 1.00 47.05 73 GLY B CA 1
ATOM 2926 C C . GLY B 1 83 ? 45.046 22.088 4.343 1.00 44.44 73 GLY B C 1
ATOM 2927 O O . GLY B 1 83 ? 43.847 22.089 4.598 1.00 42.81 73 GLY B O 1
ATOM 2928 N N . HIS B 1 84 ? 45.787 20.986 4.429 1.00 43.32 74 HIS B N 1
ATOM 2929 C CA . HIS B 1 84 ? 45.165 19.709 4.755 1.00 41.76 74 HIS B CA 1
ATOM 2930 C C . HIS B 1 84 ? 44.645 19.665 6.191 1.00 38.50 74 HIS B C 1
ATOM 2931 O O . HIS B 1 84 ? 43.651 19.006 6.462 1.00 36.76 74 HIS B O 1
ATOM 2938 N N . ALA B 1 85 ? 45.320 20.370 7.103 1.00 36.44 75 ALA B N 1
ATOM 2939 C CA . ALA B 1 85 ? 44.850 20.495 8.472 1.00 34.12 75 ALA B CA 1
ATOM 2940 C C . ALA B 1 85 ? 43.606 21.379 8.571 1.00 32.89 75 ALA B C 1
ATOM 2941 O O . ALA B 1 85 ? 42.764 21.172 9.431 1.00 31.15 75 ALA B O 1
ATOM 2943 N N . THR B 1 86 ? 43.497 22.359 7.684 1.00 32.83 76 THR B N 1
ATOM 2944 C CA . THR B 1 86 ? 42.312 23.199 7.613 1.00 32.71 76 THR B CA 1
ATOM 2945 C C . THR B 1 86 ? 41.138 22.350 7.131 1.00 31.90 76 THR B C 1
ATOM 2946 O O . THR B 1 86 ? 40.054 22.491 7.636 1.00 31.67 76 THR B O 1
ATOM 2950 N N . VAL B 1 87 ? 41.364 21.461 6.165 1.00 33.01 77 VAL B N 1
ATOM 2951 C CA . VAL B 1 87 ? 40.317 20.553 5.693 1.00 33.39 77 VAL B CA 1
ATOM 2952 C C . VAL B 1 87 ? 39.884 19.612 6.835 1.00 31.99 77 VAL B C 1
ATOM 2953 O O . VAL B 1 87 ? 38.705 19.500 7.139 1.00 31.16 77 VAL B O 1
ATOM 2957 N N . ALA B 1 88 ? 40.849 18.970 7.477 1.00 31.65 78 ALA B N 1
ATOM 2958 C CA . ALA B 1 88 ? 40.568 18.092 8.614 1.00 30.74 78 ALA B CA 1
ATOM 2959 C C . ALA B 1 88 ? 39.772 18.838 9.687 1.00 30.01 78 ALA B C 1
ATOM 2960 O O . ALA B 1 88 ? 38.761 18.337 10.191 1.00 29.82 78 ALA B O 1
ATOM 2962 N N . ALA B 1 89 ? 40.212 20.055 10.012 1.00 30.30 79 ALA B N 1
ATOM 2963 C CA . ALA B 1 89 ? 39.587 20.826 11.079 1.00 29.91 79 ALA B CA 1
ATOM 2964 C C . ALA B 1 89 ? 38.114 21.084 10.809 1.00 30.93 79 ALA B C 1
ATOM 2965 O O . ALA B 1 89 ? 37.262 20.825 11.666 1.00 31.40 79 ALA B O 1
ATOM 2967 N N . HIS B 1 90 ? 37.818 21.610 9.630 1.00 31.71 80 HIS B N 1
ATOM 2968 C CA . HIS B 1 90 ? 36.450 21.974 9.288 1.00 32.23 80 HIS B CA 1
ATOM 2969 C C . HIS B 1 90 ? 35.569 20.760 9.030 1.00 31.89 80 HIS B C 1
ATOM 2970 O O . HIS B 1 90 ? 34.372 20.804 9.244 1.00 32.46 80 HIS B O 1
ATOM 2977 N N . TYR B 1 91 ? 36.170 19.679 8.568 1.00 31.50 81 TYR B N 1
ATOM 2978 C CA . TYR B 1 91 ? 35.448 18.427 8.402 1.00 31.89 81 TYR B CA 1
ATOM 2979 C C . TYR B 1 91 ? 34.956 17.949 9.779 1.00 31.49 81 TYR B C 1
ATOM 2980 O O . TYR B 1 91 ? 33.773 17.645 9.960 1.00 31.92 81 TYR B O 1
ATOM 2989 N N . VAL B 1 92 ? 35.868 17.921 10.754 1.00 30.21 82 VAL B N 1
ATOM 2990 C CA . VAL B 1 92 ? 35.518 17.532 12.116 1.00 30.26 82 VAL B CA 1
ATOM 2991 C C . VAL B 1 92 ? 34.400 18.420 12.647 1.00 30.28 82 VAL B C 1
ATOM 2992 O O . VAL B 1 92 ? 33.400 17.928 13.133 1.00 30.88 82 VAL B O 1
ATOM 2996 N N . ARG B 1 93 ? 34.569 19.723 12.528 1.00 30.14 83 ARG B N 1
ATOM 2997 C CA . ARG B 1 93 ? 33.601 20.664 13.072 1.00 30.55 83 ARG B CA 1
ATOM 2998 C C . ARG B 1 93 ? 32.250 20.520 12.390 1.00 32.18 83 ARG B C 1
ATOM 2999 O O . ARG B 1 93 ? 31.211 20.490 13.049 1.00 32.82 83 ARG B O 1
ATOM 3007 N N . ALA B 1 94 ? 32.241 20.451 11.068 1.00 33.06 84 ALA B N 1
ATOM 3008 C CA . ALA B 1 94 ? 30.972 20.283 10.347 1.00 34.83 84 ALA B CA 1
ATOM 3009 C C . ALA B 1 94 ? 30.227 19.026 10.792 1.00 35.19 84 ALA B C 1
ATOM 3010 O O . ALA B 1 94 ? 29.016 19.060 11.005 1.00 36.13 84 ALA B O 1
ATOM 3012 N N . LYS B 1 95 ? 30.950 17.927 10.943 1.00 34.88 85 LYS B N 1
ATOM 3013 C CA . LYS B 1 95 ? 30.329 16.642 11.268 1.00 36.47 85 LYS B CA 1
ATOM 3014 C C . LYS B 1 95 ? 29.883 16.610 12.733 1.00 35.77 85 LYS B C 1
ATOM 3015 O O . LYS B 1 95 ? 28.768 16.168 13.049 1.00 36.48 85 LYS B O 1
ATOM 3021 N N . VAL B 1 96 ? 30.722 17.122 13.628 1.00 33.68 86 VAL B N 1
ATOM 3022 C CA . VAL B 1 96 ? 30.337 17.187 15.041 1.00 34.19 86 VAL B CA 1
ATOM 3023 C C . VAL B 1 96 ? 29.151 18.144 15.300 1.00 34.94 86 VAL B C 1
ATOM 3024 O O . VAL B 1 96 ? 28.258 17.812 16.068 1.00 35.59 86 VAL B O 1
ATOM 3028 N N . LEU B 1 97 ? 29.132 19.310 14.660 1.00 34.88 87 LEU B N 1
ATOM 3029 C CA . LEU B 1 97 ? 28.027 20.272 14.858 1.00 37.20 87 LEU B CA 1
ATOM 3030 C C . LEU B 1 97 ? 26.779 20.008 14.009 1.00 38.63 87 LEU B C 1
ATOM 3031 O O . LEU B 1 97 ? 25.773 20.684 14.164 1.00 39.79 87 LEU B O 1
ATOM 3036 N N . GLY B 1 98 ? 26.832 19.021 13.112 1.00 39.30 88 GLY B N 1
ATOM 3037 C CA . GLY B 1 98 ? 25.707 18.705 12.250 1.00 40.18 88 GLY B CA 1
ATOM 3038 C C . GLY B 1 98 ? 25.392 19.825 11.278 1.00 40.86 88 GLY B C 1
ATOM 3039 O O . GLY B 1 98 ? 24.227 20.119 11.029 1.00 42.28 88 GLY B O 1
ATOM 3040 N N . LEU B 1 99 ? 26.420 20.467 10.730 1.00 39.85 89 LEU B N 1
ATOM 3041 C CA . LEU B 1 99 ? 26.210 21.574 9.794 1.00 40.66 89 LEU B CA 1
ATOM 3042 C C . LEU B 1 99 ? 25.633 21.104 8.457 1.00 42.47 89 LEU B C 1
ATOM 3043 O O . LEU B 1 99 ? 25.831 19.956 8.045 1.00 42.13 89 LEU B O 1
ATOM 3048 N N . GLY B 1 100 ? 24.888 21.996 7.805 1.00 43.89 90 GLY B N 1
ATOM 3049 C CA . GLY B 1 100 ? 24.400 21.767 6.459 1.00 45.66 90 GLY B CA 1
ATOM 3050 C C . GLY B 1 100 ? 25.323 22.453 5.466 1.00 45.73 90 GLY B C 1
ATOM 3051 O O . GLY B 1 100 ? 26.516 22.678 5.753 1.00 43.88 90 GLY B O 1
ATOM 3052 N N . ASN B 1 101 ? 24.774 22.770 4.294 1.00 47.68 91 ASN B N 1
ATOM 3053 C CA . ASN B 1 101 ? 25.480 23.564 3.288 1.00 48.23 91 ASN B CA 1
ATOM 3054 C C . ASN B 1 101 ? 25.609 24.998 3.773 1.00 48.16 91 ASN B C 1
ATOM 3055 O O . ASN B 1 101 ? 24.609 25.644 4.032 1.00 49.34 91 ASN B O 1
ATOM 3060 N N . CYS B 1 102 ? 26.827 25.505 3.887 1.00 47.11 92 CYS B N 1
ATOM 3061 C CA . CYS B 1 102 ? 27.020 26.887 4.317 1.00 47.93 92 CYS B CA 1
ATOM 3062 C C . CYS B 1 102 ? 28.363 27.463 3.884 1.00 47.56 92 CYS B C 1
ATOM 3063 O O . CYS B 1 102 ? 29.289 26.735 3.488 1.00 46.36 92 CYS B O 1
ATOM 3066 N N . THR B 1 103 ? 28.438 28.784 3.976 1.00 48.48 93 THR B N 1
ATOM 3067 C CA . THR B 1 103 ? 29.671 29.527 3.826 1.00 49.08 93 THR B CA 1
ATOM 3068 C C . THR B 1 103 ? 29.961 30.203 5.158 1.00 48.50 93 THR B C 1
ATOM 3069 O O . THR B 1 103 ? 29.136 30.970 5.660 1.00 49.60 93 THR B O 1
ATOM 3073 N N . ILE B 1 104 ? 31.125 29.897 5.725 1.00 46.96 94 ILE B N 1
ATOM 3074 C CA . ILE B 1 104 ? 31.534 30.427 7.026 1.00 46.85 94 ILE B CA 1
ATOM 3075 C C . ILE B 1 104 ? 32.892 31.107 6.950 1.00 47.08 94 ILE B C 1
ATOM 3076 O O . ILE B 1 104 ? 33.558 31.081 5.915 1.00 47.93 94 ILE B O 1
ATOM 3081 N N . TRP B 1 105 ? 33.281 31.735 8.054 1.00 46.51 95 TRP B N 1
ATOM 3082 C CA . TRP B 1 105 ? 34.538 32.443 8.138 1.00 46.80 95 TRP B CA 1
ATOM 3083 C C . TRP B 1 105 ? 35.357 31.868 9.270 1.00 44.05 95 TRP B C 1
ATOM 3084 O O . TRP B 1 105 ? 34.820 31.566 10.336 1.00 43.09 95 TRP B O 1
ATOM 3095 N N . GLN B 1 106 ? 36.646 31.669 9.010 1.00 42.61 96 GLN B N 1
ATOM 3096 C CA . GLN B 1 106 ? 37.596 31.270 10.024 1.00 40.40 96 GLN B CA 1
ATOM 3097 C C . GLN B 1 106 ? 38.631 32.376 10.254 1.00 41.63 96 GLN B C 1
ATOM 3098 O O . GLN B 1 106 ? 38.885 33.203 9.365 1.00 42.95 96 GLN B O 1
ATOM 3104 N N . THR B 1 107 ? 39.217 32.379 11.448 1.00 39.99 97 THR B N 1
ATOM 3105 C CA . THR B 1 107 ? 40.257 33.324 11.817 1.00 41.48 97 THR B CA 1
ATOM 3106 C C . THR B 1 107 ? 41.503 32.542 12.198 1.00 39.80 97 THR B C 1
ATOM 3107 O O . THR B 1 107 ? 41.404 31.493 12.821 1.00 37.88 97 THR B O 1
ATOM 3111 N N . SER B 1 108 ? 42.666 33.047 11.802 1.00 40.71 98 SER B N 1
ATOM 3112 C CA . SER B 1 108 ? 43.936 32.421 12.117 1.00 40.08 98 SER B CA 1
ATOM 3113 C C . SER B 1 108 ? 45.046 33.471 12.068 1.00 42.59 98 SER B C 1
ATOM 3114 O O . SER B 1 108 ? 44.775 34.647 11.892 1.00 43.67 98 SER B O 1
ATOM 3117 N N . LEU B 1 109 ? 46.290 33.031 12.243 1.00 42.62 99 LEU B N 1
ATOM 3118 C CA . LEU B 1 109 ? 47.432 33.942 12.182 1.00 45.76 99 LEU B CA 1
ATOM 3119 C C . LEU B 1 109 ? 47.541 34.531 10.770 1.00 47.87 99 LEU B C 1
ATOM 3120 O O . LEU B 1 109 ? 48.045 35.638 10.583 1.00 50.37 99 LEU B O 1
ATOM 3125 N N . ALA B 1 110 ? 47.056 33.784 9.783 1.00 47.48 100 ALA B N 1
ATOM 3126 C CA . ALA B 1 110 ? 47.072 34.241 8.388 1.00 50.27 100 ALA B CA 1
ATOM 3127 C C . ALA B 1 110 ? 45.908 35.173 8.012 1.00 51.73 100 ALA B C 1
ATOM 3128 O O . ALA B 1 110 ? 45.827 35.614 6.867 1.00 54.51 100 ALA B O 1
ATOM 3130 N N . GLY B 1 111 ? 45.012 35.464 8.950 1.00 50.54 101 GLY B N 1
ATOM 3131 C CA . GLY B 1 111 ? 43.918 36.399 8.705 1.00 52.61 101 GLY B CA 1
ATOM 3132 C C . GLY B 1 111 ? 42.534 35.751 8.686 1.00 51.02 101 GLY B C 1
ATOM 3133 O O . GLY B 1 111 ? 42.302 34.734 9.321 1.00 47.00 101 GLY B O 1
ATOM 3134 N N . LYS B 1 112 ? 41.618 36.364 7.945 1.00 53.82 102 LYS B N 1
ATOM 3135 C CA . LYS B 1 112 ? 40.226 35.911 7.833 1.00 53.92 102 LYS B CA 1
ATOM 3136 C C . LYS B 1 112 ? 40.002 35.216 6.478 1.00 54.38 102 LYS B C 1
ATOM 3137 O O . LYS B 1 112 ? 40.080 35.860 5.427 1.00 57.34 102 LYS B O 1
ATOM 3143 N N . HIS B 1 113 ? 39.757 33.910 6.513 1.00 52.16 103 HIS B N 1
ATOM 3144 C CA . HIS B 1 113 ? 39.491 33.095 5.319 1.00 52.42 103 HIS B CA 1
ATOM 3145 C C . HIS B 1 113 ? 38.029 32.659 5.284 1.00 51.01 103 HIS B C 1
ATOM 3146 O O . HIS B 1 113 ? 37.453 32.297 6.312 1.00 48.75 103 HIS B O 1
ATOM 3153 N N . ARG B 1 114 ? 37.455 32.671 4.088 1.00 51.80 104 ARG B N 1
ATOM 3154 C CA . ARG B 1 114 ? 36.145 32.096 3.834 1.00 51.03 104 ARG B CA 1
ATOM 3155 C C . ARG B 1 114 ? 36.295 30.593 3.588 1.00 47.85 104 ARG B C 1
ATOM 3156 O O . ARG B 1 114 ? 37.241 30.160 2.949 1.00 48.07 104 ARG B O 1
ATOM 3164 N N . VAL B 1 115 ? 35.363 29.810 4.111 1.00 44.98 105 VAL B N 1
ATOM 3165 C CA . VAL B 1 115 ? 35.370 28.359 3.971 1.00 42.63 105 VAL B CA 1
ATOM 3166 C C . VAL B 1 115 ? 33.975 27.941 3.541 1.00 42.84 105 VAL B C 1
ATOM 3167 O O . VAL B 1 115 ? 32.996 28.427 4.096 1.00 42.30 105 VAL B O 1
ATOM 3171 N N . THR B 1 116 ? 33.877 27.080 2.530 1.00 43.22 106 THR B N 1
ATOM 3172 C CA . THR B 1 116 ? 32.588 26.536 2.099 1.00 44.22 106 THR B CA 1
ATOM 3173 C C . THR B 1 116 ? 32.463 25.071 2.536 1.00 42.86 106 THR B C 1
ATOM 3174 O O . THR B 1 116 ? 33.425 24.290 2.470 1.00 41.52 106 THR B O 1
ATOM 3178 N N . ILE B 1 117 ? 31.280 24.737 3.037 1.00 42.84 107 ILE B N 1
ATOM 3179 C CA . ILE B 1 117 ? 30.945 23.404 3.511 1.00 42.33 107 ILE B CA 1
ATOM 3180 C C . ILE B 1 117 ? 29.816 22.870 2.653 1.00 44.66 107 ILE B C 1
ATOM 3181 O O . ILE B 1 117 ? 28.776 23.515 2.514 1.00 45.26 107 ILE B O 1
ATOM 3186 N N . GLU B 1 118 ? 29.999 21.676 2.111 1.00 46.09 108 GLU B N 1
ATOM 3187 C CA . GLU B 1 118 ? 28.950 20.986 1.375 1.00 48.77 108 GLU B CA 1
ATOM 3188 C C . GLU B 1 118 ? 28.606 19.676 2.067 1.00 49.29 108 GLU B C 1
ATOM 3189 O O . GLU B 1 118 ? 29.506 18.906 2.419 1.00 47.36 108 GLU B O 1
ATOM 3195 N N . LYS B 1 119 ? 27.306 19.426 2.237 1.00 51.59 109 LYS B N 1
ATOM 3196 C CA . LYS B 1 119 ? 26.798 18.181 2.805 1.00 53.13 109 LYS B CA 1
ATOM 3197 C C . LYS B 1 119 ? 25.998 17.417 1.754 1.00 56.83 109 LYS B C 1
ATOM 3198 O O . LYS B 1 119 ? 25.066 17.957 1.164 1.00 58.20 109 LYS B O 1
ATOM 3204 N N . HIS B 1 120 ? 26.368 16.160 1.531 1.00 59.01 110 HIS B N 1
ATOM 3205 C CA . HIS B 1 120 ? 25.638 15.261 0.634 1.00 63.33 110 HIS B CA 1
ATOM 3206 C C . HIS B 1 120 ? 25.635 13.869 1.264 1.00 64.17 110 HIS B C 1
ATOM 3207 O O . HIS B 1 120 ? 26.681 13.215 1.332 1.00 64.18 110 HIS B O 1
ATOM 3214 N N . ASN B 1 121 ? 24.474 13.437 1.758 1.00 65.68 111 ASN B N 1
ATOM 3215 C CA . ASN B 1 121 ? 24.313 12.092 2.327 1.00 66.76 111 ASN B CA 1
ATOM 3216 C C . ASN B 1 121 ? 25.202 11.861 3.539 1.00 63.59 111 ASN B C 1
ATOM 3217 O O . ASN B 1 121 ? 25.993 10.915 3.559 1.00 64.55 111 ASN B O 1
ATOM 3222 N N . ASP B 1 122 ? 25.092 12.742 4.530 1.00 67.32 112 ASP B N 1
ATOM 3223 C CA . ASP B 1 122 ? 25.898 12.677 5.766 1.00 62.66 112 ASP B CA 1
ATOM 3224 C C . ASP B 1 122 ? 27.437 12.741 5.612 1.00 59.52 112 ASP B C 1
ATOM 3225 O O . ASP B 1 122 ? 28.158 12.506 6.590 1.00 59.16 112 ASP B O 1
ATOM 3230 N N . ASP B 1 123 ? 27.935 13.077 4.420 1.00 58.17 113 ASP B N 1
ATOM 3231 C CA . ASP B 1 123 ? 29.372 13.344 4.217 1.00 55.32 113 ASP B CA 1
ATOM 3232 C C . ASP B 1 123 ? 29.632 14.793 3.807 1.00 50.15 113 ASP B C 1
ATOM 3233 O O . ASP B 1 123 ? 28.718 15.499 3.372 1.00 49.63 113 ASP B O 1
ATOM 3238 N N . TYR B 1 124 ? 30.894 15.213 3.921 1.00 46.38 114 TYR B N 1
ATOM 3239 C CA . TYR B 1 124 ? 31.255 16.613 3.830 1.00 41.90 114 TYR B CA 1
ATOM 3240 C C . TYR B 1 124 ? 32.470 16.867 2.963 1.00 41.64 114 TYR B C 1
ATOM 3241 O O . TYR B 1 124 ? 33.454 16.117 2.977 1.00 43.26 114 TYR B O 1
ATOM 3250 N N . ARG B 1 125 ? 32.399 17.981 2.255 1.00 39.85 115 ARG B N 1
ATOM 3251 C CA . ARG B 1 125 ? 33.452 18.424 1.384 1.00 40.05 115 ARG B CA 1
ATOM 3252 C C . ARG B 1 125 ? 33.751 19.868 1.765 1.00 37.23 115 ARG B C 1
ATOM 3253 O O . ARG B 1 125 ? 32.831 20.681 1.882 1.00 36.86 115 ARG B O 1
ATOM 3261 N N . ILE B 1 126 ? 35.032 20.174 1.974 1.00 35.36 116 ILE B N 1
ATOM 3262 C CA . ILE B 1 126 ? 35.440 21.486 2.432 1.00 34.13 116 ILE B CA 1
ATOM 3263 C C . ILE B 1 126 ? 36.193 22.226 1.327 1.00 33.37 116 ILE B C 1
ATOM 3264 O O . ILE B 1 126 ? 37.113 21.669 0.729 1.00 34.27 116 ILE B O 1
ATOM 3269 N N . SER B 1 127 ? 35.862 23.492 1.114 1.00 33.49 117 SER B N 1
ATOM 3270 C CA . SER B 1 127 ? 36.509 24.309 0.090 1.00 34.00 117 SER B CA 1
ATOM 3271 C C . SER B 1 127 ? 37.169 25.563 0.686 1.00 34.83 117 SER B C 1
ATOM 3272 O O . SER B 1 127 ? 36.538 26.307 1.460 1.00 36.55 117 SER B O 1
ATOM 3275 N N . LEU B 1 128 ? 38.429 25.778 0.302 1.00 34.28 118 LEU B N 1
ATOM 3276 C CA . LEU B 1 128 ? 39.258 26.893 0.738 1.00 36.03 118 LEU B CA 1
ATOM 3277 C C . LEU B 1 128 ? 39.794 27.686 -0.453 1.00 35.64 118 LEU B C 1
ATOM 3278 O O . LEU B 1 128 ? 40.275 27.117 -1.416 1.00 34.93 118 LEU B O 1
ATOM 3283 N N . GLU B 1 129 ? 39.757 28.998 -0.333 1.00 38.07 119 GLU B N 1
ATOM 3284 C CA . GLU B 1 129 ? 40.260 29.932 -1.321 1.00 38.88 119 GLU B CA 1
ATOM 3285 C C . GLU B 1 129 ? 41.748 30.112 -1.054 1.00 37.17 119 GLU B C 1
ATOM 3286 O O . GLU B 1 129 ? 42.128 30.347 0.078 1.00 38.90 119 GLU B O 1
ATOM 3292 N N . GLN B 1 130 ? 42.589 29.950 -2.070 1.00 35.34 120 GLN B N 1
ATOM 3293 C CA . GLN B 1 130 ? 44.039 30.154 -1.933 1.00 35.36 120 GLN B CA 1
ATOM 3294 C C . GLN B 1 130 ? 44.434 31.611 -2.297 1.00 37.43 120 GLN B C 1
ATOM 3295 O O . GLN B 1 130 ? 43.578 32.404 -2.657 1.00 38.92 120 GLN B O 1
ATOM 3301 N N . GLY B 1 131 ? 45.727 31.951 -2.189 1.00 37.91 121 GLY B N 1
ATOM 3302 C CA . GLY B 1 131 ? 46.219 33.295 -2.483 1.00 39.77 121 GLY B CA 1
ATOM 3303 C C . GLY B 1 131 ? 46.310 33.633 -3.967 1.00 37.60 121 GLY B C 1
ATOM 3304 O O . GLY B 1 131 ? 45.997 32.819 -4.824 1.00 36.50 121 GLY B O 1
ATOM 3305 N N . THR B 1 132 ? 46.789 34.835 -4.272 1.00 39.59 122 THR B N 1
ATOM 3306 C CA . THR B 1 132 ? 46.869 35.339 -5.651 1.00 39.11 122 THR B CA 1
ATOM 3307 C C . THR B 1 132 ? 47.745 34.434 -6.503 1.00 35.33 122 THR B C 1
ATOM 3308 O O . THR B 1 132 ? 48.857 34.137 -6.089 1.00 34.65 122 THR B O 1
ATOM 3312 N N . PRO B 1 133 ? 47.280 33.977 -7.671 1.00 35.29 123 PRO B N 1
ATOM 3313 C CA . PRO B 1 133 ? 48.160 33.195 -8.550 1.00 34.47 123 PRO B CA 1
ATOM 3314 C C . PRO B 1 133 ? 49.311 34.032 -9.102 1.00 34.61 123 PRO B C 1
ATOM 3315 O O . PRO B 1 133 ? 49.115 35.192 -9.445 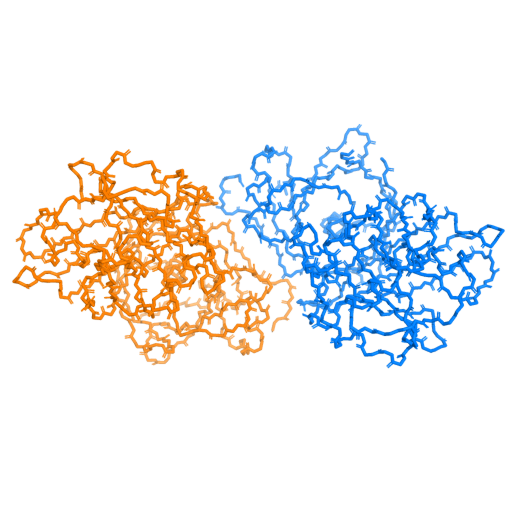1.00 36.14 123 PRO B O 1
ATOM 3319 N N . GLY B 1 134 ? 50.506 33.448 -9.162 1.00 34.18 124 GLY B N 1
ATOM 3320 C CA . GLY B 1 134 ? 51.616 34.043 -9.890 1.00 34.85 124 GLY B CA 1
ATOM 3321 C C . GLY B 1 134 ? 52.576 33.010 -10.445 1.00 36.41 124 GLY B C 1
ATOM 3322 O O . GLY B 1 134 ? 52.470 31.823 -10.147 1.00 37.06 124 GLY B O 1
ATOM 3323 N N . PHE B 1 135 ? 53.515 33.480 -11.253 1.00 30.22 125 PHE B N 1
ATOM 3324 C CA . PHE B 1 135 ? 54.512 32.633 -11.892 1.00 29.91 125 PHE B CA 1
ATOM 3325 C C . PHE B 1 135 ? 55.822 33.377 -11.941 1.00 31.95 125 PHE B C 1
ATOM 3326 O O . PHE B 1 135 ? 55.830 34.603 -12.031 1.00 32.55 125 PHE B O 1
ATOM 3334 N N . GLU B 1 136 ? 56.922 32.637 -11.900 1.00 32.51 126 GLU B N 1
ATOM 3335 C CA . GLU B 1 136 ? 58.243 33.199 -12.180 1.00 35.46 126 GLU B CA 1
ATOM 3336 C C . GLU B 1 136 ? 58.623 32.760 -13.605 1.00 35.88 126 GLU B C 1
ATOM 3337 O O . GLU B 1 136 ? 57.983 31.850 -14.170 1.00 34.36 126 GLU B O 1
ATOM 3343 N N . PRO B 1 137 ? 59.629 33.389 -14.198 1.00 37.73 127 PRO B N 1
ATOM 3344 C CA . PRO B 1 137 ? 60.050 33.008 -15.542 1.00 39.32 127 PRO B CA 1
ATOM 3345 C C . PRO B 1 137 ? 60.479 31.545 -15.618 1.00 39.35 127 PRO B C 1
ATOM 3346 O O . PRO B 1 137 ? 61.121 31.028 -14.699 1.00 39.27 127 PRO B O 1
ATOM 3350 N N . PRO B 1 138 ? 60.149 30.889 -16.719 1.00 39.71 128 PRO B N 1
ATOM 3351 C CA . PRO B 1 138 ? 60.447 29.471 -16.866 1.00 39.82 128 PRO B CA 1
ATOM 3352 C C . PRO B 1 138 ? 61.922 29.167 -16.595 1.00 41.96 128 PRO B C 1
ATOM 3353 O O . PRO B 1 138 ? 62.794 29.986 -16.875 1.00 43.42 128 PRO B O 1
ATOM 3357 N N . LEU B 1 139 ? 62.184 27.999 -16.035 1.00 41.98 129 LEU B N 1
ATOM 3358 C CA . LEU B 1 139 ? 63.544 27.519 -15.880 1.00 45.39 129 LEU B CA 1
ATOM 3359 C C . LEU B 1 139 ? 63.981 26.872 -17.187 1.00 47.83 129 LEU B C 1
ATOM 3360 O O . LEU B 1 139 ? 63.328 25.955 -17.695 1.00 47.57 129 LEU B O 1
ATOM 3365 N N . GLU B 1 140 ? 65.077 27.375 -17.725 1.00 51.76 130 GLU B N 1
ATOM 3366 C CA . GLU B 1 140 ? 65.695 26.853 -18.946 1.00 54.92 130 GLU B CA 1
ATOM 3367 C C . GLU B 1 140 ? 67.174 26.579 -18.675 1.00 57.78 130 GLU B C 1
ATOM 3368 O O . GLU B 1 140 ? 67.657 26.744 -17.541 1.00 57.87 130 GLU B O 1
ATOM 3374 N N . GLY B 1 141 ? 67.883 26.135 -19.709 1.00 60.52 131 GLY B N 1
ATOM 3375 C CA . GLY B 1 141 ? 69.326 25.992 -19.646 1.00 64.16 131 GLY B CA 1
ATOM 3376 C C . GLY B 1 141 ? 69.770 24.937 -18.655 1.00 63.95 131 GLY B C 1
ATOM 3377 O O . GLY B 1 141 ? 69.148 23.872 -18.564 1.00 61.64 131 GLY B O 1
ATOM 3378 N N . GLU B 1 142 ? 70.841 25.239 -17.915 1.00 65.97 132 GLU B N 1
ATOM 3379 C CA . GLU B 1 142 ? 71.398 24.308 -16.938 1.00 67.03 132 GLU B CA 1
ATOM 3380 C C . GLU B 1 142 ? 70.379 23.878 -15.906 1.00 62.33 132 GLU B C 1
ATOM 3381 O O . GLU B 1 142 ? 70.395 22.734 -15.461 1.00 62.11 132 GLU B O 1
ATOM 3387 N N . THR B 1 143 ? 69.514 24.807 -15.516 1.00 58.80 133 THR B N 1
ATOM 3388 C CA . THR B 1 143 ? 68.596 24.567 -14.423 1.00 55.06 133 THR B CA 1
ATOM 3389 C C . THR B 1 143 ? 67.537 23.573 -14.828 1.00 52.10 133 THR B C 1
ATOM 3390 O O . THR B 1 143 ? 67.257 22.650 -14.081 1.00 51.62 133 THR B O 1
ATOM 3394 N N . ARG B 1 144 ? 66.963 23.746 -16.014 1.00 50.84 134 ARG B N 1
ATOM 3395 C CA . ARG B 1 144 ? 66.017 22.768 -16.554 1.00 48.90 134 ARG B CA 1
ATOM 3396 C C . ARG B 1 144 ? 66.652 21.367 -16.706 1.00 50.76 134 ARG B C 1
ATOM 3397 O O . ARG B 1 144 ? 66.031 20.342 -16.384 1.00 48.97 134 ARG B O 1
ATOM 3405 N N . ALA B 1 145 ? 67.879 21.332 -17.206 1.00 53.73 135 ALA B N 1
ATOM 3406 C CA . ALA B 1 145 ? 68.569 20.068 -17.417 1.00 56.43 135 ALA B CA 1
ATOM 3407 C C . ALA B 1 145 ? 68.838 19.368 -16.091 1.00 56.15 135 ALA B C 1
ATOM 3408 O O . ALA B 1 145 ? 68.665 18.152 -15.992 1.00 56.45 135 ALA B O 1
ATOM 3410 N N . ALA B 1 146 ? 69.236 20.139 -15.079 1.00 55.78 136 ALA B N 1
ATOM 3411 C CA . ALA B 1 146 ? 69.623 19.588 -13.778 1.00 56.12 136 ALA B CA 1
ATOM 3412 C C . ALA B 1 146 ? 68.423 19.095 -12.973 1.00 52.28 136 ALA B C 1
ATOM 3413 O O . ALA B 1 146 ? 68.553 18.162 -12.197 1.00 52.31 136 ALA B O 1
ATOM 3415 N N . ILE B 1 147 ? 67.264 19.734 -13.144 1.00 49.12 137 ILE B N 1
ATOM 3416 C CA . ILE B 1 147 ? 66.016 19.257 -12.538 1.00 46.08 137 ILE B CA 1
ATOM 3417 C C . ILE B 1 147 ? 65.633 17.926 -13.178 1.00 46.33 137 ILE B C 1
ATOM 3418 O O . ILE B 1 147 ? 65.287 16.984 -12.489 1.00 45.86 137 ILE B O 1
ATOM 3423 N N . ILE B 1 148 ? 65.723 17.861 -14.500 1.00 47.61 138 ILE B N 1
ATOM 3424 C CA . ILE B 1 148 ? 65.389 16.666 -15.257 1.00 48.61 138 ILE B CA 1
ATOM 3425 C C . ILE B 1 148 ? 66.344 15.522 -14.891 1.00 51.72 138 ILE B C 1
ATOM 3426 O O . ILE B 1 148 ? 65.909 14.393 -14.652 1.00 51.37 138 ILE B O 1
ATOM 3431 N N . ASN B 1 149 ? 67.641 15.833 -14.848 1.00 54.73 139 ASN B N 1
ATOM 3432 C CA . ASN B 1 149 ? 68.685 14.860 -14.530 1.00 58.35 139 ASN B CA 1
ATOM 3433 C C . ASN B 1 149 ? 68.517 14.342 -13.099 1.00 57.52 139 ASN B C 1
ATOM 3434 O O . ASN B 1 149 ? 68.698 13.164 -12.847 1.00 58.62 139 ASN B O 1
ATOM 3439 N N . ALA B 1 150 ? 68.125 15.227 -12.183 1.00 55.51 140 ALA B N 1
ATOM 3440 C CA . ALA B 1 150 ? 67.914 14.868 -10.780 1.00 55.29 140 ALA B CA 1
ATOM 3441 C C . ALA B 1 150 ? 66.691 13.953 -10.551 1.00 53.34 140 ALA B C 1
ATOM 3442 O O . ALA B 1 150 ? 66.634 13.247 -9.547 1.00 53.39 140 ALA B O 1
ATOM 3444 N N . LEU B 1 151 ? 65.719 13.975 -11.467 1.00 51.49 141 LEU B N 1
ATOM 3445 C CA . LEU B 1 151 ? 64.597 13.020 -11.436 1.00 50.58 141 LEU B CA 1
ATOM 3446 C C . LEU B 1 151 ? 64.913 11.729 -12.218 1.00 52.79 141 LEU B C 1
ATOM 3447 O O . LEU B 1 151 ? 64.078 10.831 -12.300 1.00 52.06 141 LEU B O 1
ATOM 3452 N N . HIS B 1 152 ? 66.111 11.666 -12.794 1.00 55.90 142 HIS B N 1
ATOM 3453 C CA . HIS B 1 152 ? 66.563 10.555 -13.639 1.00 59.00 142 HIS B CA 1
ATOM 3454 C C . HIS B 1 152 ? 65.648 10.332 -14.853 1.00 57.94 142 HIS B C 1
ATOM 3455 O O . HIS B 1 152 ? 65.360 9.200 -15.244 1.00 59.52 142 HIS B O 1
ATOM 3462 N N . LEU B 1 153 ? 65.210 11.441 -15.437 1.00 55.60 143 LEU B N 1
ATOM 3463 C CA . LEU B 1 153 ? 64.450 11.458 -16.679 1.00 55.07 143 LEU B CA 1
ATOM 3464 C C . LEU B 1 153 ? 65.314 12.093 -17.771 1.00 57.01 143 LEU B C 1
ATOM 3465 O O . LEU B 1 153 ? 66.465 12.433 -17.525 1.00 58.68 143 LEU B O 1
ATOM 3470 N N . THR B 1 154 ? 64.765 12.229 -18.978 1.00 57.10 144 THR B N 1
ATOM 3471 C CA . THR B 1 154 ? 65.383 13.027 -20.046 1.00 58.96 144 THR B CA 1
ATOM 3472 C C . THR B 1 154 ? 64.390 14.066 -20.584 1.00 56.34 144 THR B C 1
ATOM 3473 O O . THR B 1 154 ? 63.228 14.075 -20.191 1.00 53.55 144 THR B O 1
ATOM 3477 N N . GLU B 1 155 ? 64.859 14.923 -21.491 1.00 58.18 145 GLU B N 1
ATOM 3478 C CA . GLU B 1 155 ? 64.024 15.932 -22.169 1.00 57.20 145 GLU B CA 1
ATOM 3479 C C . GLU B 1 155 ? 62.815 15.310 -22.847 1.00 56.87 145 GLU B C 1
ATOM 3480 O O . GLU B 1 155 ? 61.757 15.920 -22.923 1.00 54.59 145 GLU B O 1
ATOM 3486 N N . ASP B 1 156 ? 62.991 14.089 -23.337 1.00 59.55 146 ASP B N 1
ATOM 3487 C CA . ASP B 1 156 ? 61.917 13.315 -23.955 1.00 60.20 146 ASP B CA 1
ATOM 3488 C C . ASP B 1 156 ? 60.726 13.001 -23.033 1.00 56.28 146 ASP B C 1
ATOM 3489 O O . ASP B 1 156 ? 59.664 12.612 -23.513 1.00 56.19 146 ASP B O 1
ATOM 3494 N N . ASP B 1 157 ? 60.901 13.144 -21.723 1.00 53.67 147 ASP B N 1
ATOM 3495 C CA . ASP B 1 157 ? 59.830 12.843 -20.767 1.00 50.52 147 ASP B CA 1
ATOM 3496 C C . ASP B 1 157 ? 58.980 14.059 -20.402 1.00 47.11 147 ASP B C 1
ATOM 3497 O O . ASP B 1 157 ? 57.914 13.915 -19.800 1.00 44.80 147 ASP B O 1
ATOM 3502 N N . ILE B 1 158 ? 59.452 15.251 -20.763 1.00 46.65 148 ILE B N 1
ATOM 3503 C CA . ILE B 1 158 ? 58.741 16.491 -20.470 1.00 44.17 148 ILE B CA 1
ATOM 3504 C C . ILE B 1 158 ? 57.687 16.753 -21.555 1.00 44.34 148 ILE B C 1
ATOM 3505 O O . ILE B 1 158 ? 57.914 16.488 -22.731 1.00 45.75 148 ILE B O 1
ATOM 3510 N N . LEU B 1 159 ? 56.531 17.271 -21.148 1.00 42.23 149 LEU B N 1
ATOM 3511 C CA . LEU B 1 159 ? 55.428 17.558 -22.076 1.00 42.80 149 LEU B CA 1
ATOM 3512 C C . LEU B 1 159 ? 55.914 18.621 -23.079 1.00 44.14 149 LEU B C 1
ATOM 3513 O O . LEU B 1 159 ? 56.418 19.675 -22.656 1.00 43.00 149 LEU B O 1
ATOM 3518 N N . PRO B 1 160 ? 55.818 18.343 -24.387 1.00 47.04 150 PRO B N 1
ATOM 3519 C CA . PRO B 1 160 ? 56.330 19.271 -25.410 1.00 49.15 150 PRO B CA 1
ATOM 3520 C C . PRO B 1 160 ? 55.703 20.662 -25.355 1.00 47.81 150 PRO B C 1
ATOM 3521 O O . PRO B 1 160 ? 54.512 20.803 -25.085 1.00 46.67 150 PRO B O 1
ATOM 3525 N N . GLY B 1 161 ? 56.528 21.679 -25.576 1.00 48.58 151 GLY B N 1
ATOM 3526 C CA . GLY B 1 161 ? 56.072 23.059 -25.626 1.00 48.01 151 GLY B CA 1
ATOM 3527 C C . GLY B 1 161 ? 55.695 23.689 -24.297 1.00 44.78 151 GLY B C 1
ATOM 3528 O O . GLY B 1 161 ? 55.113 24.770 -24.270 1.00 44.57 151 GLY B O 1
ATOM 3529 N N . LEU B 1 162 ? 56.004 23.022 -23.190 1.00 42.83 152 LEU B N 1
ATOM 3530 C CA . LEU B 1 162 ? 55.635 23.531 -21.869 1.00 40.28 152 LEU B CA 1
ATOM 3531 C C . LEU B 1 162 ? 56.866 23.672 -20.987 1.00 39.23 152 LEU B C 1
ATOM 3532 O O . LEU B 1 162 ? 57.781 22.866 -21.069 1.00 40.64 152 LEU B O 1
ATOM 3537 N N . PRO B 1 163 ? 56.901 24.724 -20.175 1.00 38.04 153 PRO B N 1
ATOM 3538 C CA . PRO B 1 163 ? 58.065 25.027 -19.340 1.00 37.59 153 PRO B CA 1
ATOM 3539 C C . PRO B 1 163 ? 58.079 24.258 -18.025 1.00 36.18 153 PRO B C 1
ATOM 3540 O O . PRO B 1 163 ? 57.028 23.784 -17.577 1.00 34.80 153 PRO B O 1
ATOM 3544 N N . ILE B 1 164 ? 59.272 24.115 -17.452 1.00 36.33 154 ILE B N 1
ATOM 3545 C CA . ILE B 1 164 ? 59.435 23.820 -16.036 1.00 35.08 154 ILE B CA 1
ATOM 3546 C C . ILE B 1 164 ? 59.496 25.182 -15.392 1.00 34.54 154 ILE B C 1
ATOM 3547 O O . ILE B 1 164 ? 60.288 26.018 -15.804 1.00 35.57 154 ILE B O 1
ATOM 3552 N N . GLN B 1 165 ? 58.641 25.411 -14.402 1.00 32.83 155 GLN B N 1
ATOM 3553 C CA . GLN B 1 165 ? 58.356 26.763 -13.953 1.00 32.42 155 GLN B CA 1
ATOM 3554 C C . GLN B 1 165 ? 57.798 26.805 -12.534 1.00 31.69 155 GLN B C 1
ATOM 3555 O O . GLN B 1 165 ? 56.877 26.055 -12.182 1.00 30.04 155 GLN B O 1
ATOM 3561 N N . VAL B 1 166 ? 58.338 27.717 -11.730 1.00 32.27 156 VAL B N 1
ATOM 3562 C CA . VAL B 1 166 ? 57.775 28.008 -10.413 1.00 31.88 156 VAL B CA 1
ATOM 3563 C C . VAL B 1 166 ? 56.421 28.710 -10.553 1.00 31.13 156 VAL B C 1
ATOM 3564 O O . VAL B 1 166 ? 56.319 29.724 -11.219 1.00 31.34 156 VAL B O 1
ATOM 3568 N N . ALA B 1 167 ? 55.392 28.128 -9.941 1.00 30.14 157 ALA B N 1
ATOM 3569 C CA . ALA B 1 167 ? 54.052 28.702 -9.828 1.00 29.88 157 ALA B CA 1
ATOM 3570 C C . ALA B 1 167 ? 53.698 28.831 -8.344 1.00 30.68 157 ALA B C 1
ATOM 3571 O O . ALA B 1 167 ? 54.234 28.089 -7.528 1.00 31.74 157 ALA B O 1
ATOM 3573 N N . THR B 1 168 ? 52.799 29.746 -7.989 1.00 30.77 158 THR B N 1
ATOM 3574 C CA . THR B 1 168 ? 52.466 29.980 -6.585 1.00 31.85 158 THR B CA 1
ATOM 3575 C C . THR B 1 168 ? 51.026 30.466 -6.416 1.00 33.01 158 THR B C 1
ATOM 3576 O O . THR B 1 168 ? 50.486 31.099 -7.302 1.00 32.92 158 THR B O 1
ATOM 3580 N N . THR B 1 169 ? 50.404 30.082 -5.302 1.00 34.23 159 THR B N 1
ATOM 3581 C CA . THR B 1 169 ? 49.253 30.770 -4.723 1.00 36.46 159 THR B CA 1
ATOM 3582 C C . THR B 1 169 ? 49.549 31.144 -3.271 1.00 39.19 159 THR B C 1
ATOM 3583 O O . THR B 1 169 ? 48.640 31.272 -2.471 1.00 40.94 159 THR B O 1
ATOM 3587 N N . GLY B 1 170 ? 50.820 31.357 -2.940 1.00 40.16 160 GLY B N 1
ATOM 3588 C CA . GLY B 1 170 ? 51.212 31.680 -1.573 1.00 42.88 160 GLY B CA 1
ATOM 3589 C C . GLY B 1 170 ? 52.471 30.950 -1.146 1.00 43.47 160 GLY B C 1
ATOM 3590 O O . GLY B 1 170 ? 53.317 31.528 -0.455 1.00 45.07 160 GLY B O 1
ATOM 3591 N N . HIS B 1 171 ? 52.593 29.685 -1.558 1.00 42.01 161 HIS B N 1
ATOM 3592 C CA . HIS B 1 171 ? 53.770 28.864 -1.257 1.00 42.60 161 HIS B CA 1
ATOM 3593 C C . HIS B 1 171 ? 54.283 28.137 -2.506 1.00 39.99 161 HIS B C 1
ATOM 3594 O O . HIS B 1 171 ? 53.736 27.123 -2.923 1.00 39.74 161 HIS B O 1
ATOM 3601 N N . SER B 1 172 ? 55.371 28.648 -3.064 1.00 39.21 162 SER B N 1
ATOM 3602 C CA . SER B 1 172 ? 55.740 28.376 -4.438 1.00 37.05 162 SER B CA 1
ATOM 3603 C C . SER B 1 172 ? 56.247 26.945 -4.624 1.00 36.19 162 SER B C 1
ATOM 3604 O O . SER B 1 172 ? 56.764 26.340 -3.692 1.00 37.34 162 SER B O 1
ATOM 3607 N N . LYS B 1 173 ? 56.016 26.399 -5.819 1.00 33.91 163 LYS B N 1
ATOM 3608 C CA . LYS B 1 173 ? 56.453 25.059 -6.197 1.00 33.34 163 LYS B CA 1
ATOM 3609 C C . LYS B 1 173 ? 56.859 25.010 -7.664 1.00 32.04 163 LYS B C 1
ATOM 3610 O O . LYS B 1 173 ? 56.282 25.700 -8.516 1.00 31.63 163 LYS B O 1
ATOM 3616 N N . VAL B 1 174 ? 57.829 24.165 -7.970 1.00 32.47 164 VAL B N 1
ATOM 3617 C CA . VAL B 1 174 ? 58.275 23.969 -9.343 1.00 32.17 164 VAL B CA 1
ATOM 3618 C C . VAL B 1 174 ? 57.341 22.970 -10.073 1.00 31.06 164 VAL B C 1
ATOM 3619 O O . VAL B 1 174 ? 57.268 21.787 -9.711 1.00 31.66 164 VAL B O 1
ATOM 3623 N N . MET B 1 175 ? 56.641 23.461 -11.086 1.00 29.90 165 MET B N 1
ATOM 3624 C CA . MET B 1 175 ? 55.804 22.648 -11.955 1.00 29.30 165 MET B CA 1
ATOM 3625 C C . MET B 1 175 ? 56.706 21.964 -12.961 1.00 30.03 165 MET B C 1
ATOM 3626 O O . MET B 1 175 ? 57.462 22.629 -13.670 1.00 31.15 165 MET B O 1
ATOM 3631 N N . ILE B 1 176 ? 56.634 20.641 -13.017 1.00 29.76 166 ILE B N 1
ATOM 3632 C CA . ILE B 1 176 ? 57.425 19.842 -13.958 1.00 31.61 166 ILE B CA 1
ATOM 3633 C C . ILE B 1 176 ? 56.432 18.955 -14.739 1.00 31.08 166 ILE B C 1
ATOM 3634 O O . ILE B 1 176 ? 56.039 17.908 -14.256 1.00 29.78 166 ILE B O 1
ATOM 3639 N N . PRO B 1 177 ? 55.979 19.428 -15.901 1.00 31.81 167 PRO B N 1
ATOM 3640 C CA . PRO B 1 177 ? 54.924 18.744 -16.653 1.00 32.48 167 PRO B CA 1
ATOM 3641 C C . PRO B 1 177 ? 55.466 17.540 -17.392 1.00 34.23 167 PRO B C 1
ATOM 3642 O O . PRO B 1 177 ? 56.300 17.691 -18.266 1.00 35.62 167 PRO B O 1
ATOM 3646 N N . LEU B 1 178 ? 54.983 16.363 -17.033 1.00 35.07 168 LEU B N 1
ATOM 3647 C CA . LEU B 1 178 ? 55.449 15.103 -17.614 1.00 37.17 168 LEU B CA 1
ATOM 3648 C C . LEU B 1 178 ? 54.450 14.513 -18.618 1.00 38.18 168 LEU B C 1
ATOM 3649 O O . LEU B 1 178 ? 53.240 14.741 -18.528 1.00 37.58 168 LEU B O 1
ATOM 3654 N N . LYS B 1 179 ? 54.986 13.747 -19.564 1.00 40.20 169 LYS B N 1
ATOM 3655 C CA . LYS B 1 179 ? 54.209 12.978 -20.520 1.00 42.08 169 LYS B CA 1
ATOM 3656 C C . LYS B 1 179 ? 53.473 11.891 -19.752 1.00 41.97 169 LYS B C 1
ATOM 3657 O O . LYS B 1 179 ? 53.958 11.442 -18.720 1.00 41.28 169 LYS B O 1
ATOM 3663 N N . PRO B 1 180 ? 52.300 11.488 -20.227 1.00 43.57 170 PRO B N 1
ATOM 3664 C CA . PRO B 1 180 ? 51.545 10.395 -19.591 1.00 44.69 170 PRO B CA 1
ATOM 3665 C C . PRO B 1 180 ? 52.254 9.048 -19.599 1.00 47.32 170 PRO B C 1
ATOM 3666 O O . PRO B 1 180 ? 51.936 8.198 -18.776 1.00 48.02 170 PRO B O 1
ATOM 3670 N N . GLU B 1 181 ? 53.210 8.861 -20.503 1.00 49.68 171 GLU B N 1
ATOM 3671 C CA . GLU B 1 181 ? 53.941 7.599 -20.609 1.00 52.67 171 GLU B CA 1
ATOM 3672 C C . GLU B 1 181 ? 54.976 7.417 -19.491 1.00 51.36 171 GLU B C 1
ATOM 3673 O O . GLU B 1 181 ? 55.462 6.316 -19.275 1.00 53.58 171 GLU B O 1
ATOM 3679 N N . VAL B 1 182 ? 55.309 8.494 -18.786 1.00 48.72 172 VAL B N 1
ATOM 3680 C CA . VAL B 1 182 ? 56.257 8.414 -17.682 1.00 47.94 172 VAL B CA 1
ATOM 3681 C C . VAL B 1 182 ? 55.625 7.684 -16.496 1.00 46.89 172 VAL B C 1
ATOM 3682 O O . VAL B 1 182 ? 54.495 7.947 -16.120 1.00 45.68 172 VAL B O 1
ATOM 3686 N N . ASP B 1 183 ? 56.386 6.765 -15.931 1.00 48.24 173 ASP B N 1
ATOM 3687 C CA . ASP B 1 183 ? 56.009 6.013 -14.740 1.00 48.09 173 ASP B CA 1
ATOM 3688 C C . ASP B 1 183 ? 56.354 6.886 -13.538 1.00 45.55 173 ASP B C 1
ATOM 3689 O O . ASP B 1 183 ? 57.450 6.815 -12.991 1.00 45.40 173 ASP B O 1
ATOM 3694 N N . ILE B 1 184 ? 55.409 7.730 -13.144 1.00 43.33 174 ILE B N 1
ATOM 3695 C CA . ILE B 1 184 ? 55.656 8.671 -12.062 1.00 41.78 174 ILE B CA 1
ATOM 3696 C C . ILE B 1 184 ? 55.920 7.971 -10.712 1.00 42.50 174 ILE B C 1
ATOM 3697 O O . ILE B 1 184 ? 56.737 8.435 -9.918 1.00 42.28 174 ILE B O 1
ATOM 3702 N N . ASP B 1 185 ? 55.260 6.841 -10.477 1.00 43.50 175 ASP B N 1
ATOM 3703 C CA . ASP B 1 185 ? 55.447 6.064 -9.253 1.00 45.35 175 ASP B CA 1
ATOM 3704 C C . ASP B 1 185 ? 56.837 5.474 -9.064 1.00 47.50 175 ASP B C 1
ATOM 3705 O O . ASP B 1 185 ? 57.197 5.130 -7.939 1.00 49.09 175 ASP B O 1
ATOM 3710 N N . ALA B 1 186 ? 57.587 5.288 -10.152 1.00 48.46 176 ALA B N 1
ATOM 3711 C CA . ALA B 1 186 ? 58.940 4.735 -10.067 1.00 50.94 176 ALA B CA 1
ATOM 3712 C C . ALA B 1 186 ? 60.008 5.813 -9.867 1.00 50.50 176 ALA B C 1
ATOM 3713 O O . ALA B 1 186 ? 61.179 5.497 -9.687 1.00 52.14 176 ALA B O 1
ATOM 3715 N N . LEU B 1 187 ? 59.620 7.086 -9.899 1.00 48.11 177 LEU B N 1
ATOM 3716 C CA . LEU B 1 187 ? 60.604 8.150 -9.737 1.00 48.19 177 LEU B CA 1
ATOM 3717 C C . LEU B 1 187 ? 61.289 8.017 -8.374 1.00 49.65 177 LEU B C 1
ATOM 3718 O O . LEU B 1 187 ? 60.638 7.830 -7.351 1.00 49.60 177 LEU B O 1
ATOM 3723 N N . SER B 1 188 ? 62.613 8.067 -8.381 1.00 51.55 178 SER B N 1
ATOM 3724 C CA . SER B 1 188 ? 63.393 8.066 -7.161 1.00 53.26 178 SER B CA 1
ATOM 3725 C C . SER B 1 188 ? 64.429 9.167 -7.295 1.00 53.57 178 SER B C 1
ATOM 3726 O O . SER B 1 188 ? 65.531 8.915 -7.773 1.00 56.40 178 SER B O 1
ATOM 3729 N N . PRO B 1 189 ? 64.091 10.392 -6.907 1.00 51.27 179 PRO B N 1
ATOM 3730 C CA . PRO B 1 189 ? 65.005 11.511 -7.147 1.00 51.89 179 PRO B CA 1
ATOM 3731 C C . PRO B 1 189 ? 66.310 11.462 -6.358 1.00 55.00 179 PRO B C 1
ATOM 3732 O O . PRO B 1 189 ? 66.398 10.907 -5.262 1.00 56.32 179 PRO B O 1
ATOM 3736 N N . ASP B 1 190 ? 67.331 12.037 -6.978 1.00 56.34 180 ASP B N 1
ATOM 3737 C CA . ASP B 1 190 ? 68.576 12.383 -6.324 1.00 59.40 180 ASP B CA 1
ATOM 3738 C C . ASP B 1 190 ? 68.295 13.577 -5.400 1.00 57.99 180 ASP B C 1
ATOM 3739 O O . ASP B 1 190 ? 68.301 14.736 -5.829 1.00 55.89 180 ASP B O 1
ATOM 3744 N N . LEU B 1 191 ? 68.057 13.273 -4.127 1.00 58.83 181 LEU B N 1
ATOM 3745 C CA . LEU B 1 191 ? 67.547 14.254 -3.173 1.00 57.82 181 LEU B CA 1
ATOM 3746 C C . LEU B 1 191 ? 68.539 15.354 -2.827 1.00 59.74 181 LEU B C 1
ATOM 3747 O O . LEU B 1 191 ? 68.128 16.486 -2.576 1.00 58.39 181 LEU B O 1
ATOM 3752 N N . ASN B 1 192 ? 69.831 15.029 -2.813 1.00 63.61 182 ASN B N 1
ATOM 3753 C CA . ASN B 1 192 ? 70.873 16.035 -2.601 1.00 65.99 182 ASN B CA 1
ATOM 3754 C C . ASN B 1 192 ? 70.903 17.064 -3.730 1.00 63.96 182 ASN B C 1
ATOM 3755 O O . ASN B 1 192 ? 71.077 18.255 -3.478 1.00 64.21 182 ASN B O 1
ATOM 3760 N N . ALA B 1 193 ? 70.728 16.604 -4.966 1.00 62.30 183 ALA B N 1
ATOM 3761 C CA . ALA B 1 193 ? 70.729 17.495 -6.129 1.00 60.91 183 ALA B CA 1
ATOM 3762 C C . ALA B 1 193 ? 69.499 18.418 -6.148 1.00 56.98 183 ALA B C 1
ATOM 3763 O O . ALA B 1 193 ? 69.587 19.568 -6.583 1.00 56.36 183 ALA B O 1
ATOM 3765 N N . LEU B 1 194 ? 68.359 17.907 -5.687 1.00 54.56 184 LEU B N 1
ATOM 3766 C CA . LEU B 1 194 ? 67.151 18.718 -5.549 1.00 51.34 184 LEU B CA 1
ATOM 3767 C C . LEU B 1 194 ? 67.344 19.810 -4.512 1.00 52.30 184 LEU B C 1
ATOM 3768 O O . LEU B 1 194 ? 67.001 20.959 -4.754 1.00 51.11 184 LEU B O 1
ATOM 3773 N N . THR B 1 195 ? 67.878 19.449 -3.353 1.00 55.18 185 THR B N 1
ATOM 3774 C CA . THR B 1 195 ? 68.170 20.421 -2.304 1.00 57.12 185 THR B CA 1
ATOM 3775 C C . THR B 1 195 ? 69.068 21.572 -2.806 1.00 58.52 185 THR B C 1
ATOM 3776 O O . THR B 1 195 ? 68.791 22.739 -2.527 1.00 57.32 185 THR B O 1
ATOM 3780 N N . ALA B 1 196 ? 70.122 21.228 -3.549 1.00 60.72 186 ALA B N 1
ATOM 3781 C CA . ALA B 1 196 ? 71.046 22.209 -4.138 1.00 62.64 186 ALA B CA 1
ATOM 3782 C C . ALA B 1 196 ? 70.342 23.132 -5.127 1.00 59.62 186 ALA B C 1
ATOM 3783 O O . ALA B 1 196 ? 70.616 24.332 -5.169 1.00 59.90 186 ALA B O 1
ATOM 3785 N N . ILE B 1 197 ? 69.435 22.562 -5.918 1.00 56.37 187 ILE B N 1
ATOM 3786 C CA . ILE B 1 197 ? 68.657 23.332 -6.866 1.00 53.88 187 ILE B CA 1
ATOM 3787 C C . ILE B 1 197 ? 67.703 24.268 -6.118 1.00 52.47 187 ILE B C 1
ATOM 3788 O O . ILE B 1 197 ? 67.546 25.414 -6.515 1.00 52.22 187 ILE B O 1
ATOM 3793 N N . SER B 1 198 ? 67.095 23.791 -5.033 1.00 52.31 188 SER B N 1
ATOM 3794 C CA . SER B 1 198 ? 66.218 24.622 -4.205 1.00 51.51 188 SER B CA 1
ATOM 3795 C C . SER B 1 198 ? 66.966 25.852 -3.664 1.00 54.51 188 SER B C 1
ATOM 3796 O O . SER B 1 198 ? 66.410 26.948 -3.615 1.00 53.73 188 SER B O 1
ATOM 3799 N N . LYS B 1 199 ? 68.220 25.666 -3.259 1.00 58.56 189 LYS B N 1
ATOM 3800 C CA . LYS B 1 199 ? 69.026 26.770 -2.733 1.00 61.92 189 LYS B CA 1
ATOM 3801 C C . LYS B 1 199 ? 69.266 27.802 -3.818 1.00 61.51 189 LYS B C 1
ATOM 3802 O O . LYS B 1 199 ? 69.136 28.995 -3.576 1.00 62.60 189 LYS B O 1
ATOM 3808 N N . LYS B 1 200 ? 69.611 27.329 -5.012 1.00 60.89 190 LYS B N 1
ATOM 3809 C CA . LYS B 1 200 ? 69.915 28.192 -6.158 1.00 60.94 190 LYS B CA 1
ATOM 3810 C C . LYS B 1 200 ? 68.684 28.987 -6.662 1.00 56.83 190 LYS B C 1
ATOM 3811 O O . LYS B 1 200 ? 68.783 30.183 -6.938 1.00 57.00 190 LYS B O 1
ATOM 3817 N N . ILE B 1 201 ? 67.521 28.350 -6.751 1.00 52.84 191 ILE B N 1
ATOM 3818 C CA . ILE B 1 201 ? 66.352 29.015 -7.354 1.00 49.88 191 ILE B CA 1
ATOM 3819 C C . ILE B 1 201 ? 65.365 29.651 -6.358 1.00 48.50 191 ILE B C 1
ATOM 3820 O O . ILE B 1 201 ? 64.441 30.327 -6.780 1.00 46.69 191 ILE B O 1
ATOM 3825 N N . GLY B 1 202 ? 65.554 29.438 -5.056 1.00 49.65 192 GLY B N 1
ATOM 3826 C CA . GLY B 1 202 ? 64.651 29.975 -4.047 1.00 48.93 192 GLY B CA 1
ATOM 3827 C C . GLY B 1 202 ? 63.277 29.330 -4.008 1.00 46.15 192 GLY B C 1
ATOM 3828 O O . GLY B 1 202 ? 62.267 30.017 -3.786 1.00 45.24 192 GLY B O 1
ATOM 3829 N N . CYS B 1 203 ? 63.228 28.017 -4.238 1.00 49.80 193 CYS B N 1
ATOM 3830 C CA . CYS B 1 203 ? 61.979 27.260 -4.194 1.00 46.93 193 CYS B CA 1
ATOM 3831 C C . CYS B 1 203 ? 62.190 25.877 -3.579 1.00 47.25 193 CYS B C 1
ATOM 3832 O O . CYS B 1 203 ? 63.006 25.099 -4.061 1.00 47.73 193 CYS B O 1
ATOM 3835 N N . ASN B 1 204 ? 61.412 25.558 -2.550 1.00 47.62 194 ASN B N 1
ATOM 3836 C CA . ASN B 1 204 ? 61.693 24.392 -1.704 1.00 49.08 194 ASN B CA 1
ATOM 3837 C C . ASN B 1 204 ? 60.905 23.140 -2.049 1.00 45.73 194 ASN B C 1
ATOM 3838 O O . ASN B 1 204 ? 61.054 22.133 -1.373 1.00 47.15 194 ASN B O 1
ATOM 3843 N N . GLY B 1 205 ? 60.068 23.189 -3.079 1.00 42.89 195 GLY B N 1
ATOM 3844 C CA . GLY B 1 205 ? 59.222 22.054 -3.439 1.00 40.11 195 GLY B CA 1
ATOM 3845 C C . GLY B 1 205 ? 59.184 21.807 -4.934 1.00 38.35 195 GLY B C 1
ATOM 3846 O O . GLY B 1 205 ? 59.065 22.744 -5.693 1.00 37.33 195 GLY B O 1
ATOM 3847 N N . PHE B 1 206 ? 59.295 20.544 -5.347 1.00 37.51 196 PHE B N 1
ATOM 3848 C CA . PHE B 1 206 ? 59.269 20.153 -6.758 1.00 36.16 196 PHE B CA 1
ATOM 3849 C C . PHE B 1 206 ? 58.045 19.277 -7.000 1.00 34.73 196 PHE B C 1
ATOM 3850 O O . PHE B 1 206 ? 57.821 18.330 -6.250 1.00 35.31 196 PHE B O 1
ATOM 3858 N N . PHE B 1 207 ? 57.291 19.567 -8.064 1.00 33.50 197 PHE B N 1
ATOM 3859 C CA . PHE B 1 207 ? 56.004 18.913 -8.342 1.00 32.26 197 PHE B CA 1
ATOM 3860 C C . PHE B 1 207 ? 55.922 18.363 -9.777 1.00 32.56 197 PHE B C 1
ATOM 3861 O O . PHE B 1 207 ? 55.286 18.971 -10.654 1.00 31.68 197 PHE B O 1
ATOM 3869 N N . PRO B 1 208 ? 56.563 17.222 -10.035 1.00 33.25 198 PRO B N 1
ATOM 3870 C CA . PRO B 1 208 ? 56.329 16.519 -11.296 1.00 33.55 198 PRO B CA 1
ATOM 3871 C C . PRO B 1 208 ? 54.908 15.999 -11.319 1.00 32.67 198 PRO B C 1
ATOM 3872 O O . PRO B 1 208 ? 54.452 15.460 -10.306 1.00 32.45 198 PRO B O 1
ATOM 3876 N N . PHE B 1 209 ? 54.211 16.198 -12.432 1.00 32.24 199 PHE B N 1
ATOM 3877 C CA . PHE B 1 209 ? 52.851 15.699 -12.582 1.00 31.90 199 PHE B CA 1
ATOM 3878 C C . PHE B 1 209 ? 52.573 15.323 -14.036 1.00 32.93 199 PHE B C 1
ATOM 3879 O O . PHE B 1 209 ? 53.303 15.719 -14.947 1.00 33.78 199 PHE B O 1
ATOM 3887 N N . GLN B 1 210 ? 51.505 14.571 -14.246 1.00 33.32 200 GLN B N 1
ATOM 3888 C CA . GLN B 1 210 ? 51.080 14.178 -15.583 1.00 34.78 200 GLN B CA 1
ATOM 3889 C C . GLN B 1 210 ? 49.559 14.256 -15.650 1.00 34.52 200 GLN B C 1
ATOM 3890 O O . GLN B 1 210 ? 48.879 14.238 -14.628 1.00 34.42 200 GLN B O 1
ATOM 3896 N N . ILE B 1 211 ? 49.024 14.401 -16.847 1.00 35.29 201 ILE B N 1
ATOM 3897 C CA . ILE B 1 211 ? 47.583 14.556 -17.047 1.00 35.63 201 ILE B CA 1
ATOM 3898 C C . ILE B 1 211 ? 47.031 13.230 -17.548 1.00 36.97 201 ILE B C 1
ATOM 3899 O O . ILE B 1 211 ? 47.594 12.635 -18.456 1.00 38.39 201 ILE B O 1
ATOM 3904 N N . ARG B 1 212 ? 45.957 12.748 -16.943 1.00 36.75 202 ARG B N 1
ATOM 3905 C CA . ARG B 1 212 ? 45.300 11.526 -17.422 1.00 39.61 202 ARG B CA 1
ATOM 3906 C C . ARG B 1 212 ? 44.668 11.791 -18.801 1.00 40.96 202 ARG B C 1
ATOM 3907 O O . ARG B 1 212 ? 43.854 12.702 -18.916 1.00 39.85 202 ARG B O 1
ATOM 3915 N N . PRO B 1 213 ? 45.032 11.026 -19.842 1.00 43.62 203 PRO B N 1
ATOM 3916 C CA . PRO B 1 213 ? 44.598 11.344 -21.220 1.00 45.51 203 PRO B CA 1
ATOM 3917 C C . PRO B 1 213 ? 43.074 11.496 -21.402 1.00 46.56 203 PRO B C 1
ATOM 3918 O O . PRO B 1 213 ? 42.309 10.639 -20.968 1.00 47.16 203 PRO B O 1
ATOM 3922 N N . GLY B 1 214 ? 42.653 12.603 -22.008 1.00 46.78 204 GLY B N 1
ATOM 3923 C CA . GLY B 1 214 ? 41.235 12.884 -22.215 1.00 48.67 204 GLY B CA 1
ATOM 3924 C C . GLY B 1 214 ? 40.405 13.269 -20.988 1.00 47.45 204 GLY B C 1
ATOM 3925 O O . GLY B 1 214 ? 39.173 13.253 -21.055 1.00 49.40 204 GLY B O 1
ATOM 3926 N N . LYS B 1 215 ? 41.065 13.597 -19.881 1.00 44.73 205 LYS B N 1
ATOM 3927 C CA . LYS B 1 215 ? 40.391 13.975 -18.632 1.00 43.66 205 LYS B CA 1
ATOM 3928 C C . LYS B 1 215 ? 41.028 15.194 -17.987 1.00 40.86 205 LYS B C 1
ATOM 3929 O O . LYS B 1 215 ? 42.234 15.425 -18.115 1.00 39.32 205 LYS B O 1
ATOM 3935 N N . ASN B 1 216 ? 40.218 15.959 -17.261 1.00 40.32 206 ASN B N 1
ATOM 3936 C CA . ASN B 1 216 ? 40.716 17.065 -16.471 1.00 38.14 206 ASN B CA 1
ATOM 3937 C C . ASN B 1 216 ? 41.145 16.534 -15.097 1.00 36.91 206 ASN B C 1
ATOM 3938 O O . ASN B 1 216 ? 40.532 16.832 -14.084 1.00 35.90 206 ASN B O 1
ATOM 3943 N N . GLU B 1 217 ? 42.207 15.731 -15.095 1.00 36.24 207 GLU B N 1
ATOM 3944 C CA . GLU B 1 217 ? 42.683 15.027 -13.913 1.00 36.06 207 GLU B CA 1
ATOM 3945 C C . GLU B 1 217 ? 44.161 14.791 -14.053 1.00 34.95 207 GLU B C 1
ATOM 3946 O O . GLU B 1 217 ? 44.645 14.569 -15.166 1.00 35.63 207 GLU B O 1
ATOM 3952 N N . THR B 1 218 ? 44.856 14.806 -12.921 1.00 33.67 208 THR B N 1
ATOM 3953 C CA . THR B 1 218 ? 46.310 14.731 -12.871 1.00 32.88 208 THR B CA 1
ATOM 3954 C C . THR B 1 218 ? 46.800 13.795 -11.769 1.00 32.88 208 THR B C 1
ATOM 3955 O O . THR B 1 218 ? 46.076 13.504 -10.816 1.00 32.51 208 THR B O 1
ATOM 3959 N N . ASP B 1 219 ? 48.024 13.301 -11.941 1.00 33.02 209 ASP B N 1
ATOM 3960 C CA . ASP B 1 219 ? 48.757 12.583 -10.907 1.00 33.31 209 ASP B CA 1
ATOM 3961 C C . ASP B 1 219 ? 50.092 13.256 -10.701 1.00 32.26 209 ASP B C 1
ATOM 3962 O O . ASP B 1 219 ? 50.827 13.518 -11.648 1.00 32.08 209 ASP B O 1
ATOM 3967 N N . GLY B 1 220 ? 50.405 13.505 -9.442 1.00 31.79 210 GLY B N 1
ATOM 3968 C CA . GLY B 1 220 ? 51.568 14.268 -9.073 1.00 31.15 210 GLY B CA 1
ATOM 3969 C C . GLY B 1 220 ? 52.268 13.682 -7.881 1.00 32.03 210 GLY B C 1
ATOM 3970 O O . GLY B 1 220 ? 51.727 12.822 -7.176 1.00 32.23 210 GLY B O 1
ATOM 3971 N N . ARG B 1 221 ? 53.490 14.168 -7.673 1.00 32.28 211 ARG B N 1
ATOM 3972 C CA . ARG B 1 221 ? 54.299 13.871 -6.501 1.00 33.14 211 ARG B CA 1
ATOM 3973 C C . ARG B 1 221 ? 55.070 15.140 -6.123 1.00 33.35 211 ARG B C 1
ATOM 3974 O O . ARG B 1 221 ? 55.582 15.841 -6.990 1.00 33.81 211 ARG B O 1
ATOM 3982 N N . MET B 1 222 ? 55.131 15.436 -4.833 1.00 34.13 212 MET B N 1
ATOM 3983 C CA . MET B 1 222 ? 55.734 16.655 -4.331 1.00 35.25 212 MET B CA 1
ATOM 3984 C C . MET B 1 222 ? 56.947 16.293 -3.476 1.00 37.09 212 MET B C 1
ATOM 3985 O O . MET B 1 222 ? 56.815 15.701 -2.418 1.00 38.28 212 MET B O 1
ATOM 3990 N N . PHE B 1 223 ? 58.131 16.609 -3.979 1.00 38.01 213 PHE B N 1
ATOM 3991 C CA . PHE B 1 223 ? 59.379 16.372 -3.282 1.00 39.98 213 PHE B CA 1
ATOM 3992 C C . PHE B 1 223 ? 59.896 17.687 -2.733 1.00 40.98 213 PHE B C 1
ATOM 3993 O O . PHE B 1 223 ? 60.047 18.631 -3.493 1.00 40.11 213 PHE B O 1
ATOM 4001 N N . SER B 1 224 ? 60.192 17.740 -1.432 1.00 42.99 214 SER B N 1
ATOM 4002 C CA . SER B 1 224 ? 60.707 18.963 -0.790 1.00 45.18 214 SER B CA 1
ATOM 4003 C C . SER B 1 224 ? 61.836 18.725 0.227 1.00 48.31 214 SER B C 1
ATOM 4004 O O . SER B 1 224 ? 61.778 19.217 1.367 1.00 49.83 214 SER B O 1
ATOM 4007 N N . PRO B 1 225 ? 62.882 18.000 -0.173 1.00 49.98 215 PRO B N 1
ATOM 4008 C CA . PRO B 1 225 ? 63.957 17.625 0.767 1.00 53.72 215 PRO B CA 1
ATOM 4009 C C . PRO B 1 225 ? 64.688 18.805 1.418 1.00 56.94 215 PRO B C 1
ATOM 4010 O O . PRO B 1 225 ? 65.274 18.605 2.475 1.00 59.24 215 PRO B O 1
ATOM 4014 N N . ALA B 1 226 ? 64.646 19.990 0.808 1.00 56.87 216 ALA B N 1
ATOM 4015 C CA . ALA B 1 226 ? 65.307 21.175 1.349 1.00 60.70 216 ALA B CA 1
ATOM 4016 C C . ALA B 1 226 ? 64.696 21.660 2.664 1.00 62.61 216 ALA B C 1
ATOM 4017 O O . ALA B 1 226 ? 65.371 22.323 3.443 1.00 65.65 216 ALA B O 1
ATOM 4019 N N . ILE B 1 227 ? 63.422 21.353 2.905 1.00 61.48 217 ILE B N 1
ATOM 4020 C CA . ILE B 1 227 ? 62.804 21.650 4.207 1.00 63.74 217 ILE B CA 1
ATOM 4021 C C . ILE B 1 227 ? 62.524 20.406 5.055 1.00 64.24 217 ILE B C 1
ATOM 4022 O O . ILE B 1 227 ? 61.634 20.414 5.909 1.00 64.47 217 ILE B O 1
ATOM 4027 N N . GLY B 1 228 ? 63.291 19.344 4.818 1.00 64.93 218 GLY B N 1
ATOM 4028 C CA . GLY B 1 228 ? 63.252 18.157 5.654 1.00 66.33 218 GLY B CA 1
ATOM 4029 C C . GLY B 1 228 ? 62.114 17.176 5.413 1.00 63.71 218 GLY B C 1
ATOM 4030 O O . GLY B 1 228 ? 62.034 16.174 6.119 1.00 65.04 218 GLY B O 1
ATOM 4031 N N . ILE B 1 229 ? 61.249 17.452 4.438 1.00 60.46 219 ILE B N 1
ATOM 4032 C CA . ILE B 1 229 ? 60.131 16.566 4.091 1.00 57.99 219 ILE B CA 1
ATOM 4033 C C . ILE B 1 229 ? 60.399 16.000 2.708 1.00 55.46 219 ILE B C 1
ATOM 4034 O O . ILE B 1 229 ? 60.250 16.710 1.710 1.00 53.87 219 ILE B O 1
ATOM 4039 N N . VAL B 1 230 ? 60.784 14.733 2.637 1.00 55.23 220 VAL B N 1
ATOM 4040 C CA . VAL B 1 230 ? 61.209 14.146 1.374 1.00 53.93 220 VAL B CA 1
ATOM 4041 C C . VAL B 1 230 ? 60.063 14.126 0.359 1.00 50.43 220 VAL B C 1
ATOM 4042 O O . VAL B 1 230 ? 60.227 14.595 -0.773 1.00 48.83 220 VAL B O 1
ATOM 4046 N N . GLU B 1 231 ? 58.922 13.572 0.764 1.00 48.65 221 GLU B N 1
ATOM 4047 C CA . GLU B 1 231 ? 57.727 13.586 -0.067 1.00 45.86 221 GLU B CA 1
ATOM 4048 C C . GLU B 1 231 ? 56.472 13.742 0.771 1.00 44.66 221 GLU B C 1
ATOM 4049 O O . GLU B 1 231 ? 56.263 13.012 1.731 1.00 45.69 221 GLU B O 1
ATOM 4055 N N . ASP B 1 232 ? 55.649 14.710 0.388 1.00 42.46 222 ASP B N 1
ATOM 4056 C CA . ASP B 1 232 ? 54.381 15.006 1.055 1.00 41.97 222 ASP B CA 1
ATOM 4057 C C . ASP B 1 232 ? 53.264 14.237 0.347 1.00 39.80 222 ASP B C 1
ATOM 4058 O O . ASP B 1 232 ? 53.240 14.216 -0.885 1.00 38.33 222 ASP B O 1
ATOM 4063 N N . PRO B 1 233 ? 52.349 13.594 1.084 1.00 39.90 223 PRO B N 1
ATOM 4064 C CA . PRO B 1 233 ? 51.309 12.777 0.440 1.00 39.01 223 PRO B CA 1
ATOM 4065 C C . PRO B 1 233 ? 50.336 13.541 -0.465 1.00 37.50 223 PRO B C 1
ATOM 4066 O O . PRO B 1 233 ? 50.144 13.123 -1.610 1.00 36.41 223 PRO B O 1
ATOM 4070 N N . VAL B 1 234 ? 49.732 14.615 0.040 1.00 36.99 224 VAL B N 1
ATOM 4071 C CA . VAL B 1 234 ? 48.723 15.364 -0.709 1.00 36.31 224 VAL B CA 1
ATOM 4072 C C . VAL B 1 234 ? 48.823 16.841 -0.350 1.00 36.21 224 VAL B C 1
ATOM 4073 O O . VAL B 1 234 ? 48.554 17.209 0.791 1.00 37.02 224 VAL B O 1
ATOM 4077 N N . THR B 1 235 ? 49.183 17.669 -1.330 1.00 34.89 225 THR B N 1
ATOM 4078 C CA . THR B 1 235 ? 49.669 19.026 -1.084 1.00 35.75 225 THR B CA 1
ATOM 4079 C C . THR B 1 235 ? 48.795 20.044 -1.802 1.00 34.86 225 THR B C 1
ATOM 4080 O O . THR B 1 235 ? 48.965 20.257 -3.011 1.00 34.02 225 THR B O 1
ATOM 4084 N N . GLY B 1 236 ? 47.895 20.691 -1.062 1.00 35.13 226 GLY B N 1
ATOM 4085 C CA . GLY B 1 236 ? 47.094 21.767 -1.602 1.00 35.22 226 GLY B CA 1
ATOM 4086 C C . GLY B 1 236 ? 47.940 22.842 -2.256 1.00 35.07 226 GLY B C 1
ATOM 4087 O O . GLY B 1 236 ? 47.550 23.401 -3.286 1.00 34.67 226 GLY B O 1
ATOM 4088 N N . ASN B 1 237 ? 49.106 23.104 -1.675 1.00 35.40 227 ASN B N 1
ATOM 4089 C CA . ASN B 1 237 ? 50.020 24.139 -2.146 1.00 36.34 227 ASN B CA 1
ATOM 4090 C C . ASN B 1 237 ? 50.779 23.827 -3.438 1.00 34.90 227 ASN B C 1
ATOM 4091 O O . ASN B 1 237 ? 51.443 24.715 -3.968 1.00 35.12 227 ASN B O 1
ATOM 4096 N N . ALA B 1 238 ? 50.722 22.581 -3.912 1.00 33.39 228 ALA B N 1
ATOM 4097 C CA . ALA B 1 238 ? 51.243 22.213 -5.223 1.00 32.37 228 ALA B CA 1
ATOM 4098 C C . ALA B 1 238 ? 50.116 22.122 -6.255 1.00 31.37 228 ALA B C 1
ATOM 4099 O O . ALA B 1 238 ? 50.230 22.657 -7.364 1.00 30.30 228 ALA B O 1
ATOM 4101 N N . ASN B 1 239 ? 49.028 21.455 -5.881 1.00 30.80 229 ASN B N 1
ATOM 4102 C CA . ASN B 1 239 ? 47.908 21.256 -6.799 1.00 30.71 229 ASN B CA 1
ATOM 4103 C C . ASN B 1 239 ? 47.174 22.551 -7.187 1.00 30.51 229 ASN B C 1
ATOM 4104 O O . ASN B 1 239 ? 46.689 22.673 -8.313 1.00 30.39 229 ASN B O 1
ATOM 4109 N N . GLY B 1 240 ? 47.116 23.512 -6.274 1.00 30.90 230 GLY B N 1
ATOM 4110 C CA . GLY B 1 240 ? 46.432 24.766 -6.535 1.00 30.81 230 GLY B CA 1
ATOM 4111 C C . GLY B 1 240 ? 47.156 25.541 -7.628 1.00 30.30 230 GLY B C 1
ATOM 4112 O O . GLY B 1 240 ? 46.556 25.963 -8.614 1.00 29.50 230 GLY B O 1
ATOM 4113 N N . PRO B 1 241 ? 48.445 25.770 -7.437 1.00 30.65 231 PRO B N 1
ATOM 4114 C CA . PRO B 1 241 ? 49.262 26.402 -8.484 1.00 30.75 231 PRO B CA 1
ATOM 4115 C C . PRO B 1 241 ? 49.285 25.633 -9.787 1.00 29.59 231 PRO B C 1
ATOM 4116 O O . PRO B 1 241 ? 49.387 26.262 -10.830 1.00 29.51 231 PRO B O 1
ATOM 4120 N N . MET B 1 242 ? 49.195 24.309 -9.726 1.00 29.33 232 MET B N 1
ATOM 4121 C CA . MET B 1 242 ? 49.147 23.506 -10.938 1.00 29.15 232 MET B CA 1
ATOM 4122 C C . MET B 1 242 ? 47.921 23.932 -11.750 1.00 29.06 232 MET B C 1
ATOM 4123 O O . MET B 1 242 ? 48.009 24.176 -12.956 1.00 28.33 232 MET B O 1
ATOM 4128 N N . GLY B 1 243 ? 46.782 24.012 -11.080 1.00 28.95 233 GLY B N 1
ATOM 4129 C CA . GLY B 1 243 ? 45.547 24.395 -11.739 1.00 29.64 233 GLY B CA 1
ATOM 4130 C C . GLY B 1 243 ? 45.692 25.744 -12.418 1.00 29.49 233 GLY B C 1
ATOM 4131 O O . GLY B 1 243 ? 45.298 25.915 -13.576 1.00 30.10 233 GLY B O 1
ATOM 4132 N N . ALA B 1 244 ? 46.220 26.712 -11.690 1.00 29.41 234 ALA B N 1
ATOM 4133 C CA . ALA B 1 244 ? 46.443 28.051 -12.245 1.00 30.08 234 ALA B CA 1
ATOM 4134 C C . ALA B 1 244 ? 47.374 28.001 -13.468 1.00 29.60 234 ALA B C 1
ATOM 4135 O O . ALA B 1 244 ? 47.125 28.655 -14.459 1.00 29.55 234 ALA B O 1
ATOM 4137 N N . TRP B 1 245 ? 48.421 27.187 -13.383 1.00 29.16 235 TRP B N 1
ATOM 4138 C CA . TRP B 1 245 ? 49.423 27.057 -14.439 1.00 29.30 235 TRP B CA 1
ATOM 4139 C C . TRP B 1 245 ? 48.802 26.440 -15.689 1.00 29.68 235 TRP B C 1
ATOM 4140 O O . TRP B 1 245 ? 49.088 26.862 -16.794 1.00 29.62 235 TRP B O 1
ATOM 4151 N N . LEU B 1 246 ? 47.931 25.455 -15.502 1.00 28.90 236 LEU B N 1
ATOM 4152 C CA . LEU B 1 246 ? 47.247 24.823 -16.615 1.00 29.46 236 LEU B CA 1
ATOM 4153 C C . LEU B 1 246 ? 46.372 25.840 -17.373 1.00 30.19 236 LEU B C 1
ATOM 4154 O O . LEU B 1 246 ? 46.261 25.768 -18.597 1.00 31.08 236 LEU B O 1
ATOM 4159 N N . VAL B 1 247 ? 45.766 26.781 -16.655 1.00 29.75 237 VAL B N 1
ATOM 4160 C CA . VAL B 1 247 ? 44.945 27.803 -17.300 1.00 31.17 237 VAL B CA 1
ATOM 4161 C C . VAL B 1 247 ? 45.869 28.796 -18.017 1.00 30.86 237 VAL B C 1
ATOM 4162 O O . VAL B 1 247 ? 45.664 29.125 -19.172 1.00 32.31 237 VAL B O 1
ATOM 4166 N N . HIS B 1 248 ? 46.902 29.238 -17.328 1.00 30.63 238 HIS B N 1
ATOM 4167 C CA . HIS B 1 248 ? 47.830 30.244 -17.871 1.00 31.23 238 HIS B CA 1
ATOM 4168 C C . HIS B 1 248 ? 48.487 29.762 -19.177 1.00 31.24 238 HIS B C 1
ATOM 4169 O O . HIS B 1 248 ? 48.714 30.566 -20.095 1.00 33.05 238 HIS B O 1
ATOM 4176 N N . HIS B 1 249 ? 48.743 28.454 -19.278 1.00 30.14 239 HIS B N 1
ATOM 4177 C CA . HIS B 1 249 ? 49.321 27.859 -20.482 1.00 31.42 239 HIS B CA 1
ATOM 4178 C C . HIS B 1 249 ? 48.280 27.174 -21.389 1.00 32.94 239 HIS B C 1
ATOM 4179 O O . HIS B 1 249 ? 48.634 26.532 -22.388 1.00 33.26 239 HIS B O 1
ATOM 4186 N N . ASN B 1 250 ? 47.005 27.346 -21.057 1.00 33.50 240 ASN B N 1
ATOM 4187 C CA . ASN B 1 250 ? 45.899 26.840 -21.868 1.00 35.67 240 ASN B CA 1
ATOM 4188 C C . ASN B 1 250 ? 46.059 25.361 -22.248 1.00 36.53 240 ASN B C 1
ATOM 4189 O O . ASN B 1 250 ? 45.899 24.978 -23.410 1.00 37.60 240 ASN B O 1
ATOM 4194 N N . VAL B 1 251 ? 46.386 24.551 -21.246 1.00 36.06 241 VAL B N 1
ATOM 4195 C CA . VAL B 1 251 ? 46.704 23.134 -21.421 1.00 37.61 241 VAL B CA 1
ATOM 4196 C C . VAL B 1 251 ? 45.434 22.279 -21.520 1.00 38.89 241 VAL B C 1
ATOM 4197 O O . VAL B 1 251 ? 45.383 21.351 -22.305 1.00 40.83 241 VAL B O 1
ATOM 4201 N N . LEU B 1 252 ? 44.400 22.620 -20.759 1.00 39.34 242 LEU B N 1
ATOM 4202 C CA . LEU B 1 252 ? 43.159 21.825 -20.688 1.00 41.03 242 LEU B CA 1
ATOM 4203 C C . LEU B 1 252 ? 41.987 22.654 -21.193 1.00 43.47 242 LEU B C 1
ATOM 4204 O O . LEU B 1 252 ? 41.994 23.874 -21.035 1.00 43.30 242 LEU B O 1
ATOM 4209 N N . PRO B 1 253 ? 40.972 22.007 -21.768 1.00 46.32 243 PRO B N 1
ATOM 4210 C CA . PRO B 1 253 ? 39.809 22.726 -22.293 1.00 48.44 243 PRO B CA 1
ATOM 4211 C C . PRO B 1 253 ? 38.891 23.228 -21.186 1.00 48.22 243 PRO B C 1
ATOM 4212 O O . PRO B 1 253 ? 38.718 22.561 -20.170 1.00 48.30 243 PRO B O 1
ATOM 4216 N N . HIS B 1 254 ? 38.310 24.400 -21.393 1.00 49.36 244 HIS B N 1
ATOM 4217 C CA . HIS B 1 254 ? 37.370 24.982 -20.433 1.00 49.59 244 HIS B CA 1
ATOM 4218 C C . HIS B 1 254 ? 36.429 25.952 -21.143 1.00 51.66 244 HIS B C 1
ATOM 4219 O O . HIS B 1 254 ? 36.644 26.298 -22.305 1.00 53.20 244 HIS B O 1
ATOM 4226 N N . ASP B 1 255 ? 35.411 26.414 -20.430 1.00 52.33 245 ASP B N 1
ATOM 4227 C CA . ASP B 1 255 ? 34.399 27.301 -21.006 1.00 54.52 245 ASP B CA 1
ATOM 4228 C C . ASP B 1 255 ? 34.741 28.807 -20.943 1.00 53.97 245 ASP B C 1
ATOM 4229 O O . ASP B 1 255 ? 33.887 29.656 -21.193 1.00 56.31 245 ASP B O 1
ATOM 4234 N N . GLY B 1 256 ? 35.988 29.138 -20.625 1.00 51.34 246 GLY B N 1
ATOM 4235 C CA . GLY B 1 256 ? 36.409 30.524 -20.472 1.00 50.83 246 GLY B CA 1
ATOM 4236 C C . GLY B 1 256 ? 36.082 31.167 -19.124 1.00 49.95 246 GLY B C 1
ATOM 4237 O O . GLY B 1 256 ? 36.452 32.332 -18.912 1.00 49.59 246 GLY B O 1
ATOM 4238 N N . ASN B 1 257 ? 35.412 30.414 -18.237 1.00 49.12 247 ASN B N 1
ATOM 4239 C CA . ASN B 1 257 ? 34.952 30.887 -16.920 1.00 48.85 247 ASN B CA 1
ATOM 4240 C C . ASN B 1 257 ? 35.499 30.085 -15.715 1.00 46.40 247 ASN B C 1
ATOM 4241 O O . ASN B 1 257 ? 35.827 30.664 -14.686 1.00 45.20 247 ASN B O 1
ATOM 4246 N N . VAL B 1 258 ? 35.565 28.761 -15.832 1.00 45.52 248 VAL B N 1
ATOM 4247 C CA . VAL B 1 258 ? 36.100 27.903 -14.770 1.00 43.76 248 VAL B CA 1
ATOM 4248 C C . VAL B 1 258 ? 36.827 26.684 -15.341 1.00 41.95 248 VAL B C 1
ATOM 4249 O O . VAL B 1 258 ? 36.384 26.109 -16.327 1.00 42.97 248 VAL B O 1
ATOM 4253 N N . LEU B 1 259 ? 37.950 26.310 -14.732 1.00 39.48 249 LEU B N 1
ATOM 4254 C CA . LEU B 1 259 ? 38.597 25.013 -14.985 1.00 38.15 249 LEU B CA 1
ATOM 4255 C C . LEU B 1 259 ? 38.514 24.191 -13.703 1.00 37.64 249 LEU B C 1
ATOM 4256 O O . LEU B 1 259 ? 38.929 24.662 -12.640 1.00 35.90 249 LEU B O 1
ATOM 4261 N N . ARG B 1 260 ? 37.975 22.984 -13.811 1.00 38.16 250 ARG B N 1
ATOM 4262 C CA . ARG B 1 260 ? 37.920 22.037 -12.703 1.00 38.65 250 ARG B CA 1
ATOM 4263 C C . ARG B 1 260 ? 38.862 20.879 -13.004 1.00 37.65 250 ARG B C 1
ATOM 4264 O O . ARG B 1 260 ? 38.739 20.253 -14.063 1.00 37.19 250 ARG B O 1
ATOM 4272 N N . VAL B 1 261 ? 39.804 20.627 -12.087 1.00 35.82 251 VAL B N 1
ATOM 4273 C CA . VAL B 1 261 ? 40.791 19.552 -12.219 1.00 35.71 251 VAL B CA 1
ATOM 4274 C C . VAL B 1 261 ? 40.809 18.718 -10.942 1.00 35.70 251 VAL B C 1
ATOM 4275 O O . VAL B 1 261 ? 40.906 19.264 -9.837 1.00 34.90 251 VAL B O 1
ATOM 4279 N N . LYS B 1 262 ? 40.696 17.408 -11.100 1.00 36.80 252 LYS B N 1
ATOM 4280 C CA . LYS B 1 262 ? 40.838 16.464 -9.997 1.00 37.59 252 LYS B CA 1
ATOM 4281 C C . LYS B 1 262 ? 42.304 16.099 -9.923 1.00 36.32 252 LYS B C 1
ATOM 4282 O O . LYS B 1 262 ? 42.798 15.358 -10.771 1.00 36.47 252 LYS B O 1
ATOM 4288 N N . GLY B 1 263 ? 42.998 16.620 -8.922 1.00 35.08 253 GLY B N 1
ATOM 4289 C CA . GLY B 1 263 ? 44.388 16.279 -8.693 1.00 34.37 253 GLY B CA 1
ATOM 4290 C C . GLY B 1 263 ? 44.511 15.031 -7.830 1.00 35.39 253 GLY B C 1
ATOM 4291 O O . GLY B 1 263 ? 43.827 14.917 -6.816 1.00 36.98 253 GLY B O 1
ATOM 4292 N N . HIS B 1 264 ? 45.383 14.107 -8.223 1.00 34.45 254 HIS B N 1
ATOM 4293 C CA . HIS B 1 264 ? 45.676 12.910 -7.429 1.00 34.74 254 HIS B CA 1
ATOM 4294 C C . HIS B 1 264 ? 47.128 12.969 -6.987 1.00 33.61 254 HIS B C 1
ATOM 4295 O O . HIS B 1 264 ? 47.972 13.489 -7.702 1.00 32.57 254 HIS B O 1
ATOM 4302 N N . GLN B 1 265 ? 47.410 12.456 -5.796 1.00 33.47 255 GLN B N 1
ATOM 4303 C CA . GLN B 1 265 ? 48.757 12.528 -5.236 1.00 32.60 255 GLN B CA 1
ATOM 4304 C C . GLN B 1 265 ? 48.929 11.456 -4.188 1.00 33.52 255 GLN B C 1
ATOM 4305 O O . GLN B 1 265 ? 47.963 11.087 -3.536 1.00 34.29 255 GLN B O 1
ATOM 4311 N N . GLY B 1 266 ? 50.155 10.955 -4.036 1.00 33.82 256 GLY B N 1
ATOM 4312 C CA . GLY B 1 266 ? 50.507 10.092 -2.916 1.00 35.39 256 GLY B CA 1
ATOM 4313 C C . GLY B 1 266 ? 50.457 8.581 -3.127 1.00 36.59 256 GLY B C 1
ATOM 4314 O O . GLY B 1 266 ? 50.680 7.839 -2.172 1.00 36.93 256 GLY B O 1
ATOM 4315 N N . ARG B 1 267 ? 50.194 8.128 -4.354 1.00 36.74 257 ARG B N 1
ATOM 4316 C CA . ARG B 1 267 ? 50.053 6.696 -4.646 1.00 38.40 257 ARG B CA 1
ATOM 4317 C C . ARG B 1 267 ? 51.315 5.900 -4.313 1.00 39.38 257 ARG B C 1
ATOM 4318 O O . ARG B 1 267 ? 51.242 4.885 -3.661 1.00 40.56 257 ARG B O 1
ATOM 4326 N N . ALA B 1 268 ? 52.469 6.376 -4.765 1.00 39.35 258 ALA B N 1
ATOM 4327 C CA . ALA B 1 268 ? 53.739 5.714 -4.489 1.00 40.94 258 ALA B CA 1
ATOM 4328 C C . ALA B 1 268 ? 53.987 5.590 -2.993 1.00 42.29 258 ALA B C 1
ATOM 4329 O O . ALA B 1 268 ? 54.619 4.637 -2.546 1.00 43.53 258 ALA B O 1
ATOM 4331 N N . LEU B 1 269 ? 53.480 6.551 -2.215 1.00 41.03 259 LEU B N 1
ATOM 4332 C CA . LEU B 1 269 ? 53.626 6.503 -0.767 1.00 42.19 259 LEU B CA 1
ATOM 4333 C C . LEU B 1 269 ? 52.657 5.543 -0.083 1.00 43.45 259 LEU B C 1
ATOM 4334 O O . LEU B 1 269 ? 52.773 5.329 1.116 1.00 44.74 259 LEU B O 1
ATOM 4339 N N . GLY B 1 270 ? 51.709 4.972 -0.826 1.00 43.07 260 GLY B N 1
ATOM 4340 C CA . GLY B 1 270 ? 50.620 4.219 -0.221 1.00 43.92 260 GLY B CA 1
ATOM 4341 C C . GLY B 1 270 ? 49.663 5.142 0.538 1.00 42.84 260 GLY B C 1
ATOM 4342 O O . GLY B 1 270 ? 48.988 4.722 1.460 1.00 42.89 260 GLY B O 1
ATOM 4343 N N . ARG B 1 271 ? 49.607 6.407 0.136 1.00 41.23 261 ARG B N 1
ATOM 4344 C CA . ARG B 1 271 ? 48.753 7.399 0.795 1.00 40.89 261 ARG B CA 1
ATOM 4345 C C . ARG B 1 271 ? 47.976 8.207 -0.239 1.00 39.92 261 ARG B C 1
ATOM 4346 O O . ARG B 1 271 ? 48.019 9.441 -0.245 1.00 38.65 261 ARG B O 1
ATOM 4354 N N . ASP B 1 272 ? 47.268 7.502 -1.113 1.00 40.80 262 ASP B N 1
ATOM 4355 C CA . ASP B 1 272 ? 46.511 8.125 -2.195 1.00 40.39 262 ASP B CA 1
ATOM 4356 C C . ASP B 1 272 ? 45.546 9.158 -1.670 1.00 39.62 262 ASP B C 1
ATOM 4357 O O . ASP B 1 272 ? 44.823 8.906 -0.712 1.00 40.59 262 ASP B O 1
ATOM 4362 N N . GLY B 1 273 ? 45.522 10.307 -2.331 1.00 38.09 263 GLY B N 1
ATOM 4363 C CA . GLY B 1 273 ? 44.590 11.356 -2.005 1.00 37.83 263 GLY B CA 1
ATOM 4364 C C . GLY B 1 273 ? 44.143 12.102 -3.239 1.00 36.94 263 GLY B C 1
ATOM 4365 O O . GLY B 1 273 ? 44.734 11.972 -4.312 1.00 36.39 263 GLY B O 1
ATOM 4366 N N . MET B 1 274 ? 43.100 12.897 -3.054 1.00 37.18 264 MET B N 1
ATOM 4367 C CA A MET B 1 274 ? 42.484 13.648 -4.142 0.40 36.80 264 MET B CA 1
ATOM 4368 C CA B MET B 1 274 ? 42.510 13.657 -4.148 0.20 36.68 264 MET B CA 1
ATOM 4369 C CA C MET B 1 274 ? 42.459 13.621 -4.134 0.40 36.75 264 MET B CA 1
ATOM 4370 C C . MET B 1 274 ? 42.101 15.045 -3.677 1.00 36.26 264 MET B C 1
ATOM 4371 O O . MET B 1 274 ? 41.502 15.200 -2.632 1.00 36.24 264 MET B O 1
ATOM 4384 N N . ILE B 1 275 ? 42.482 16.054 -4.465 1.00 34.63 265 ILE B N 1
ATOM 4385 C CA . ILE B 1 275 ? 42.097 17.443 -4.253 1.00 35.12 265 ILE B CA 1
ATOM 4386 C C . ILE B 1 275 ? 41.407 17.950 -5.520 1.00 34.50 265 ILE B C 1
ATOM 4387 O O . ILE B 1 275 ? 41.993 17.837 -6.588 1.00 33.69 265 ILE B O 1
ATOM 4392 N N . GLU B 1 276 ? 40.199 18.516 -5.393 1.00 35.17 266 GLU B N 1
ATOM 4393 C CA A GLU B 1 276 ? 39.527 19.172 -6.515 0.50 35.31 266 GLU B CA 1
ATOM 4394 C CA B GLU B 1 276 ? 39.508 19.172 -6.494 0.50 35.28 266 GLU B CA 1
ATOM 4395 C C . GLU B 1 276 ? 39.920 20.647 -6.549 1.00 34.62 266 GLU B C 1
ATOM 4396 O O . GLU B 1 276 ? 39.716 21.390 -5.588 1.00 35.05 266 GLU B O 1
ATOM 4407 N N . VAL B 1 277 ? 40.491 21.059 -7.668 1.00 33.03 267 VAL B N 1
ATOM 4408 C CA . VAL B 1 277 ? 41.007 22.408 -7.856 1.00 32.76 267 VAL B CA 1
ATOM 4409 C C . VAL B 1 277 ? 40.058 23.105 -8.798 1.00 33.26 267 VAL B C 1
ATOM 4410 O O . VAL B 1 277 ? 39.813 22.615 -9.894 1.00 33.45 267 VAL B O 1
ATOM 4414 N N . THR B 1 278 ? 39.487 24.215 -8.345 1.00 33.53 268 THR B N 1
ATOM 4415 C CA . THR B 1 278 ? 38.619 25.048 -9.159 1.00 33.99 268 THR B CA 1
ATOM 4416 C C . THR B 1 278 ? 39.321 26.386 -9.423 1.00 33.94 268 THR B C 1
ATOM 4417 O O . THR B 1 278 ? 39.655 27.132 -8.486 1.00 33.41 268 THR B O 1
ATOM 4421 N N . VAL B 1 279 ? 39.555 26.692 -10.693 1.00 33.39 269 VAL B N 1
ATOM 4422 C CA . VAL B 1 279 ? 40.252 27.918 -11.063 1.00 33.78 269 VAL B CA 1
ATOM 4423 C C . VAL B 1 279 ? 39.246 28.804 -11.764 1.00 35.14 269 VAL B C 1
ATOM 4424 O O . VAL B 1 279 ? 38.680 28.417 -12.777 1.00 35.22 269 VAL B O 1
ATOM 4428 N N . THR B 1 280 ? 38.974 29.968 -11.182 1.00 36.57 270 THR B N 1
ATOM 4429 C CA . THR B 1 280 ? 38.150 30.965 -11.821 1.00 38.00 270 THR B CA 1
ATOM 4430 C C . THR B 1 280 ? 39.009 31.641 -12.891 1.00 37.57 270 THR B C 1
ATOM 4431 O O . THR B 1 280 ? 40.167 31.969 -12.647 1.00 36.02 270 THR B O 1
ATOM 4435 N N . ILE B 1 281 ? 38.426 31.840 -14.070 1.00 38.52 271 ILE B N 1
ATOM 4436 C CA . ILE B 1 281 ? 39.161 32.324 -15.234 1.00 37.98 271 ILE B CA 1
ATOM 4437 C C . ILE B 1 281 ? 38.630 33.666 -15.699 1.00 39.98 271 ILE B C 1
ATOM 4438 O O . ILE B 1 281 ? 37.425 33.879 -15.782 1.00 40.84 271 ILE B O 1
ATOM 4443 N N . AR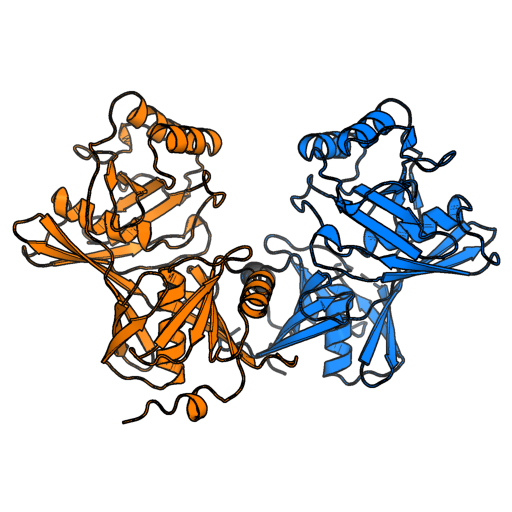G B 1 282 ? 39.545 34.573 -16.011 1.00 40.67 272 ARG B N 1
ATOM 4444 C CA . ARG B 1 282 ? 39.184 35.843 -16.637 1.00 43.59 272 ARG B CA 1
ATOM 4445 C C . ARG B 1 282 ? 40.147 36.145 -17.769 1.00 43.19 272 ARG B C 1
ATOM 4446 O O . ARG B 1 282 ? 41.344 36.320 -17.541 1.00 42.33 272 ARG B O 1
ATOM 4454 N N . ASP B 1 283 ? 39.609 36.189 -18.985 1.00 44.70 273 ASP B N 1
ATOM 4455 C CA . ASP B 1 283 ? 40.369 36.457 -20.193 1.00 44.90 273 ASP B CA 1
ATOM 4456 C C . ASP B 1 283 ? 41.513 35.462 -20.330 1.00 42.43 273 ASP B C 1
ATOM 4457 O O . ASP B 1 283 ? 42.649 35.849 -20.589 1.00 41.77 273 ASP B O 1
ATOM 4462 N N . ASN B 1 284 ? 41.185 34.190 -20.125 1.00 40.82 274 ASN B N 1
ATOM 4463 C CA . ASN B 1 284 ? 42.124 33.067 -20.220 1.00 39.85 274 ASN B CA 1
ATOM 4464 C C . ASN B 1 284 ? 43.340 33.082 -19.264 1.00 37.37 274 ASN B C 1
ATOM 4465 O O . ASN B 1 284 ? 44.305 32.350 -19.487 1.00 36.52 274 ASN B O 1
ATOM 4470 N N . GLN B 1 285 ? 43.261 33.873 -18.192 1.00 37.04 275 GLN B N 1
ATOM 4471 C CA . GLN B 1 285 ? 44.219 33.849 -17.080 1.00 35.74 275 GLN B CA 1
ATOM 4472 C C . GLN B 1 285 ? 43.543 33.428 -15.770 1.00 35.31 275 GLN B C 1
ATOM 4473 O O . GLN B 1 285 ? 42.373 33.745 -15.551 1.00 36.15 275 GLN B O 1
ATOM 4479 N N . PRO B 1 286 ? 44.283 32.768 -14.876 1.00 34.18 276 PRO B N 1
ATOM 4480 C CA . PRO B 1 286 ? 43.724 32.362 -13.579 1.00 34.48 276 PRO B CA 1
ATOM 4481 C C . PRO B 1 286 ? 43.570 33.574 -12.674 1.00 36.32 276 PRO B C 1
ATOM 4482 O O . PRO B 1 286 ? 44.542 34.297 -12.404 1.00 37.33 276 PRO B O 1
ATOM 4486 N N . GLU B 1 287 ? 42.346 33.835 -12.253 1.00 37.71 277 GLU B N 1
ATOM 4487 C CA . GLU B 1 287 ? 42.098 34.902 -11.300 1.00 40.26 277 GLU B CA 1
ATOM 4488 C C . GLU B 1 287 ? 42.164 34.378 -9.865 1.00 40.11 277 GLU B C 1
ATOM 4489 O O . GLU B 1 287 ? 42.868 34.933 -9.032 1.00 40.94 277 GLU B O 1
ATOM 4495 N N . LYS B 1 288 ? 41.420 33.308 -9.604 1.00 39.53 278 LYS B N 1
ATOM 4496 C CA . LYS B 1 288 ? 41.190 32.797 -8.256 1.00 40.50 278 LYS B CA 1
ATOM 4497 C C . LYS B 1 288 ? 41.324 31.273 -8.239 1.00 38.00 278 LYS B C 1
ATOM 4498 O O . LYS B 1 288 ? 40.883 30.616 -9.167 1.00 37.86 278 LYS B O 1
ATOM 4504 N N . VAL B 1 289 ? 41.965 30.721 -7.212 1.00 36.78 279 VAL B N 1
ATOM 4505 C CA . VAL B 1 289 ? 42.122 29.270 -7.069 1.00 35.08 279 VAL B CA 1
ATOM 4506 C C . VAL B 1 289 ? 41.514 28.796 -5.757 1.00 35.27 279 VAL B C 1
ATOM 4507 O O . VAL B 1 289 ? 41.816 29.349 -4.693 1.00 35.74 279 VAL B O 1
ATOM 4511 N N . THR B 1 290 ? 40.655 27.781 -5.860 1.00 34.16 280 THR B N 1
ATOM 4512 C CA . THR B 1 290 ? 40.015 27.134 -4.731 1.00 35.39 280 THR B CA 1
ATOM 4513 C C . THR B 1 290 ? 40.378 25.659 -4.752 1.00 34.33 280 THR B C 1
ATOM 4514 O O . THR B 1 290 ? 40.431 25.050 -5.811 1.00 32.95 280 THR B O 1
ATOM 4518 N N . ILE B 1 291 ? 40.617 25.094 -3.576 1.00 34.79 281 ILE B N 1
ATOM 4519 C CA . ILE B 1 291 ? 40.783 23.655 -3.435 1.00 34.25 281 ILE B CA 1
ATOM 4520 C C . ILE B 1 291 ? 39.692 23.101 -2.551 1.00 34.92 281 ILE B C 1
ATOM 4521 O O . ILE B 1 291 ? 39.197 23.781 -1.676 1.00 36.70 281 ILE B O 1
ATOM 4526 N N . SER B 1 292 ? 39.321 21.861 -2.802 1.00 34.18 282 SER B N 1
ATOM 4527 C CA . SER B 1 292 ? 38.250 21.196 -2.082 1.00 35.90 282 SER B CA 1
ATOM 4528 C C . SER B 1 292 ? 38.683 19.803 -1.736 1.00 36.06 282 SER B C 1
ATOM 4529 O O . SER B 1 292 ? 39.425 19.175 -2.468 1.00 34.09 282 SER B O 1
ATOM 4532 N N . GLY B 1 293 ? 38.207 19.294 -0.620 1.00 34.49 283 GLY B N 1
ATOM 4533 C CA . GLY B 1 293 ? 38.582 17.960 -0.228 1.00 34.06 283 GLY B CA 1
ATOM 4534 C C . GLY B 1 293 ? 37.614 17.409 0.776 1.00 33.69 283 GLY B C 1
ATOM 4535 O O . GLY B 1 293 ? 36.849 18.155 1.379 1.00 34.04 283 GLY B O 1
ATOM 4536 N N . THR B 1 294 ? 37.639 16.093 0.943 1.00 33.11 284 THR B N 1
ATOM 4537 C CA . THR B 1 294 ? 36.930 15.464 2.030 1.00 32.92 284 THR B CA 1
ATOM 4538 C C . THR B 1 294 ? 37.992 14.901 2.978 1.00 32.20 284 THR B C 1
ATOM 4539 O O . THR B 1 294 ? 39.197 15.201 2.847 1.00 31.48 284 THR B O 1
ATOM 4543 N N . ALA B 1 295 ? 37.532 14.123 3.945 1.00 31.82 285 ALA B N 1
ATOM 4544 C CA . ALA B 1 295 ? 38.378 13.544 4.977 1.00 31.80 285 ALA B CA 1
ATOM 4545 C C . ALA B 1 295 ? 37.643 12.379 5.628 1.00 32.01 285 ALA B C 1
ATOM 4546 O O . ALA B 1 295 ? 36.460 12.184 5.391 1.00 32.37 285 ALA B O 1
ATOM 4548 N N . VAL B 1 296 ? 38.363 11.615 6.444 1.00 32.22 286 VAL B N 1
ATOM 4549 C CA . VAL B 1 296 ? 37.767 10.5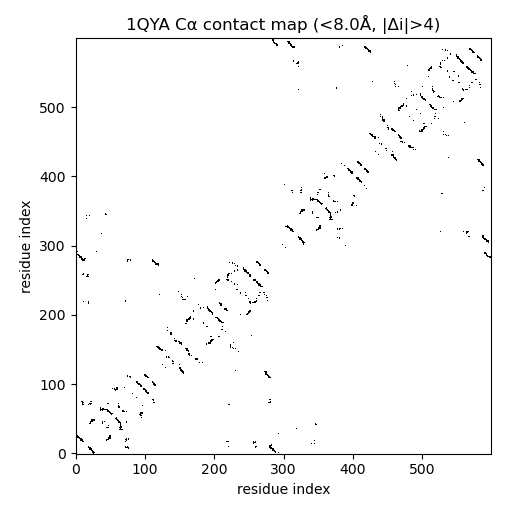42 7.219 1.00 33.16 286 VAL B CA 1
ATOM 4550 C C . VAL B 1 296 ? 38.362 10.535 8.645 1.00 32.51 286 VAL B C 1
ATOM 4551 O O . VAL B 1 296 ? 39.581 10.581 8.817 1.00 31.85 286 VAL B O 1
ATOM 4555 N N . ILE B 1 297 ? 37.483 10.471 9.647 1.00 32.55 287 ILE B N 1
ATOM 4556 C CA . ILE B 1 297 ? 37.877 10.398 11.060 1.00 31.97 287 ILE B CA 1
ATOM 4557 C C . ILE B 1 297 ? 38.124 8.944 11.441 1.00 32.61 287 ILE B C 1
ATOM 4558 O O . ILE B 1 297 ? 37.203 8.142 11.430 1.00 33.62 287 ILE B O 1
ATOM 4563 N N . LEU B 1 298 ? 39.371 8.606 11.756 1.00 31.80 288 LEU B N 1
ATOM 4564 C CA . LEU B 1 298 ? 39.702 7.247 12.178 1.00 33.17 288 LEU B CA 1
ATOM 4565 C C . LEU B 1 298 ? 39.213 6.933 13.588 1.00 33.33 288 LEU B C 1
ATOM 4566 O O . LEU B 1 298 ? 38.780 5.834 13.858 1.00 33.90 288 LEU B O 1
ATOM 4571 N N . PHE B 1 299 ? 39.353 7.899 14.490 1.00 32.49 289 PHE B N 1
ATOM 4572 C CA . PHE B 1 299 ? 38.836 7.785 15.847 1.00 33.18 289 PHE B CA 1
ATOM 4573 C C . PHE B 1 299 ? 38.910 9.124 16.557 1.00 31.88 289 PHE B C 1
ATOM 4574 O O . PHE B 1 299 ? 39.627 10.067 16.138 1.00 31.48 289 PHE B O 1
ATOM 4582 N N . HIS B 1 300 ? 38.188 9.197 17.655 1.00 32.45 290 HIS B N 1
ATOM 4583 C CA . HIS B 1 300 ? 38.196 10.398 18.480 1.00 32.28 290 HIS B CA 1
ATOM 4584 C C . HIS B 1 300 ? 37.909 10.021 19.925 1.00 33.02 290 HIS B C 1
ATOM 4585 O O . HIS B 1 300 ? 37.248 9.026 20.177 1.00 34.04 290 HIS B O 1
ATOM 4592 N N . ALA B 1 301 ? 38.435 10.807 20.862 1.00 32.91 291 ALA B N 1
ATOM 4593 C CA . ALA B 1 301 ? 38.102 10.638 22.284 1.00 33.68 291 ALA B CA 1
ATOM 4594 C C . ALA B 1 301 ? 38.495 11.846 23.138 1.00 33.56 291 ALA B C 1
ATOM 4595 O O . ALA B 1 301 ? 39.354 12.646 22.770 1.00 31.38 291 ALA B O 1
ATOM 4597 N N . GLU B 1 302 ? 37.831 11.966 24.283 1.00 35.04 292 GLU B N 1
ATOM 4598 C CA . GLU B 1 302 ? 38.273 12.854 25.344 1.00 36.16 292 GLU B CA 1
ATOM 4599 C C . GLU B 1 302 ? 39.613 12.323 25.829 1.00 35.51 292 GLU B C 1
ATOM 4600 O O . GLU B 1 302 ? 39.918 11.138 25.686 1.00 34.33 292 GLU B O 1
ATOM 4606 N N . TRP B 1 303 ? 40.412 13.218 26.388 1.00 36.62 293 TRP B N 1
ATOM 4607 C CA . TRP B 1 303 ? 41.680 12.866 27.037 1.00 36.82 293 TRP B CA 1
ATOM 4608 C C . TRP B 1 303 ? 41.418 12.193 28.380 1.00 38.13 293 TRP B C 1
ATOM 4609 O O . TRP B 1 303 ? 40.428 12.499 29.045 1.00 39.07 293 TRP B O 1
ATOM 4620 N N . ALA B 1 304 ? 42.269 11.241 28.755 1.00 37.72 294 ALA B N 1
ATOM 4621 C CA . ALA B 1 304 ? 42.135 10.542 30.037 1.00 39.73 294 ALA B CA 1
ATOM 4622 C C . ALA B 1 304 ? 42.842 11.305 31.143 1.00 40.98 294 ALA B C 1
ATOM 4623 O O . ALA B 1 304 ? 42.674 11.004 32.311 1.00 43.14 294 ALA B O 1
ATOM 4625 N N . ILE B 1 305 ? 43.649 12.282 30.767 1.00 40.31 295 ILE B N 1
ATOM 4626 C CA . ILE B 1 305 ? 44.334 13.124 31.728 1.00 42.29 295 ILE B CA 1
ATOM 4627 C C . ILE B 1 305 ? 43.593 14.452 31.833 1.00 43.86 295 ILE B C 1
ATOM 4628 O O . ILE B 1 305 ? 42.848 14.813 30.930 1.00 42.18 295 ILE B O 1
ATOM 4633 N N . GLU B 1 306 ? 43.808 15.159 32.938 1.00 46.40 296 GLU B N 1
ATOM 4634 C CA . GLU B 1 306 ? 43.286 16.497 33.121 1.00 49.56 296 GLU B CA 1
ATOM 4635 C C . GLU B 1 306 ? 44.204 17.491 32.415 1.00 49.81 296 GLU B C 1
ATOM 4636 O O . GLU B 1 306 ? 45.417 17.491 32.615 1.00 50.34 296 GLU B O 1
ATOM 4642 N N . LEU B 1 307 ? 43.611 18.309 31.557 1.00 49.78 297 LEU B N 1
ATOM 4643 C CA . LEU B 1 307 ? 44.342 19.331 30.827 1.00 50.51 297 LEU B CA 1
ATOM 4644 C C . LEU B 1 307 ? 44.055 20.701 31.436 1.00 53.99 297 LEU B C 1
ATOM 4645 O O . LEU B 1 307 ? 43.047 20.873 32.120 1.00 55.95 297 LEU B O 1
#

Foldseek 3Di:
DFWKKFWKAFQDPDPPFHAIEIEIPAPAPDDPVRVLCVQLVVQGQKYKHWYDDPVFRIEIWIYHNHGTDDDSNVQVHVQVVCLVVVDAQDWGAYDYCGWIKTWHDDPSFIKIKTWFAWKDWDDFDDDPLQQLVCVQQPHGPQQFDPPDGFTWMWRPAIETETEGEPPDPQLPGDGPLVSLLVSCVVPVHQKYKYKYDDPPALEIEIWIAGPNVPRGTGFDDPGVVQRVQQRCLVVVPDDDPQAKRWHWYWGRVSVVRIRIKIWIFGGDPSGGGIIMIMRGMDTPDMGRDPDDD/DDLVQCVLQNDFKKKFWKAWQDADPPFHAIEIEIPAQPPPDPVNLLCVLLVVQGQKYWHWYPDPPWRIEIWIYHNHGTDFDADRNVQVHVQVVCLSSVHAWDWTWYQTSVGIWIKTWHDDPSFIKIKTWFAFKDWDDFDDDPLQQLVCVQQVHGPVFFDPPDGQTWIWRPAIETEGEGEPVDPQLPGDGPLVSLLVSCVVPVHQKYKYKYADPPDLEMEIWIAGPNVPGGTGFDHPGVVQRVLQRCLLVVVDDDDQAKRWHWYWGRVSVVRIGIKIWIFGHDPSGGGIIMIMRTMYTPDMDGDPDDD

Radius of gyration: 27.08 Å; Cα contacts (8 Å, |Δi|>4): 1584; chains: 2; bounding box: 72×60×75 Å